Protein AF-0000000077103706 (afdb_homodimer)

InterPro domains:
  IPR006379 HAD-superfamily hydrolase, subfamily IIB [TIGR01484] (5-212)
  IPR023214 HAD superfamily [G3DSA:3.40.50.1000] (4-245)
  IPR036412 HAD-like superfamily [SSF56784] (2-251)

Organism: NCBI:txid592028

pLDDT: mean 94.67, std 4.98, range [62.41, 98.88]

Solvent-accessible surface area (backbone atoms only — not comparable to full-atom values): 26059 Å² total; per-residue (Å²): 131,74,35,38,39,32,32,24,46,81,42,35,49,18,18,80,87,71,70,40,69,47,68,46,41,53,49,38,52,49,43,32,45,74,70,60,29,46,57,30,36,38,30,63,40,49,55,57,60,43,48,56,56,27,54,76,67,72,35,46,23,35,26,9,26,9,21,40,16,33,27,56,76,72,38,75,76,48,73,56,52,50,35,56,69,62,49,51,52,38,48,63,72,40,60,92,52,94,44,49,54,33,36,18,61,56,85,48,73,38,29,41,24,44,45,87,58,41,73,79,58,34,87,78,80,85,44,51,76,46,73,36,74,82,60,58,77,88,73,54,91,45,36,50,33,37,40,32,36,38,43,71,91,48,50,84,76,52,68,50,84,68,58,48,68,48,68,78,47,73,36,27,34,32,36,36,52,56,42,36,34,57,23,50,49,52,52,29,61,76,67,47,52,53,45,70,35,34,34,34,39,26,23,42,80,69,37,46,56,51,44,43,88,70,38,47,22,34,16,30,48,72,27,41,68,74,40,48,73,57,30,79,37,74,37,39,29,39,84,62,38,10,64,31,50,44,32,47,74,74,59,63,86,131,74,36,38,38,32,32,23,46,82,42,34,48,19,17,82,87,73,71,38,68,48,69,46,41,52,50,39,52,49,42,31,44,74,69,60,29,47,57,31,37,41,31,65,40,49,54,58,60,42,49,56,57,28,54,76,66,72,33,48,24,35,25,10,26,8,21,41,16,33,28,56,77,72,37,74,77,48,73,55,52,49,36,56,70,60,48,50,52,37,47,63,74,37,61,95,51,94,45,49,51,33,36,21,61,56,86,49,74,39,28,41,26,44,47,88,57,40,75,77,58,33,87,77,77,85,45,50,76,46,71,34,73,82,59,58,77,86,73,53,92,46,36,50,34,37,39,32,35,39,41,71,89,48,50,84,76,52,68,51,84,65,59,49,71,48,70,79,48,72,37,27,34,32,34,37,52,55,42,38,35,58,24,50,49,51,51,30,60,76,68,48,54,54,46,71,35,34,35,33,39,27,23,41,79,71,37,47,53,51,43,43,88,68,36,47,19,35,16,29,46,73,27,40,68,73,39,48,73,56,30,79,39,74,37,39,28,38,82,63,39,9,64,31,51,44,33,48,74,73,57,65,85

Foldseek 3Di:
DAFAEEEEQPQTQANPVPSDGDPLSLVLLVVLVVVPHQYEYQYLAQPLVRVVVCVVSVHQWYCYQQNQWTGDNVRTPGHAADDLVLVCVQCVLCPPHDKFKWFDQDSAQEIEGLDPCNCVLDPDPRGHYDHHVPDDSVPGPHTAKMKIQAAPVCVVVGCSPPFDWDDPDRGIIMGTHLQSVNNVVVVCVVVVHFQARYEYEDAEPSCQNVLDPSHQYEYEQNHDPVSVVSHPYYFYGSVVSGSSVVCVVVVSD/DAFAEEEEQPQTQANPVPSDGDPLSLVLLVVLVVVPYQYEYQYLAQPLVRVVVCVVSVHQWYCYQQNQWTGDNVRTPGHAADDLVLVCVQCVLCPPHDKFKWFDQDSAQEIEGLDPCNCVLDPDPRGHYDHHVPDDSVPGPGTAKMKIQAAPVCVVVGCSPPFDWDDPDRGIIMGTHQQSVNNVVVVCVVVVHFQARYEYEDAEPSCQNVLDPSHQYEYEQNHDPVSVVSHPYYFYGSVVSGSSVVCVVVVSD

Secondary structure (DSSP, 8-state):
---EEEE-IIIIIS-TTTSS--HHHHHHHHHHHHTT-EEEEE-SS-HHHHHHHHHHTT---EEEGGGTEEEETTEEEEE--S-HHHHHHHHHHHTTSSS-EEEE-SSSSEEEES-TTHHHH----SSEEEE-TT--GGG-S--SEEEEE--GGGGGGS--TT--EEEEETTEEEE----HHHHHHHHHHHHT--GGGEEEEE-SGGGGGG--TTSEEEE-TT--HHHHHH-SEE---GGGTHHHHHHHHHT--/---EEEE-IIIIIS-TTTSS--HHHHHHHHHHHHTT-EEEEE-SS-HHHHHHHHHHTT---EEEGGGTEEEETTEEEEE--S-HHHHHHHHHHHTTSSS-EEEE-SSSSEEEES-TTHHHH----SSEEEE-TT--GGG-S--SEEEEE--GGGGGGS--TT--EEEEETTEEEE----HHHHHHHHHHHHT--GGGEEEEE-SGGGGGG--TTSEEEE-TT--HHHHHH-SEE---GGGTHHHHHHHHHT--

Nearest PDB structures (foldseek):
  2pq0-assembly1_A  TM=8.443E-01  e=2.498E-24  Geobacillus kaustophilus HTA426
  3r4c-assembly1_A  TM=8.297E-01  e=2.328E-20  Bacteroides thetaiotaomicron
  3fzq-assembly2_B  TM=7.734E-01  e=5.929E-21  Clostridioides difficile 630
  2hf2-assembly2_B  TM=7.978E-01  e=3.374E-19  Escherichia coli K-12
  1kyt-assembly1_A  TM=7.842E-01  e=5.842E-14  Thermoplasma acidophilum

Sequence (506 aa):
MKRYFFFDIDGTLTTPLTADYPDSAREAVRRLQEKGNFVAIASGRLQADAVDVAEELGIDSVISDGGNGVTCRGKILYHEGLPLEACFRLLGEIDGKKHPWAVTTENKKRRKTKYDDYLERVTDRYYETVVDSRYDYRREEQIYKIFIACAKREVKEIPLHTLPHVWLTKGTMLVEPVHKERGIFEIMKRYNVSDDRIVVFGDGLNDCSMFRPEWMTVAMGNAKPVLKKKAKYITDDADDDGIYNACRHFGWIMKRYFFFDIDGTLTTPLTADYPDSAREAVRRLQEKGNFVAIASGRLQADAVDVAEELGIDSVISDGGNGVTCRGKILYHEGLPLEACFRLLGEIDGKKHPWAVTTENKKRRKTKYDDYLERVTDRYYETVVDSRYDYRREEQIYKIFIACAKREVKEIPLHTLPHVWLTKGTMLVEPVHKERGIFEIMKRYNVSDDRIVVFGDGLNDCSMFRPEWMTVAMGNAKPVLKKKAKYITDDADDDGIYNACRHFGWI

Radius of gyration: 24.42 Å; Cα contacts (8 Å, |Δi|>4): 1152; chains: 2; bounding box: 62×61×47 Å

Structure (mmCIF, N/CA/C/O backbone):
data_AF-0000000077103706-model_v1
#
loop_
_entity.id
_entity.type
_entity.pdbx_description
1 polymer 'HAD hydrolase, family IIB'
#
loop_
_atom_site.group_PDB
_atom_site.id
_atom_site.type_symbol
_atom_site.label_atom_id
_atom_site.label_alt_id
_atom_site.label_comp_id
_atom_site.label_asym_id
_atom_site.label_entity_id
_atom_site.label_seq_id
_atom_site.pdbx_PDB_ins_code
_atom_site.Cartn_x
_atom_site.Cartn_y
_atom_site.Cartn_z
_atom_site.occupancy
_atom_site.B_iso_or_equiv
_atom_site.auth_seq_id
_atom_site.auth_comp_id
_atom_site.auth_asym_id
_atom_site.auth_atom_id
_atom_site.pdbx_PDB_model_num
ATOM 1 N N . MET A 1 1 ? -24.5 -5.57 -2.365 1 77.81 1 MET A N 1
ATOM 2 C CA . MET A 1 1 ? -23.469 -4.566 -2.562 1 77.81 1 MET A CA 1
ATOM 3 C C . MET A 1 1 ? -22.25 -5.164 -3.264 1 77.81 1 MET A C 1
ATOM 5 O O . MET A 1 1 ? -21.844 -6.293 -2.963 1 77.81 1 MET A O 1
ATOM 9 N N . LYS A 1 2 ? -21.828 -4.43 -4.32 1 92.31 2 LYS A N 1
ATOM 10 C CA . LYS A 1 2 ? -20.688 -4.879 -5.109 1 92.31 2 LYS A CA 1
ATOM 11 C C . LYS A 1 2 ? -19.422 -4.98 -4.254 1 92.31 2 LYS A C 1
ATOM 13 O O . LYS A 1 2 ? -19.156 -4.102 -3.43 1 92.31 2 LYS A O 1
ATOM 18 N N . ARG A 1 3 ? -18.75 -6.129 -4.371 1 97 3 ARG A N 1
ATOM 19 C CA . ARG A 1 3 ? -17.484 -6.336 -3.664 1 97 3 ARG A CA 1
ATOM 20 C C . ARG A 1 3 ? -16.344 -6.609 -4.641 1 97 3 ARG A C 1
ATOM 22 O O . ARG A 1 3 ? -16.578 -6.793 -5.84 1 97 3 ARG A O 1
ATOM 29 N N . TYR A 1 4 ? -15.18 -6.551 -4.137 1 98.38 4 TYR A N 1
ATOM 30 C CA . TYR A 1 4 ? -13.953 -6.781 -4.898 1 98.38 4 TYR A CA 1
ATOM 31 C C . TYR A 1 4 ? -13.164 -7.957 -4.328 1 98.38 4 TYR A C 1
ATOM 33 O O . TYR A 1 4 ? -12.617 -7.867 -3.23 1 98.38 4 TYR A O 1
ATOM 41 N N . PHE A 1 5 ? -13.133 -9.031 -5.121 1 98.81 5 PHE A N 1
ATOM 42 C CA . PHE A 1 5 ? -12.516 -10.266 -4.668 1 98.81 5 PHE A CA 1
ATOM 43 C C . PHE A 1 5 ? -11.141 -10.453 -5.305 1 98.81 5 PHE A C 1
ATOM 45 O O . PHE A 1 5 ? -10.984 -10.258 -6.512 1 98.81 5 PHE A O 1
ATOM 52 N N . PHE A 1 6 ? -10.188 -10.82 -4.504 1 98.88 6 PHE A N 1
ATOM 53 C CA . PHE A 1 6 ? -8.844 -11.133 -4.965 1 98.88 6 PHE A CA 1
ATOM 54 C C . PHE A 1 6 ? -8.422 -12.523 -4.512 1 98.88 6 PHE A C 1
ATOM 56 O O . PHE A 1 6 ? -8.469 -12.836 -3.32 1 98.88 6 PHE A O 1
ATOM 63 N N . PHE A 1 7 ? -8 -13.344 -5.445 1 98.62 7 PHE A N 1
ATOM 64 C CA . PHE A 1 7 ? -7.652 -14.727 -5.152 1 98.62 7 PHE A CA 1
ATOM 65 C C . PHE A 1 7 ? -6.195 -15.008 -5.488 1 98.62 7 PHE A C 1
ATOM 67 O O . PHE A 1 7 ? -5.75 -14.742 -6.605 1 98.62 7 PHE A O 1
ATOM 74 N N . ASP A 1 8 ? -5.504 -15.531 -4.512 1 98.06 8 ASP A N 1
ATOM 75 C CA . ASP A 1 8 ? -4.238 -16.172 -4.863 1 98.06 8 ASP A CA 1
ATOM 76 C C . ASP A 1 8 ? -4.469 -17.391 -5.758 1 98.06 8 ASP A C 1
ATOM 78 O O . ASP A 1 8 ? -5.59 -17.891 -5.859 1 98.06 8 ASP A O 1
ATOM 82 N N . ILE A 1 9 ? -3.33 -17.844 -6.426 1 95.44 9 ILE A N 1
ATOM 83 C CA . ILE A 1 9 ? -3.477 -18.969 -7.348 1 95.44 9 ILE A CA 1
ATOM 84 C C . ILE A 1 9 ? -3.068 -20.266 -6.648 1 95.44 9 ILE A C 1
ATOM 86 O O . ILE A 1 9 ? -3.924 -21.062 -6.273 1 95.44 9 ILE A O 1
ATOM 90 N N . ASP A 1 10 ? -1.815 -20.375 -6.305 1 91.19 10 ASP A N 1
ATOM 91 C CA . ASP A 1 10 ? -1.238 -21.625 -5.836 1 91.19 10 ASP A CA 1
ATOM 92 C C . ASP A 1 10 ? -1.675 -21.938 -4.402 1 91.19 10 ASP A C 1
ATOM 94 O O . ASP A 1 10 ? -1.373 -21.172 -3.482 1 91.19 10 ASP A O 1
ATOM 98 N N . GLY A 1 11 ? -2.416 -23.031 -4.258 1 93.56 11 GLY A N 1
ATOM 99 C CA . GLY A 1 11 ? -2.898 -23.422 -2.945 1 93.56 11 GLY A CA 1
ATOM 100 C C . GLY A 1 11 ? -4.199 -22.75 -2.559 1 93.56 11 GLY A C 1
ATOM 101 O O . GLY A 1 11 ? -4.777 -23.062 -1.515 1 93.56 11 GLY A O 1
ATOM 102 N N . THR A 1 12 ? -4.641 -21.875 -3.422 1 96.69 12 THR A N 1
ATOM 103 C CA . THR A 1 12 ? -5.875 -21.141 -3.193 1 96.69 12 THR A CA 1
ATOM 104 C C . THR A 1 12 ? -6.898 -21.438 -4.285 1 96.69 12 THR A C 1
ATOM 106 O O . THR A 1 12 ? -7.773 -22.281 -4.105 1 96.69 12 THR A O 1
ATOM 109 N N . LEU A 1 13 ? -6.691 -20.938 -5.484 1 95.31 13 LEU A N 1
ATOM 110 C CA . LEU A 1 13 ? -7.559 -21.312 -6.602 1 95.31 13 LEU A CA 1
ATOM 111 C C . LEU A 1 13 ? -7.262 -22.734 -7.074 1 95.31 13 LEU A C 1
ATOM 113 O O . LEU A 1 13 ? -8.172 -23.438 -7.512 1 95.31 13 LEU A O 1
ATOM 117 N N . THR A 1 14 ? -5.949 -22.969 -6.965 1 89.88 14 THR A N 1
ATOM 118 C CA . THR A 1 14 ? -5.551 -24.328 -7.309 1 89.88 14 THR A CA 1
ATOM 119 C C . THR A 1 14 ? -5.34 -25.172 -6.051 1 89.88 14 THR A C 1
ATOM 121 O O . THR A 1 14 ? -5.043 -24.625 -4.984 1 89.88 14 THR A O 1
ATOM 124 N N . THR A 1 15 ? -5.473 -26.469 -6.25 1 85.38 15 THR A N 1
ATOM 125 C CA . THR A 1 15 ? -5.305 -27.375 -5.109 1 85.38 15 THR A CA 1
ATOM 126 C C . THR A 1 15 ? -3.869 -27.875 -5.031 1 85.38 15 THR A C 1
ATOM 128 O O . THR A 1 15 ? -3.236 -28.141 -6.059 1 85.38 15 THR A O 1
ATOM 131 N N . PRO A 1 16 ? -3.387 -27.984 -3.842 1 76.25 16 PRO A N 1
ATOM 132 C CA . PRO A 1 16 ? -2.041 -28.547 -3.703 1 76.25 16 PRO A CA 1
ATOM 133 C C . PRO A 1 16 ? -1.933 -29.969 -4.25 1 76.25 16 PRO A C 1
ATOM 135 O O . PRO A 1 16 ? -0.869 -30.359 -4.727 1 76.25 16 PRO A O 1
ATOM 138 N N . LEU A 1 17 ? -3.043 -30.641 -4.285 1 62.88 17 LEU A N 1
ATOM 139 C CA . LEU A 1 17 ? -3.027 -32.062 -4.652 1 62.88 17 LEU A CA 1
ATOM 140 C C . LEU A 1 17 ? -3.006 -32.219 -6.168 1 62.88 17 LEU A C 1
ATOM 142 O O . LEU A 1 17 ? -2.26 -33.062 -6.695 1 62.88 17 LEU A O 1
ATOM 146 N N . THR A 1 18 ? -3.762 -31.453 -6.887 1 67.5 18 THR A N 1
ATOM 147 C CA . THR A 1 18 ? -3.938 -31.688 -8.312 1 67.5 18 THR A CA 1
ATOM 148 C C . THR A 1 18 ? -3.283 -30.578 -9.125 1 67.5 18 THR A C 1
ATOM 150 O O . THR A 1 18 ? -3.1 -30.703 -10.336 1 67.5 18 THR A O 1
ATOM 153 N N . ALA A 1 19 ? -2.947 -29.531 -8.438 1 70.12 19 ALA A N 1
ATOM 154 C CA . ALA A 1 19 ? -2.43 -28.344 -9.102 1 70.12 19 ALA A CA 1
ATOM 155 C C . ALA A 1 19 ? -3.406 -27.844 -10.164 1 70.12 19 ALA A C 1
ATOM 157 O O . ALA A 1 19 ? -2.992 -27.297 -11.195 1 70.12 19 ALA A O 1
ATOM 158 N N . ASP A 1 20 ? -4.672 -28.266 -9.969 1 82.44 20 ASP A N 1
ATOM 159 C CA . ASP A 1 20 ? -5.742 -27.844 -10.867 1 82.44 20 ASP A CA 1
ATOM 160 C C . ASP A 1 20 ? -6.812 -27.047 -10.109 1 82.44 20 ASP A C 1
ATOM 162 O O . ASP A 1 20 ? -6.812 -27.016 -8.883 1 82.44 20 ASP A O 1
ATOM 166 N N . TYR A 1 21 ? -7.703 -26.453 -10.93 1 88.12 21 TYR A N 1
ATOM 167 C CA . TYR A 1 21 ? -8.812 -25.688 -10.375 1 88.12 21 TYR A CA 1
ATOM 168 C C . TYR A 1 21 ? -10.031 -26.578 -10.156 1 88.12 21 TYR A C 1
ATOM 170 O O . TYR A 1 21 ? -10.586 -27.125 -11.109 1 88.12 21 TYR A O 1
ATOM 178 N N . PRO A 1 22 ? -10.406 -26.734 -8.945 1 91.25 22 PRO A N 1
ATOM 179 C CA . PRO A 1 22 ? -11.625 -27.531 -8.742 1 91.25 22 PRO A CA 1
ATOM 180 C C . PRO A 1 22 ? -12.867 -26.875 -9.336 1 91.25 22 PRO A C 1
ATOM 182 O O . PRO A 1 22 ? -12.93 -25.641 -9.438 1 91.25 22 PRO A O 1
ATOM 185 N N . ASP A 1 23 ? -13.891 -27.688 -9.641 1 94.25 23 ASP A N 1
ATOM 186 C CA . ASP A 1 23 ? -15.141 -27.203 -10.211 1 94.25 23 ASP A CA 1
ATOM 187 C C . ASP A 1 23 ? -15.828 -26.219 -9.266 1 94.25 23 ASP A C 1
ATOM 189 O O . ASP A 1 23 ? -16.453 -25.25 -9.711 1 94.25 23 ASP A O 1
ATOM 193 N N . SER A 1 24 ? -15.672 -26.484 -8.055 1 96.12 24 SER A N 1
ATOM 194 C CA . SER A 1 24 ? -16.312 -25.641 -7.055 1 96.12 24 SER A CA 1
ATOM 195 C C . SER A 1 24 ? -15.742 -24.219 -7.086 1 96.12 24 SER A C 1
ATOM 197 O O . SER A 1 24 ? -16.484 -23.25 -6.93 1 96.12 24 SER A O 1
ATOM 199 N N . ALA A 1 25 ? -14.438 -24.141 -7.266 1 95.38 25 ALA A N 1
ATOM 200 C CA . ALA A 1 25 ? -13.805 -22.828 -7.355 1 95.38 25 ALA A CA 1
ATOM 201 C C . ALA A 1 25 ? -14.25 -22.078 -8.617 1 95.38 25 ALA A C 1
ATOM 203 O O . ALA A 1 25 ? -14.539 -20.891 -8.57 1 95.38 25 ALA A O 1
ATOM 204 N N . ARG A 1 26 ? -14.312 -22.781 -9.68 1 96.06 26 ARG A N 1
ATOM 205 C CA . ARG A 1 26 ? -14.789 -22.203 -10.93 1 96.06 26 ARG A CA 1
ATOM 206 C C . ARG A 1 26 ? -16.219 -21.688 -10.781 1 96.06 26 ARG A C 1
ATOM 208 O O . ARG A 1 26 ? -16.531 -20.594 -11.266 1 96.06 26 ARG A O 1
ATOM 215 N N . GLU A 1 27 ? -17 -22.484 -10.18 1 97.5 27 GLU A N 1
ATOM 216 C CA . GLU A 1 27 ? -18.391 -22.109 -9.953 1 97.5 27 GLU A CA 1
ATOM 217 C C . GLU A 1 27 ? -18.484 -20.859 -9.078 1 97.5 27 GLU A C 1
ATOM 219 O O . GLU A 1 27 ? -19.281 -19.953 -9.352 1 97.5 27 GLU A O 1
ATOM 224 N N . ALA A 1 28 ? -17.719 -20.828 -8.055 1 97.94 28 ALA A N 1
ATOM 225 C CA . ALA A 1 28 ? -17.719 -19.672 -7.16 1 97.94 28 ALA A CA 1
ATOM 226 C C . ALA A 1 28 ? -17.344 -18.406 -7.914 1 97.94 28 ALA A C 1
ATOM 228 O O . ALA A 1 28 ? -18.031 -17.375 -7.801 1 97.94 28 ALA A O 1
ATOM 229 N N . VAL A 1 29 ? -16.297 -18.484 -8.695 1 97.94 29 VAL A N 1
ATOM 230 C CA . VAL A 1 29 ? -15.836 -17.344 -9.469 1 97.94 29 VAL A CA 1
ATOM 231 C C . VAL A 1 29 ? -16.922 -16.875 -10.43 1 97.94 29 VAL A C 1
ATOM 233 O O . VAL A 1 29 ? -17.234 -15.68 -10.492 1 97.94 29 VAL A O 1
ATOM 236 N N . ARG A 1 30 ? -17.531 -17.797 -11.102 1 97.81 30 ARG A N 1
ATOM 237 C CA . ARG A 1 30 ? -18.609 -17.484 -12.039 1 97.81 30 ARG A CA 1
ATOM 238 C C . ARG A 1 30 ? -19.766 -16.781 -11.344 1 97.81 30 ARG A C 1
ATOM 240 O O . ARG A 1 30 ? -20.25 -15.75 -11.805 1 97.81 30 ARG A O 1
ATOM 247 N N . ARG A 1 31 ? -20.188 -17.312 -10.281 1 98.38 31 ARG A N 1
ATOM 248 C CA . ARG A 1 31 ? -21.328 -16.766 -9.562 1 98.38 31 ARG A CA 1
ATOM 249 C C . ARG A 1 31 ? -21.016 -15.391 -8.992 1 98.38 31 ARG A C 1
ATOM 251 O O . ARG A 1 31 ? -21.891 -14.516 -8.977 1 98.38 31 ARG A O 1
ATOM 258 N N . LEU A 1 32 ? -19.797 -15.258 -8.492 1 98.5 32 LEU A N 1
ATOM 259 C CA . LEU A 1 32 ? -19.391 -13.945 -8.008 1 98.5 32 LEU A CA 1
ATOM 260 C C . LEU A 1 32 ? -19.5 -12.898 -9.109 1 98.5 32 LEU A C 1
ATOM 262 O O . LEU A 1 32 ? -20 -11.797 -8.883 1 98.5 32 LEU A O 1
ATOM 266 N N . GLN A 1 33 ? -19.062 -13.258 -10.281 1 98.06 33 GLN A N 1
ATOM 267 C CA . GLN A 1 33 ? -19.109 -12.352 -11.422 1 98.06 33 GLN A CA 1
ATOM 268 C C . GLN A 1 33 ? -20.547 -12.086 -11.859 1 98.06 33 GLN A C 1
ATOM 270 O O . GLN A 1 33 ? -20.891 -10.953 -12.18 1 98.06 33 GLN A O 1
ATOM 275 N N . GLU A 1 34 ? -21.359 -13.07 -11.867 1 97.56 34 GLU A N 1
ATOM 276 C CA . GLU A 1 34 ? -22.766 -12.938 -12.266 1 97.56 34 GLU A CA 1
ATOM 277 C C . GLU A 1 34 ? -23.516 -11.977 -11.352 1 97.56 34 GLU A C 1
ATOM 279 O O . GLU A 1 34 ? -24.422 -11.281 -11.789 1 97.56 34 GLU A O 1
ATOM 284 N N . LYS A 1 35 ? -23.047 -11.906 -10.156 1 97.75 35 LYS A N 1
ATOM 285 C CA . LYS A 1 35 ? -23.703 -11.023 -9.188 1 97.75 35 LYS A CA 1
ATOM 286 C C . LYS A 1 35 ? -23.156 -9.602 -9.297 1 97.75 35 LYS A C 1
ATOM 288 O O . LYS A 1 35 ? -23.531 -8.727 -8.516 1 97.75 35 LYS A O 1
ATOM 293 N N . GLY A 1 36 ? -22.25 -9.438 -10.195 1 96.94 36 GLY A N 1
ATOM 294 C CA . GLY A 1 36 ? -21.766 -8.094 -10.477 1 96.94 36 GLY A CA 1
ATOM 295 C C . GLY A 1 36 ? -20.531 -7.715 -9.688 1 96.94 36 GLY A C 1
ATOM 296 O O . GLY A 1 36 ? -20.109 -6.559 -9.711 1 96.94 36 GLY A O 1
ATOM 297 N N . ASN A 1 37 ? -19.906 -8.648 -8.953 1 98.31 37 ASN A N 1
ATOM 298 C CA . ASN A 1 37 ? -18.703 -8.367 -8.18 1 98.31 37 ASN A CA 1
ATOM 299 C C . ASN A 1 37 ? -17.469 -8.258 -9.078 1 98.31 37 ASN A C 1
ATOM 301 O O . ASN A 1 37 ? -17.469 -8.766 -10.195 1 98.31 37 ASN A O 1
ATOM 305 N N . PHE A 1 38 ? -16.516 -7.457 -8.617 1 98.5 38 PHE A N 1
ATOM 306 C CA . PHE A 1 38 ? -15.195 -7.434 -9.234 1 98.5 38 PHE A CA 1
ATOM 307 C C . PHE A 1 38 ? -14.359 -8.625 -8.773 1 98.5 38 PHE A C 1
ATOM 309 O O . PHE A 1 38 ? -14.25 -8.875 -7.574 1 98.5 38 PHE A O 1
ATOM 316 N N . VAL A 1 39 ? -13.914 -9.383 -9.734 1 98.62 39 VAL A N 1
ATOM 317 C CA . VAL A 1 39 ? -13.109 -10.555 -9.406 1 98.62 39 VAL A CA 1
ATOM 318 C C . VAL A 1 39 ? -11.742 -10.445 -10.07 1 98.62 39 VAL A C 1
ATOM 320 O O . VAL A 1 39 ? -11.641 -10.164 -11.266 1 98.62 39 VAL A O 1
ATOM 323 N N . ALA A 1 40 ? -10.68 -10.641 -9.25 1 98.75 40 ALA A N 1
ATOM 324 C CA . ALA A 1 40 ? -9.312 -10.57 -9.75 1 98.75 40 ALA A CA 1
ATOM 325 C C . ALA A 1 40 ? -8.438 -11.648 -9.125 1 98.75 40 ALA A C 1
ATOM 327 O O . ALA A 1 40 ? -8.789 -12.219 -8.086 1 98.75 40 ALA A O 1
ATOM 328 N N . ILE A 1 41 ? -7.348 -11.891 -9.773 1 98.12 41 ILE A N 1
ATOM 329 C CA . ILE A 1 41 ? -6.285 -12.727 -9.234 1 98.12 41 ILE A CA 1
ATOM 330 C C . ILE A 1 41 ? -5.199 -11.844 -8.617 1 98.12 41 ILE A C 1
ATOM 332 O O . ILE A 1 41 ? -4.918 -10.758 -9.117 1 98.12 41 ILE A O 1
ATOM 336 N N . ALA A 1 42 ? -4.672 -12.266 -7.496 1 98.44 42 ALA A N 1
ATOM 337 C CA . ALA A 1 42 ? -3.482 -11.664 -6.902 1 98.44 42 ALA A CA 1
ATOM 338 C C . ALA A 1 42 ? -2.381 -12.703 -6.703 1 98.44 42 ALA A C 1
ATOM 340 O O . ALA A 1 42 ? -2.465 -13.547 -5.805 1 98.44 42 ALA A O 1
ATOM 341 N N . SER A 1 43 ? -1.313 -12.617 -7.512 1 96.88 43 SER A N 1
ATOM 342 C CA . SER A 1 43 ? -0.337 -13.703 -7.574 1 96.88 43 SER A CA 1
ATOM 343 C C . SER A 1 43 ? 1.087 -13.156 -7.645 1 96.88 43 SER A C 1
ATOM 345 O O . SER A 1 43 ? 1.304 -12.023 -8.062 1 96.88 43 SER A O 1
ATOM 347 N N . GLY A 1 44 ? 2.004 -13.969 -7.129 1 96 44 GLY A N 1
ATOM 348 C CA . GLY A 1 44 ? 3.414 -13.68 -7.332 1 96 44 GLY A CA 1
ATOM 349 C C . GLY A 1 44 ? 3.898 -14.008 -8.727 1 96 44 GLY A C 1
ATOM 350 O O . GLY A 1 44 ? 4.977 -13.578 -9.141 1 96 44 GLY A O 1
ATOM 351 N N . ARG A 1 45 ? 3.133 -14.641 -9.516 1 95.25 45 ARG A N 1
ATOM 352 C CA . ARG A 1 45 ? 3.506 -15.047 -10.867 1 95.25 45 ARG A CA 1
ATOM 353 C C . ARG A 1 45 ? 3.66 -13.844 -11.781 1 95.25 45 ARG A C 1
ATOM 355 O O . ARG A 1 45 ? 2.998 -12.82 -11.594 1 95.25 45 ARG A O 1
ATOM 362 N N . LEU A 1 46 ? 4.555 -14.031 -12.75 1 97.31 46 LEU A N 1
ATOM 363 C CA . LEU A 1 46 ? 4.715 -13.039 -13.805 1 97.31 46 LEU A CA 1
ATOM 364 C C . LEU A 1 46 ? 3.387 -12.781 -14.516 1 97.31 46 LEU A C 1
ATOM 366 O O . LEU A 1 46 ? 2.529 -13.664 -14.57 1 97.31 46 LEU A O 1
ATOM 370 N N . GLN A 1 47 ? 3.197 -11.539 -14.969 1 97.75 47 GLN A N 1
ATOM 371 C CA . GLN A 1 47 ? 1.957 -11.141 -15.625 1 97.75 47 GLN A CA 1
ATOM 372 C C . GLN A 1 47 ? 1.562 -12.141 -16.703 1 97.75 47 GLN A C 1
ATOM 374 O O . GLN A 1 47 ? 0.421 -12.609 -16.75 1 97.75 47 GLN A O 1
ATOM 379 N N . ALA A 1 48 ? 2.48 -12.539 -17.578 1 96.31 48 ALA A N 1
ATOM 380 C CA . ALA A 1 48 ? 2.205 -13.477 -18.656 1 96.31 48 ALA A CA 1
ATOM 381 C C . ALA A 1 48 ? 1.767 -14.836 -18.125 1 96.31 48 ALA A C 1
ATOM 383 O O . ALA A 1 48 ? 0.92 -15.5 -18.719 1 96.31 48 ALA A O 1
ATOM 384 N N . ASP A 1 49 ? 2.318 -15.172 -17.016 1 94.56 49 ASP A N 1
ATOM 385 C CA . ASP A 1 49 ? 1.994 -16.438 -16.375 1 94.56 49 ASP A CA 1
ATOM 386 C C . ASP A 1 49 ? 0.637 -16.359 -15.68 1 94.56 49 ASP A C 1
ATOM 388 O O . ASP A 1 49 ? -0.179 -17.281 -15.805 1 94.56 49 ASP A O 1
ATOM 392 N N . ALA A 1 50 ? 0.376 -15.336 -14.984 1 94.94 50 ALA A N 1
ATOM 393 C CA . ALA A 1 50 ? -0.841 -15.164 -14.195 1 94.94 50 ALA A CA 1
ATOM 394 C C . ALA A 1 50 ? -2.061 -14.992 -15.102 1 94.94 50 ALA A C 1
ATOM 396 O O . ALA A 1 50 ? -3.146 -15.484 -14.789 1 94.94 50 ALA A O 1
ATOM 397 N N . VAL A 1 51 ? -1.906 -14.312 -16.203 1 95 51 VAL A N 1
ATOM 398 C CA . VAL A 1 51 ? -3.033 -14.031 -17.094 1 95 51 VAL A CA 1
ATOM 399 C C . VAL A 1 51 ? -3.51 -15.32 -17.75 1 95 51 VAL A C 1
ATOM 401 O O . VAL A 1 51 ? -4.707 -15.492 -18 1 95 51 VAL A O 1
ATOM 404 N N . ASP A 1 52 ? -2.602 -16.219 -17.969 1 91.44 52 ASP A N 1
ATOM 405 C CA . ASP A 1 52 ? -2.992 -17.516 -18.516 1 91.44 52 ASP A CA 1
ATOM 406 C C . ASP A 1 52 ? -4.008 -18.203 -17.609 1 91.44 52 ASP A C 1
ATOM 408 O O . ASP A 1 52 ? -5.016 -18.734 -18.078 1 91.44 52 ASP A O 1
ATOM 412 N N . VAL A 1 53 ? -3.77 -18.125 -16.344 1 89.5 53 VAL A N 1
ATOM 413 C CA . VAL A 1 53 ? -4.656 -18.719 -15.352 1 89.5 53 VAL A CA 1
ATOM 414 C C . VAL A 1 53 ? -5.973 -17.953 -15.305 1 89.5 53 VAL A C 1
ATOM 416 O O . VAL A 1 53 ? -7.051 -18.547 -15.273 1 89.5 53 VAL A O 1
ATOM 419 N N . ALA A 1 54 ? -5.855 -16.688 -15.32 1 94.31 54 ALA A N 1
ATOM 420 C CA . ALA A 1 54 ? -7.031 -15.828 -15.25 1 94.31 54 ALA A CA 1
ATOM 421 C C . ALA A 1 54 ? -7.977 -16.094 -16.422 1 94.31 54 ALA A C 1
ATOM 423 O O . ALA A 1 54 ? -9.188 -16.203 -16.234 1 94.31 54 ALA A O 1
ATOM 424 N N . GLU A 1 55 ? -7.414 -16.234 -17.531 1 92.44 55 GLU A N 1
ATOM 425 C CA . GLU A 1 55 ? -8.211 -16.469 -18.734 1 92.44 55 GLU A CA 1
ATOM 426 C C . GLU A 1 55 ? -8.977 -17.781 -18.641 1 92.44 55 GLU A C 1
ATOM 428 O O . GLU A 1 55 ? -10.141 -17.859 -19.047 1 92.44 55 GLU A O 1
ATOM 433 N N . GLU A 1 56 ? -8.367 -18.734 -18.109 1 90.44 56 GLU A N 1
ATOM 434 C CA . GLU A 1 56 ? -9 -20.031 -17.938 1 90.44 56 GLU A CA 1
ATOM 435 C C . GLU A 1 56 ? -10.219 -19.938 -17.031 1 90.44 56 GLU A C 1
ATOM 437 O O . GLU A 1 56 ? -11.188 -20.688 -17.188 1 90.44 56 GLU A O 1
ATOM 442 N N . LEU A 1 57 ? -10.188 -18.969 -16.125 1 93.12 57 LEU A N 1
ATOM 443 C CA . LEU A 1 57 ? -11.25 -18.828 -15.133 1 93.12 57 LEU A CA 1
ATOM 444 C C . LEU A 1 57 ? -12.211 -17.703 -15.508 1 93.12 57 LEU A C 1
ATOM 446 O O . LEU A 1 57 ? -13.125 -17.375 -14.742 1 93.12 57 LEU A O 1
ATOM 450 N N . GLY A 1 58 ? -11.969 -17.125 -16.625 1 95.19 58 GLY A N 1
ATOM 451 C CA . GLY A 1 58 ? -12.812 -16.031 -17.062 1 95.19 58 GLY A CA 1
ATOM 452 C C . GLY A 1 58 ? -12.594 -14.758 -16.266 1 95.19 58 GLY A C 1
ATOM 453 O O . GLY A 1 58 ? -13.516 -13.953 -16.109 1 95.19 58 GLY A O 1
ATOM 454 N N . ILE A 1 59 ? -11.438 -14.633 -15.727 1 97.31 59 ILE A N 1
ATOM 455 C CA . ILE A 1 59 ? -11.086 -13.445 -14.953 1 97.31 59 ILE A CA 1
ATOM 456 C C . ILE A 1 59 ? -10.25 -12.5 -15.812 1 97.31 59 ILE A C 1
ATOM 458 O O . ILE A 1 59 ? -9.289 -12.922 -16.469 1 97.31 59 ILE A O 1
ATOM 462 N N . ASP A 1 60 ? -10.594 -11.227 -15.852 1 97.88 60 ASP A N 1
ATOM 463 C CA . ASP A 1 60 ? -9.93 -10.297 -16.766 1 97.88 60 ASP A CA 1
ATOM 464 C C . ASP A 1 60 ? -9.062 -9.305 -16 1 97.88 60 ASP A C 1
ATOM 466 O O . ASP A 1 60 ? -8.531 -8.359 -16.594 1 97.88 60 ASP A O 1
ATOM 470 N N . SER A 1 61 ? -8.945 -9.406 -14.719 1 98.56 61 SER A N 1
ATOM 471 C CA . SER A 1 61 ? -8.141 -8.531 -13.883 1 98.56 61 SER A CA 1
ATOM 472 C C . SER A 1 61 ? -7.16 -9.336 -13.031 1 98.56 61 SER A C 1
ATOM 474 O O . SER A 1 61 ? -7.531 -10.352 -12.445 1 98.56 61 SER A O 1
ATOM 476 N N . VAL A 1 62 ? -5.867 -8.836 -13.047 1 98.56 62 VAL A N 1
ATOM 477 C CA . VAL A 1 62 ? -4.812 -9.602 -12.391 1 98.56 62 VAL A CA 1
ATOM 478 C C . VAL A 1 62 ? -3.822 -8.648 -11.719 1 98.56 62 VAL A C 1
ATOM 480 O O . VAL A 1 62 ? -3.318 -7.723 -12.359 1 98.56 62 VAL A O 1
ATOM 483 N N . ILE A 1 63 ? -3.67 -8.867 -10.391 1 98.56 63 ILE A N 1
ATOM 484 C CA . ILE A 1 63 ? -2.453 -8.398 -9.742 1 98.56 63 ILE A CA 1
ATOM 485 C C . ILE A 1 63 ? -1.349 -9.438 -9.898 1 98.56 63 ILE A C 1
ATOM 487 O O . ILE A 1 63 ? -1.478 -10.562 -9.406 1 98.56 63 ILE A O 1
ATOM 491 N N . SER A 1 64 ? -0.315 -9.07 -10.602 1 98 64 SER A N 1
ATOM 492 C CA . SER A 1 64 ? 0.741 -10.023 -10.914 1 98 64 SER A CA 1
ATOM 493 C C . SER A 1 64 ? 2.082 -9.578 -10.344 1 98 64 SER A C 1
ATOM 495 O O . SER A 1 64 ? 2.193 -8.477 -9.805 1 98 64 SER A O 1
ATOM 497 N N . ASP A 1 65 ? 3.043 -10.492 -10.422 1 96.88 65 ASP A N 1
ATOM 498 C CA . ASP A 1 65 ? 4.414 -10.227 -9.992 1 96.88 65 ASP A CA 1
ATOM 499 C C . ASP A 1 65 ? 4.438 -9.602 -8.602 1 96.88 65 ASP A C 1
ATOM 501 O O . ASP A 1 65 ? 5.055 -8.547 -8.398 1 96.88 65 ASP A O 1
ATOM 505 N N . GLY A 1 66 ? 3.631 -10.148 -7.75 1 96.12 66 GLY A N 1
ATOM 506 C CA . GLY A 1 66 ? 3.615 -9.766 -6.348 1 96.12 66 GLY A CA 1
ATOM 507 C C . GLY A 1 66 ? 3.143 -8.336 -6.121 1 96.12 66 GLY A C 1
ATOM 508 O O . GLY A 1 66 ? 3.49 -7.715 -5.117 1 96.12 66 GLY A O 1
ATOM 509 N N . GLY A 1 67 ? 2.463 -7.809 -7.07 1 96.06 67 GLY A N 1
ATOM 510 C CA . GLY A 1 67 ? 1.956 -6.453 -6.918 1 96.06 67 GLY A CA 1
ATOM 511 C C . GLY A 1 67 ? 2.615 -5.461 -7.855 1 96.06 67 GLY A C 1
ATOM 512 O O . GLY A 1 67 ? 2.123 -4.344 -8.031 1 96.06 67 GLY A O 1
ATOM 513 N N . ASN A 1 68 ? 3.67 -5.852 -8.508 1 96.38 68 ASN A N 1
ATOM 514 C CA . ASN A 1 68 ? 4.387 -4.961 -9.414 1 96.38 68 ASN A CA 1
ATOM 515 C C . ASN A 1 68 ? 3.734 -4.918 -10.797 1 96.38 68 ASN A C 1
ATOM 517 O O . ASN A 1 68 ? 4.121 -4.117 -11.648 1 96.38 68 ASN A O 1
ATOM 521 N N . GLY A 1 69 ? 2.723 -5.691 -11 1 97.38 69 GLY A N 1
ATOM 522 C CA . GLY A 1 69 ? 1.919 -5.676 -12.211 1 97.38 69 GLY A CA 1
ATOM 523 C C . GLY A 1 69 ? 0.427 -5.648 -11.938 1 97.38 69 GLY A C 1
ATOM 524 O O . GLY A 1 69 ? -0.059 -6.352 -11.047 1 97.38 69 GLY A O 1
ATOM 525 N N . VAL A 1 70 ? -0.246 -4.762 -12.664 1 98.06 70 VAL A N 1
ATOM 526 C CA . VAL A 1 70 ? -1.699 -4.703 -12.547 1 98.06 70 VAL A CA 1
ATOM 527 C C . VAL A 1 70 ? -2.328 -4.703 -13.938 1 98.06 70 VAL A C 1
ATOM 529 O O . VAL A 1 70 ? -2.029 -3.832 -14.758 1 98.06 70 VAL A O 1
ATOM 532 N N . THR A 1 71 ? -3.045 -5.703 -14.211 1 98.44 71 THR A N 1
ATOM 533 C CA . THR A 1 71 ? -3.918 -5.785 -15.383 1 98.44 71 THR A CA 1
ATOM 534 C C . THR A 1 71 ? -5.379 -5.637 -14.969 1 98.44 71 THR A C 1
ATOM 536 O O . THR A 1 71 ? -5.875 -6.395 -14.133 1 98.44 71 THR A O 1
ATOM 539 N N . CYS A 1 72 ? -6.035 -4.645 -15.477 1 98 72 CYS A N 1
ATOM 540 C CA . CYS A 1 72 ? -7.43 -4.387 -15.133 1 98 72 CYS A CA 1
ATOM 541 C C . CYS A 1 72 ? -8.312 -4.449 -16.375 1 98 72 CYS A C 1
ATOM 543 O O . CYS A 1 72 ? -8.133 -3.67 -17.312 1 98 72 CYS A O 1
ATOM 545 N N . ARG A 1 73 ? -9.266 -5.402 -16.344 1 97.31 73 ARG A N 1
ATOM 546 C CA . ARG A 1 73 ? -10.203 -5.586 -17.453 1 97.31 73 ARG A CA 1
ATOM 547 C C . ARG A 1 73 ? -9.461 -5.754 -18.781 1 97.31 73 ARG A C 1
ATOM 549 O O . ARG A 1 73 ? -9.781 -5.086 -19.766 1 97.31 73 ARG A O 1
ATOM 556 N N . GLY A 1 74 ? -8.445 -6.551 -18.672 1 96.44 74 GLY A N 1
ATOM 557 C CA . GLY A 1 74 ? -7.723 -6.965 -19.875 1 96.44 74 GLY A CA 1
ATOM 558 C C . GLY A 1 74 ? -6.625 -5.992 -20.266 1 96.44 74 GLY A C 1
ATOM 559 O O . GLY A 1 74 ? -5.859 -6.254 -21.188 1 96.44 74 GLY A O 1
ATOM 560 N N . LYS A 1 75 ? -6.492 -4.883 -19.578 1 97.25 75 LYS A N 1
ATOM 561 C CA . LYS A 1 75 ? -5.492 -3.875 -19.906 1 97.25 75 LYS A CA 1
ATOM 562 C C . LYS A 1 75 ? -4.406 -3.801 -18.844 1 97.25 75 LYS A C 1
ATOM 564 O O . LYS A 1 75 ? -4.703 -3.693 -17.656 1 97.25 75 LYS A O 1
ATOM 569 N N . ILE A 1 76 ? -3.166 -3.875 -19.312 1 97.31 76 ILE A N 1
ATOM 570 C CA . ILE A 1 76 ? -2.047 -3.691 -18.406 1 97.31 76 ILE A CA 1
ATOM 571 C C . ILE A 1 76 ? -1.934 -2.219 -18.016 1 97.31 76 ILE A C 1
ATOM 573 O O . ILE A 1 76 ? -1.655 -1.367 -18.859 1 97.31 76 ILE A O 1
ATOM 577 N N . LEU A 1 77 ? -2.141 -1.934 -16.75 1 95.75 77 LEU A N 1
ATOM 578 C CA . LEU A 1 77 ? -1.98 -0.571 -16.25 1 95.75 77 LEU A CA 1
ATOM 579 C C . LEU A 1 77 ? -0.508 -0.246 -16.016 1 95.75 77 LEU A C 1
ATOM 581 O O . LEU A 1 77 ? -0.055 0.857 -16.344 1 95.75 77 LEU A O 1
ATOM 585 N N . TYR A 1 78 ? 0.197 -1.149 -15.438 1 93.75 78 TYR A N 1
ATOM 586 C CA . TYR A 1 78 ? 1.646 -1.08 -15.281 1 93.75 78 TYR A CA 1
ATOM 587 C C . TYR A 1 78 ? 2.232 -2.461 -15.016 1 93.75 78 TYR A C 1
ATOM 589 O O . TYR A 1 78 ? 1.51 -3.389 -14.641 1 93.75 78 TYR A O 1
ATOM 597 N N . HIS A 1 79 ? 3.379 -2.621 -15.281 1 96.25 79 HIS A N 1
ATOM 598 C CA . HIS A 1 79 ? 4.195 -3.789 -14.977 1 96.25 79 HIS A CA 1
ATOM 599 C C . HIS A 1 79 ? 5.664 -3.41 -14.82 1 96.25 79 HIS A C 1
ATOM 601 O O . HIS A 1 79 ? 6.395 -3.324 -15.812 1 96.25 79 HIS A O 1
ATOM 607 N N . GLU A 1 80 ? 6.094 -3.283 -13.555 1 93.94 80 GLU A N 1
ATOM 608 C CA . GLU A 1 80 ? 7.441 -2.82 -13.234 1 93.94 80 GLU A CA 1
ATOM 609 C C . GLU A 1 80 ? 8.289 -3.951 -12.664 1 93.94 80 GLU A C 1
ATOM 611 O O . GLU A 1 80 ? 7.766 -4.871 -12.031 1 93.94 80 GLU A O 1
ATOM 616 N N . GLY A 1 81 ? 9.516 -3.873 -12.953 1 94.75 81 GLY A N 1
ATOM 617 C CA . GLY A 1 81 ? 10.422 -4.867 -12.398 1 94.75 81 GLY A CA 1
ATOM 618 C C . GLY A 1 81 ? 10.922 -4.52 -11.008 1 94.75 81 GLY A C 1
ATOM 619 O O . GLY A 1 81 ? 10.398 -3.6 -10.375 1 94.75 81 GLY A O 1
ATOM 620 N N . LEU A 1 82 ? 11.812 -5.379 -10.539 1 95.56 82 LEU A N 1
ATOM 621 C CA . LEU A 1 82 ? 12.539 -5.125 -9.297 1 95.56 82 LEU A CA 1
ATOM 622 C C . LEU A 1 82 ? 13.391 -3.865 -9.422 1 95.56 82 LEU A C 1
ATOM 624 O O . LEU A 1 82 ? 13.703 -3.422 -10.531 1 95.56 82 LEU A O 1
ATOM 628 N N . PRO A 1 83 ? 13.711 -3.201 -8.25 1 91.44 83 PRO A N 1
ATOM 629 C CA . PRO A 1 83 ? 14.68 -2.109 -8.336 1 91.44 83 PRO A CA 1
ATOM 630 C C . PRO A 1 83 ? 16 -2.547 -8.961 1 91.44 83 PRO A C 1
ATOM 632 O O . PRO A 1 83 ? 16.75 -3.326 -8.352 1 91.44 83 PRO A O 1
ATOM 635 N N . LEU A 1 84 ? 16.281 -1.951 -10.055 1 92.25 84 LEU A N 1
ATOM 636 C CA . LEU A 1 84 ? 17.344 -2.453 -10.922 1 92.25 84 LEU A CA 1
ATOM 637 C C . LEU A 1 84 ? 18.703 -2.332 -10.242 1 92.25 84 LEU A C 1
ATOM 639 O O . LEU A 1 84 ? 19.5 -3.262 -10.289 1 92.25 84 LEU A O 1
ATOM 643 N N . GLU A 1 85 ? 18.969 -1.237 -9.555 1 89.5 85 GLU A N 1
ATOM 644 C CA . GLU A 1 85 ? 20.25 -1.037 -8.891 1 89.5 85 GLU A CA 1
ATOM 645 C C . GLU A 1 85 ? 20.484 -2.08 -7.801 1 89.5 85 GLU A C 1
ATOM 647 O O . GLU A 1 85 ? 21.594 -2.557 -7.613 1 89.5 85 GLU A O 1
ATOM 652 N N . ALA A 1 86 ? 19.422 -2.41 -7.113 1 91 86 ALA A N 1
ATOM 653 C CA . ALA A 1 86 ? 19.516 -3.436 -6.078 1 91 86 ALA A CA 1
ATOM 654 C C . ALA A 1 86 ? 19.797 -4.805 -6.688 1 91 86 ALA A C 1
ATOM 656 O O . ALA A 1 86 ? 20.578 -5.594 -6.129 1 91 86 ALA A O 1
ATOM 657 N N . CYS A 1 87 ? 19.219 -5.039 -7.824 1 95.94 87 CYS A N 1
ATOM 658 C CA . CYS A 1 87 ? 19.469 -6.293 -8.531 1 95.94 87 CYS A CA 1
ATOM 659 C C . CYS A 1 87 ? 20.922 -6.402 -8.961 1 95.94 87 CYS A C 1
ATOM 661 O O . CYS A 1 87 ? 21.562 -7.441 -8.766 1 95.94 87 CYS A O 1
ATOM 663 N N . PHE A 1 88 ? 21.406 -5.316 -9.5 1 95.88 88 PHE A N 1
ATOM 664 C CA . PHE A 1 88 ? 22.797 -5.312 -9.961 1 95.88 88 PHE A CA 1
ATOM 665 C C . PHE A 1 88 ? 23.75 -5.52 -8.797 1 95.88 88 PHE A C 1
ATOM 667 O O . PHE A 1 88 ? 24.734 -6.25 -8.93 1 95.88 88 PHE A O 1
ATOM 674 N N . ARG A 1 89 ? 23.422 -4.875 -7.73 1 93.56 89 ARG A N 1
ATOM 675 C CA . ARG A 1 89 ? 24.266 -5.027 -6.551 1 93.56 89 ARG A CA 1
ATOM 676 C C . ARG A 1 89 ? 24.281 -6.477 -6.078 1 93.56 89 ARG A C 1
ATOM 678 O O . ARG A 1 89 ? 25.359 -7.039 -5.824 1 93.56 89 ARG A O 1
ATOM 685 N N . LEU A 1 90 ? 23.172 -7.09 -5.969 1 96 90 LEU A N 1
ATOM 686 C CA . LEU A 1 90 ? 23.047 -8.477 -5.547 1 96 90 LEU A CA 1
ATOM 687 C C . LEU A 1 90 ? 23.812 -9.406 -6.496 1 96 90 LEU A C 1
ATOM 689 O O . LEU A 1 90 ? 24.656 -10.195 -6.062 1 96 90 LEU A O 1
ATOM 693 N N . LEU A 1 91 ? 23.516 -9.266 -7.777 1 97.69 91 LEU A N 1
ATOM 694 C CA . LEU A 1 91 ? 24.109 -10.148 -8.773 1 97.69 91 LEU A CA 1
ATOM 695 C C . LEU A 1 91 ? 25.625 -9.953 -8.828 1 97.69 91 LEU A C 1
ATOM 697 O O . LEU A 1 91 ? 26.375 -10.914 -8.992 1 97.69 91 LEU A O 1
ATOM 701 N N . GLY A 1 92 ? 26.031 -8.719 -8.664 1 97 92 GLY A N 1
ATOM 702 C CA . GLY A 1 92 ? 27.453 -8.438 -8.641 1 97 92 GLY A CA 1
ATOM 703 C C . GLY A 1 92 ? 28.188 -9.141 -7.512 1 97 92 GLY A C 1
ATOM 704 O O . GLY A 1 92 ? 29.328 -9.562 -7.672 1 97 92 GLY A O 1
ATOM 705 N N . GLU A 1 93 ? 27.5 -9.273 -6.477 1 96.31 93 GLU A N 1
ATOM 706 C CA . GLU A 1 93 ? 28.125 -9.828 -5.281 1 96.31 93 GLU A CA 1
ATOM 707 C C . GLU A 1 93 ? 28.156 -11.352 -5.328 1 96.31 93 GLU A C 1
ATOM 709 O O . GLU A 1 93 ? 28.969 -11.984 -4.664 1 96.31 93 GLU A O 1
ATOM 714 N N . ILE A 1 94 ? 27.281 -11.953 -6.133 1 96.25 94 ILE A N 1
ATOM 715 C CA . ILE A 1 94 ? 27.266 -13.406 -6.129 1 96.25 94 ILE A CA 1
ATOM 716 C C . ILE A 1 94 ? 27.734 -13.938 -7.484 1 96.25 94 ILE A C 1
ATOM 718 O O . ILE A 1 94 ? 27.953 -15.141 -7.648 1 96.25 94 ILE A O 1
ATOM 722 N N . ASP A 1 95 ? 27.969 -13.086 -8.406 1 94.44 95 ASP A N 1
ATOM 723 C CA . ASP A 1 95 ? 28.359 -13.461 -9.766 1 94.44 95 ASP A CA 1
ATOM 724 C C . ASP A 1 95 ? 29.688 -14.234 -9.758 1 94.44 95 ASP A C 1
ATOM 726 O O . ASP A 1 95 ? 30.672 -13.773 -9.188 1 94.44 95 ASP A O 1
ATOM 730 N N . GLY A 1 96 ? 29.641 -15.414 -10.391 1 89.12 96 GLY A N 1
ATOM 731 C CA . GLY A 1 96 ? 30.844 -16.234 -10.523 1 89.12 96 GLY A CA 1
ATOM 732 C C . GLY A 1 96 ? 31.219 -16.938 -9.242 1 89.12 96 GLY A C 1
ATOM 733 O O . GLY A 1 96 ? 32.344 -17.469 -9.125 1 89.12 96 GLY A O 1
ATOM 734 N N . LYS A 1 97 ? 30.359 -16.922 -8.359 1 90.25 97 LYS A N 1
ATOM 735 C CA . LYS A 1 97 ? 30.656 -17.578 -7.086 1 90.25 97 LYS A CA 1
ATOM 736 C C . LYS A 1 97 ? 29.891 -18.891 -6.945 1 90.25 97 LYS A C 1
ATOM 738 O O . LYS A 1 97 ? 29.641 -19.578 -7.938 1 90.25 97 LYS A O 1
ATOM 743 N N . LYS A 1 98 ? 29.609 -19.234 -5.797 1 92.25 98 LYS A N 1
ATOM 744 C CA . LYS A 1 98 ? 29.109 -20.547 -5.445 1 92.25 98 LYS A CA 1
ATOM 745 C C . LYS A 1 98 ? 27.703 -20.766 -5.984 1 92.25 98 LYS A C 1
ATOM 747 O O . LYS A 1 98 ? 27.312 -21.891 -6.309 1 92.25 98 LYS A O 1
ATOM 752 N N . HIS A 1 99 ? 26.922 -19.781 -6.164 1 96.56 99 HIS A N 1
ATOM 753 C CA . HIS A 1 99 ? 25.5 -19.906 -6.434 1 96.56 99 HIS A CA 1
ATOM 754 C C . HIS A 1 99 ? 25.141 -19.375 -7.82 1 96.56 99 HIS A C 1
ATOM 756 O O . HIS A 1 99 ? 25.016 -18.172 -8.008 1 96.56 99 HIS A O 1
ATOM 762 N N . PRO A 1 100 ? 24.969 -20.328 -8.789 1 97.31 100 PRO A N 1
ATOM 763 C CA . PRO A 1 100 ? 24.5 -19.875 -10.109 1 97.31 100 PRO A CA 1
ATOM 764 C C . PRO A 1 100 ? 23.141 -19.188 -10.047 1 97.31 100 PRO A C 1
ATOM 766 O O . PRO A 1 100 ? 22.328 -19.484 -9.164 1 97.31 100 PRO A O 1
ATOM 769 N N . TRP A 1 101 ? 22.906 -18.266 -10.961 1 98.25 101 TRP A N 1
ATOM 770 C CA . TRP A 1 101 ? 21.672 -17.5 -10.969 1 98.25 101 TRP A CA 1
ATOM 771 C C . TRP A 1 101 ? 21.156 -17.312 -12.391 1 98.25 101 TRP A C 1
ATOM 773 O O . TRP A 1 101 ? 21.891 -17.5 -13.352 1 98.25 101 TRP A O 1
ATOM 783 N N . ALA A 1 102 ? 19.891 -17.078 -12.57 1 98.38 102 ALA A N 1
ATOM 784 C CA . ALA A 1 102 ? 19.203 -16.719 -13.812 1 98.38 102 ALA A CA 1
ATOM 785 C C . ALA A 1 102 ? 18.25 -15.555 -13.594 1 98.38 102 ALA A C 1
ATOM 787 O O . ALA A 1 102 ? 17.812 -15.305 -12.461 1 98.38 102 ALA A O 1
ATOM 788 N N . VAL A 1 103 ? 17.953 -14.781 -14.672 1 98.5 103 VAL A N 1
ATOM 789 C CA . VAL A 1 103 ? 17.078 -13.625 -14.516 1 98.5 103 VAL A CA 1
ATOM 790 C C . VAL A 1 103 ? 15.984 -13.648 -15.586 1 98.5 103 VAL A C 1
ATOM 792 O O . VAL A 1 103 ? 16.203 -14.141 -16.688 1 98.5 103 VAL A O 1
ATOM 795 N N . THR A 1 104 ? 14.844 -13.227 -15.203 1 98.38 104 THR A N 1
ATOM 796 C CA . THR A 1 104 ? 13.75 -12.945 -16.141 1 98.38 104 THR A CA 1
ATOM 797 C C . THR A 1 104 ? 13.656 -11.453 -16.422 1 98.38 104 THR A C 1
ATOM 799 O O . THR A 1 104 ? 13.484 -10.648 -15.508 1 98.38 104 THR A O 1
ATOM 802 N N . THR A 1 105 ? 13.766 -11.094 -17.734 1 98 105 THR A N 1
ATOM 803 C CA . THR A 1 105 ? 13.859 -9.68 -18.078 1 98 105 THR A CA 1
ATOM 804 C C . THR A 1 105 ? 12.742 -9.281 -19.047 1 98 105 THR A C 1
ATOM 806 O O . THR A 1 105 ? 12.617 -8.109 -19.406 1 98 105 THR A O 1
ATOM 809 N N . GLU A 1 106 ? 11.961 -10.242 -19.453 1 97 106 GLU A N 1
ATOM 810 C CA . GLU A 1 106 ? 10.82 -10.031 -20.328 1 97 106 GLU A CA 1
ATOM 811 C C . GLU A 1 106 ? 9.547 -10.609 -19.734 1 97 106 GLU A C 1
ATOM 813 O O . GLU A 1 106 ? 9.602 -11.484 -18.859 1 97 106 GLU A O 1
ATOM 818 N N . ASN A 1 107 ? 8.445 -10.047 -20.141 1 97.44 107 ASN A N 1
ATOM 819 C CA . ASN A 1 107 ? 7.164 -10.586 -19.703 1 97.44 107 ASN A CA 1
ATOM 820 C C . ASN A 1 107 ? 6.816 -11.875 -20.453 1 97.44 107 ASN A C 1
ATOM 822 O O . ASN A 1 107 ? 5.777 -11.953 -21.109 1 97.44 107 ASN A O 1
ATOM 826 N N . LYS A 1 108 ? 7.711 -12.82 -20.281 1 96.31 108 LYS A N 1
ATOM 827 C CA . LYS A 1 108 ? 7.621 -14.172 -20.828 1 96.31 108 LYS A CA 1
ATOM 828 C C . LYS A 1 108 ? 8.18 -15.195 -19.844 1 96.31 108 LYS A C 1
ATOM 830 O O . LYS A 1 108 ? 9.062 -14.883 -19.047 1 96.31 108 LYS A O 1
ATOM 835 N N . LYS A 1 109 ? 7.641 -16.375 -19.953 1 95.62 109 LYS A N 1
ATOM 836 C CA . LYS A 1 109 ? 8.148 -17.453 -19.109 1 95.62 109 LYS A CA 1
ATOM 837 C C . LYS A 1 109 ? 9.531 -17.922 -19.578 1 95.62 109 LYS A C 1
ATOM 839 O O . LYS A 1 109 ? 9.688 -19.047 -20.047 1 95.62 109 LYS A O 1
ATOM 844 N N . ARG A 1 110 ? 10.438 -17.062 -19.391 1 97.12 110 ARG A N 1
ATOM 845 C CA . ARG A 1 110 ? 11.805 -17.297 -19.844 1 97.12 110 ARG A CA 1
ATOM 846 C C . ARG A 1 110 ? 12.812 -16.656 -18.906 1 97.12 110 ARG A C 1
ATOM 848 O O . ARG A 1 110 ? 12.57 -15.57 -18.359 1 97.12 110 ARG A O 1
ATOM 855 N N . ARG A 1 111 ? 13.898 -17.344 -18.703 1 97.94 111 ARG A N 1
ATOM 856 C CA . ARG A 1 111 ? 14.992 -16.797 -17.906 1 97.94 111 ARG A CA 1
ATOM 857 C C . ARG A 1 111 ? 16.328 -16.984 -18.609 1 97.94 111 ARG A C 1
ATOM 859 O O . ARG A 1 111 ? 16.484 -17.891 -19.438 1 97.94 111 ARG A O 1
ATOM 866 N N . LYS A 1 112 ? 17.266 -16.078 -18.328 1 98.19 112 LYS A N 1
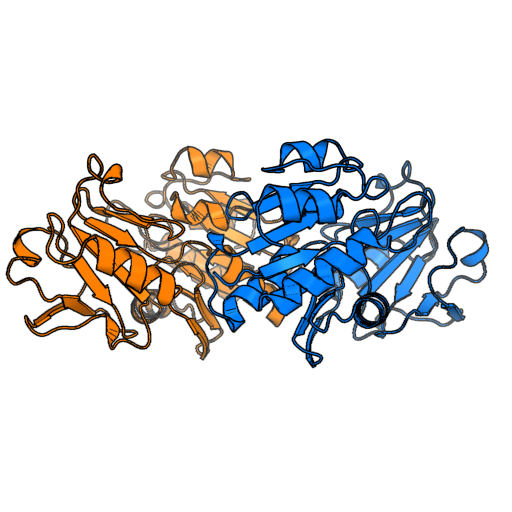ATOM 867 C CA . LYS A 1 112 ? 18.609 -16.078 -18.906 1 98.19 112 LYS A CA 1
ATOM 868 C C . LYS A 1 112 ? 19.672 -16.328 -17.844 1 98.19 112 LYS A C 1
ATOM 870 O O . LYS A 1 112 ? 19.562 -15.812 -16.719 1 98.19 112 LYS A O 1
ATOM 875 N N . THR A 1 113 ? 20.625 -17.078 -18.203 1 98.25 113 THR A N 1
ATOM 876 C CA . THR A 1 113 ? 21.75 -17.328 -17.312 1 98.25 113 THR A CA 1
ATOM 877 C C . THR A 1 113 ? 23.047 -17.438 -18.109 1 98.25 113 THR A C 1
ATOM 879 O O . THR A 1 113 ? 23.031 -17.703 -19.312 1 98.25 113 THR A O 1
ATOM 882 N N . LYS A 1 114 ? 24.156 -17.172 -17.453 1 97.94 114 LYS A N 1
ATOM 883 C CA . LYS A 1 114 ? 25.469 -17.328 -18.078 1 97.94 114 LYS A CA 1
ATOM 884 C C . LYS A 1 114 ? 26.109 -18.656 -17.688 1 97.94 114 LYS A C 1
ATOM 886 O O . LYS A 1 114 ? 27.188 -19 -18.188 1 97.94 114 LYS A O 1
ATOM 891 N N . TYR A 1 115 ? 25.453 -19.359 -16.812 1 97.56 115 TYR A N 1
ATOM 892 C CA . TYR A 1 115 ? 26.031 -20.562 -16.25 1 97.56 115 TYR A CA 1
ATOM 893 C C . TYR A 1 115 ? 25.609 -21.797 -17.047 1 97.56 115 TYR A C 1
ATOM 895 O O . TYR A 1 115 ? 24.422 -22.156 -17.047 1 97.56 115 TYR A O 1
ATOM 903 N N . ASP A 1 116 ? 26.547 -22.531 -17.531 1 94.69 116 ASP A N 1
ATOM 904 C CA . ASP A 1 116 ? 26.281 -23.719 -18.344 1 94.69 116 ASP A CA 1
ATOM 905 C C . ASP A 1 116 ? 25.703 -24.844 -17.484 1 94.69 116 ASP A C 1
ATOM 907 O O . ASP A 1 116 ? 24.969 -25.703 -17.984 1 94.69 116 ASP A O 1
ATOM 911 N N . ASP A 1 117 ? 26.016 -24.797 -16.266 1 93.88 117 ASP A N 1
ATOM 912 C CA . ASP A 1 117 ? 25.578 -25.891 -15.398 1 93.88 117 ASP A CA 1
ATOM 913 C C . ASP A 1 117 ? 24.359 -25.484 -14.578 1 93.88 117 ASP A C 1
ATOM 915 O O . ASP A 1 117 ? 24.016 -26.141 -13.594 1 93.88 117 ASP A O 1
ATOM 919 N N . TYR A 1 118 ? 23.781 -24.359 -14.914 1 95.88 118 TYR A N 1
ATOM 920 C CA . TYR A 1 118 ? 22.656 -23.859 -14.133 1 95.88 118 TYR A CA 1
ATOM 921 C C . TYR A 1 118 ? 21.562 -24.906 -13.992 1 95.88 118 TYR A C 1
ATOM 923 O O . TYR A 1 118 ? 21.047 -25.141 -12.891 1 95.88 118 TYR A O 1
ATOM 931 N N . LEU A 1 119 ? 21.203 -25.578 -15.031 1 93.94 119 LEU A N 1
ATOM 932 C CA . LEU A 1 119 ? 20.094 -26.516 -15.047 1 93.94 119 LEU A CA 1
ATOM 933 C C . LEU A 1 119 ? 20.453 -27.781 -14.266 1 93.94 119 LEU A C 1
ATOM 935 O O . LEU A 1 119 ? 19.562 -28.562 -13.898 1 93.94 119 LEU A O 1
ATOM 939 N N . GLU A 1 120 ? 21.703 -28.031 -14.016 1 93.88 120 GLU A N 1
ATOM 940 C CA . GLU A 1 120 ? 22.125 -29.141 -13.156 1 93.88 120 GLU A CA 1
ATOM 941 C C . GLU A 1 120 ? 22 -28.766 -11.68 1 93.88 120 GLU A C 1
ATOM 943 O O . GLU A 1 120 ? 21.938 -29.641 -10.82 1 93.88 120 GLU A O 1
ATOM 948 N N . ARG A 1 121 ? 21.984 -27.484 -11.469 1 93.25 121 ARG A N 1
ATOM 949 C CA . ARG A 1 121 ? 22.016 -26.984 -10.102 1 93.25 121 ARG A CA 1
ATOM 950 C C . ARG A 1 121 ? 20.609 -26.781 -9.57 1 93.25 121 ARG A C 1
ATOM 952 O O . ARG A 1 121 ? 20.406 -26.703 -8.352 1 93.25 121 ARG A O 1
ATOM 959 N N . VAL A 1 122 ? 19.719 -26.594 -10.469 1 92.31 122 VAL A N 1
ATOM 960 C CA . VAL A 1 122 ? 18.344 -26.391 -10.031 1 92.31 122 VAL A CA 1
ATOM 961 C C . VAL A 1 122 ? 17.469 -27.547 -10.523 1 92.31 122 VAL A C 1
ATOM 963 O O . VAL A 1 122 ? 17.797 -28.203 -11.516 1 92.31 122 VAL A O 1
ATOM 966 N N . THR A 1 123 ? 16.297 -27.719 -9.797 1 86.12 123 THR A N 1
ATOM 967 C CA . THR A 1 123 ? 15.398 -28.812 -10.172 1 86.12 123 THR A CA 1
ATOM 968 C C . THR A 1 123 ? 14.172 -28.281 -10.898 1 86.12 123 THR A C 1
ATOM 970 O O . THR A 1 123 ? 13.453 -29.047 -11.555 1 86.12 123 THR A O 1
ATOM 973 N N . ASP A 1 124 ? 14.016 -27.047 -10.812 1 85.12 124 ASP A N 1
ATOM 974 C CA . ASP A 1 124 ? 12.789 -26.5 -11.398 1 85.12 124 ASP A CA 1
ATOM 975 C C . ASP A 1 124 ? 12.922 -26.375 -12.914 1 85.12 124 ASP A C 1
ATOM 977 O O . ASP A 1 124 ? 14.016 -26.172 -13.438 1 85.12 124 ASP A O 1
ATOM 981 N N . ARG A 1 125 ? 11.758 -26.594 -13.555 1 82.12 125 ARG A N 1
ATOM 982 C CA . ARG A 1 125 ? 11.641 -26.344 -14.984 1 82.12 125 ARG A CA 1
ATOM 983 C C . ARG A 1 125 ? 10.469 -25.422 -15.289 1 82.12 125 ARG A C 1
ATOM 985 O O . ARG A 1 125 ? 9.719 -25.641 -16.234 1 82.12 125 ARG A O 1
ATOM 992 N N . TYR A 1 126 ? 10.391 -24.422 -14.5 1 83 126 TYR A N 1
ATOM 993 C CA . TYR A 1 126 ? 9.273 -23.484 -14.5 1 83 126 TYR A CA 1
ATOM 994 C C . TYR A 1 126 ? 9.32 -22.578 -15.711 1 83 126 TYR A C 1
ATOM 996 O O . TYR A 1 126 ? 8.297 -22.328 -16.359 1 83 126 TYR A O 1
ATOM 1004 N N . TYR A 1 127 ? 10.539 -22.047 -16.016 1 92.25 127 TYR A N 1
ATOM 1005 C CA . TYR A 1 127 ? 10.742 -21.156 -17.141 1 92.25 127 TYR A CA 1
ATOM 1006 C C . TYR A 1 127 ? 11.727 -21.766 -18.141 1 92.25 127 TYR A C 1
ATOM 1008 O O . TYR A 1 127 ? 12.625 -22.516 -17.766 1 92.25 127 TYR A O 1
ATOM 1016 N N . GLU A 1 128 ? 11.453 -21.484 -19.422 1 96 128 GLU A N 1
ATOM 1017 C CA . GLU A 1 128 ? 12.484 -21.75 -20.422 1 96 128 GLU A CA 1
ATOM 1018 C C . GLU A 1 128 ? 13.789 -21.047 -20.062 1 96 128 GLU A C 1
ATOM 1020 O O . GLU A 1 128 ? 13.797 -19.859 -19.734 1 96 128 GLU A O 1
ATOM 1025 N N . THR A 1 129 ? 14.898 -21.859 -20.156 1 97.62 129 THR A N 1
ATOM 1026 C CA . THR A 1 129 ? 16.188 -21.312 -19.75 1 97.62 129 THR A CA 1
ATOM 1027 C C . THR A 1 129 ? 17.094 -21.125 -20.953 1 97.62 129 THR A C 1
ATOM 1029 O O . THR A 1 129 ? 17.391 -22.078 -21.688 1 97.62 129 THR A O 1
ATOM 1032 N N . VAL A 1 130 ? 17.5 -19.922 -21.156 1 97.69 130 VAL A N 1
ATOM 1033 C CA . VAL A 1 130 ? 18.484 -19.594 -22.188 1 97.69 130 VAL A CA 1
ATOM 1034 C C . VAL A 1 130 ? 19.859 -19.438 -21.562 1 97.69 130 VAL A C 1
ATOM 1036 O O . VAL A 1 130 ? 20.078 -18.562 -20.703 1 97.69 130 VAL A O 1
ATOM 1039 N N . VAL A 1 131 ? 20.719 -20.25 -22.031 1 97.5 131 VAL A N 1
ATOM 1040 C CA . VAL A 1 131 ? 22.094 -20.203 -21.516 1 97.5 131 VAL A CA 1
ATOM 1041 C C . VAL A 1 131 ? 23 -19.484 -22.516 1 97.5 131 VAL A C 1
ATOM 1043 O O . VAL A 1 131 ? 23.062 -19.859 -23.688 1 97.5 131 VAL A O 1
ATOM 1046 N N . ASP A 1 132 ? 23.594 -18.406 -22.047 1 97.44 132 ASP A N 1
ATOM 1047 C CA . ASP A 1 132 ? 24.562 -17.625 -22.812 1 97.44 132 ASP A CA 1
ATOM 1048 C C . ASP A 1 132 ? 25.75 -17.219 -21.938 1 97.44 132 ASP A C 1
ATOM 1050 O O . ASP A 1 132 ? 25.641 -16.297 -21.125 1 97.44 132 ASP A O 1
ATOM 1054 N N . SER A 1 133 ? 26.891 -17.812 -22.234 1 95 133 SER A N 1
ATOM 1055 C CA . SER A 1 133 ? 28.062 -17.578 -21.406 1 95 133 SER A CA 1
ATOM 1056 C C . SER A 1 133 ? 28.516 -16.125 -21.469 1 95 133 SER A C 1
ATOM 1058 O O . SER A 1 133 ? 29.25 -15.648 -20.609 1 95 133 SER A O 1
ATOM 1060 N N . ARG A 1 134 ? 28.156 -15.398 -22.438 1 96.19 134 ARG A N 1
ATOM 1061 C CA . ARG A 1 134 ? 28.531 -14 -22.609 1 96.19 134 ARG A CA 1
ATOM 1062 C C . ARG A 1 134 ? 27.469 -13.078 -22.031 1 96.19 134 ARG A C 1
ATOM 1064 O O . ARG A 1 134 ? 27.578 -11.852 -22.125 1 96.19 134 ARG A O 1
ATOM 1071 N N . TYR A 1 135 ? 26.406 -13.695 -21.375 1 97.56 135 TYR A N 1
ATOM 1072 C CA . TYR A 1 135 ? 25.297 -12.906 -20.828 1 97.56 135 TYR A CA 1
ATOM 1073 C C . TYR A 1 135 ? 25.797 -11.93 -19.766 1 97.56 135 TYR A C 1
ATOM 1075 O O . TYR A 1 135 ? 26.547 -12.32 -18.859 1 97.56 135 TYR A O 1
ATOM 1083 N N . ASP A 1 136 ? 25.391 -10.609 -19.938 1 97.69 136 ASP A N 1
ATOM 1084 C CA . ASP A 1 136 ? 25.734 -9.555 -18.984 1 97.69 136 ASP A CA 1
ATOM 1085 C C . ASP A 1 136 ? 24.469 -8.883 -18.438 1 97.69 136 ASP A C 1
ATOM 1087 O O . ASP A 1 136 ? 23.844 -8.086 -19.125 1 97.69 136 ASP A O 1
ATOM 1091 N N . TYR A 1 137 ? 24.188 -9.227 -17.188 1 97.25 137 TYR A N 1
ATOM 1092 C CA . TYR A 1 137 ? 22.984 -8.711 -16.547 1 97.25 137 TYR A CA 1
ATOM 1093 C C . TYR A 1 137 ? 23.016 -7.191 -16.469 1 97.25 137 TYR A C 1
ATOM 1095 O O . TYR A 1 137 ? 21.969 -6.551 -16.344 1 97.25 137 TYR A O 1
ATOM 1103 N N . ARG A 1 138 ? 24.172 -6.512 -16.531 1 96.38 138 ARG A N 1
ATOM 1104 C CA . ARG A 1 138 ? 24.328 -5.07 -16.391 1 96.38 138 ARG A CA 1
ATOM 1105 C C . ARG A 1 138 ? 23.719 -4.336 -17.578 1 96.38 138 ARG A C 1
ATOM 1107 O O . ARG A 1 138 ? 23.516 -3.123 -17.531 1 96.38 138 ARG A O 1
ATOM 1114 N N . ARG A 1 139 ? 23.438 -5.082 -18.625 1 97.12 139 ARG A N 1
ATOM 1115 C CA . ARG A 1 139 ? 22.891 -4.48 -19.828 1 97.12 139 ARG A CA 1
ATOM 1116 C C . ARG A 1 139 ? 21.359 -4.445 -19.781 1 97.12 139 ARG A C 1
ATOM 1118 O O . ARG A 1 139 ? 20.734 -3.816 -20.641 1 97.12 139 ARG A O 1
ATOM 1125 N N . GLU A 1 140 ? 20.844 -5.094 -18.859 1 96.69 140 GLU A N 1
ATOM 1126 C CA . GLU A 1 140 ? 19.375 -5.168 -18.766 1 96.69 140 GLU A CA 1
ATOM 1127 C C . GLU A 1 140 ? 18.797 -3.846 -18.297 1 96.69 140 GLU A C 1
ATOM 1129 O O . GLU A 1 140 ? 19.344 -3.189 -17.406 1 96.69 140 GLU A O 1
ATOM 1134 N N . GLU A 1 141 ? 17.688 -3.498 -18.891 1 95.19 141 GLU A N 1
ATOM 1135 C CA . GLU A 1 141 ? 16.969 -2.299 -18.469 1 95.19 141 GLU A CA 1
ATOM 1136 C C . GLU A 1 141 ? 15.875 -2.635 -17.469 1 95.19 141 GLU A C 1
ATOM 1138 O O . GLU A 1 141 ? 15.305 -1.74 -16.844 1 95.19 141 GLU A O 1
ATOM 1143 N N . GLN A 1 142 ? 15.641 -3.945 -17.375 1 95.75 142 GLN A N 1
ATOM 1144 C CA . GLN A 1 142 ? 14.586 -4.422 -16.484 1 95.75 142 GLN A CA 1
ATOM 1145 C C . GLN A 1 142 ? 14.852 -5.855 -16.031 1 95.75 142 GLN A C 1
ATOM 1147 O O . GLN A 1 142 ? 15.344 -6.676 -16.812 1 95.75 142 GLN A O 1
ATOM 1152 N N . ILE A 1 143 ? 14.602 -6.094 -14.773 1 97.56 143 ILE A N 1
ATOM 1153 C CA . ILE A 1 143 ? 14.633 -7.441 -14.219 1 97.56 143 ILE A CA 1
ATOM 1154 C C . ILE A 1 143 ? 13.367 -7.688 -13.398 1 97.56 143 ILE A C 1
ATOM 1156 O O . ILE A 1 143 ? 13.078 -6.949 -12.453 1 97.56 143 ILE A O 1
ATOM 1160 N N . TYR A 1 144 ? 12.625 -8.703 -13.75 1 97.88 144 TYR A N 1
ATOM 1161 C CA . TYR A 1 144 ? 11.398 -9.023 -13.023 1 97.88 144 TYR A CA 1
ATOM 1162 C C . TYR A 1 144 ? 11.688 -10 -11.883 1 97.88 144 TYR A C 1
ATOM 1164 O O . TYR A 1 144 ? 11.133 -9.859 -10.789 1 97.88 144 TYR A O 1
ATOM 1172 N N . LYS A 1 145 ? 12.531 -10.969 -12.18 1 97.88 145 LYS A N 1
ATOM 1173 C CA . LYS A 1 145 ? 12.812 -12.031 -11.227 1 97.88 145 LYS A CA 1
ATOM 1174 C C . LYS A 1 145 ? 14.273 -12.484 -11.32 1 97.88 145 LYS A C 1
ATOM 1176 O O . LYS A 1 145 ? 14.867 -12.438 -12.398 1 97.88 145 LYS A O 1
ATOM 1181 N N . ILE A 1 146 ? 14.805 -12.875 -10.188 1 98.19 146 ILE A N 1
ATOM 1182 C CA . ILE A 1 146 ? 16.109 -13.531 -10.125 1 98.19 146 ILE A CA 1
ATOM 1183 C C . ILE A 1 146 ? 15.953 -14.914 -9.5 1 98.19 146 ILE A C 1
ATOM 1185 O O . ILE A 1 146 ? 15.398 -15.055 -8.406 1 98.19 146 ILE A O 1
ATOM 1189 N N . PHE A 1 147 ? 16.391 -15.867 -10.227 1 98 147 PHE A N 1
ATOM 1190 C CA . PHE A 1 147 ? 16.469 -17.234 -9.734 1 98 147 PHE A CA 1
ATOM 1191 C C . PHE A 1 147 ? 17.875 -17.578 -9.258 1 98 147 PHE A C 1
ATOM 1193 O O . PHE A 1 147 ? 18.844 -17.422 -10.008 1 98 147 PHE A O 1
ATOM 1200 N N . ILE A 1 148 ? 17.969 -18.031 -8.031 1 97.75 148 ILE A N 1
ATOM 1201 C CA . ILE A 1 148 ? 19.281 -18.359 -7.492 1 97.75 148 ILE A CA 1
ATOM 1202 C C . ILE A 1 148 ? 19.312 -19.812 -7.031 1 97.75 148 ILE A C 1
ATOM 1204 O O . ILE A 1 148 ? 18.484 -20.234 -6.215 1 97.75 148 ILE A O 1
ATOM 1208 N N . ALA A 1 149 ? 20.219 -20.562 -7.551 1 97 149 ALA A N 1
ATOM 1209 C CA . ALA A 1 149 ? 20.438 -21.922 -7.055 1 97 149 ALA A CA 1
ATOM 1210 C C . ALA A 1 149 ? 21.078 -21.906 -5.676 1 97 149 ALA A C 1
ATOM 1212 O O . ALA A 1 149 ? 22.297 -21.719 -5.555 1 97 149 ALA A O 1
ATOM 1213 N N . CYS A 1 150 ? 20.297 -22.031 -4.77 1 95.06 150 CYS A N 1
ATOM 1214 C CA . CYS A 1 150 ? 20.734 -21.938 -3.383 1 95.06 150 CYS A CA 1
ATOM 1215 C C . CYS A 1 150 ? 19.828 -22.719 -2.461 1 95.06 150 CYS A C 1
ATOM 1217 O O . CYS A 1 150 ? 18.594 -22.656 -2.582 1 95.06 150 CYS A O 1
ATOM 1219 N N . ALA A 1 151 ? 20.422 -23.547 -1.526 1 92.69 151 ALA A N 1
ATOM 1220 C CA . ALA A 1 151 ? 19.625 -24.25 -0.518 1 92.69 151 ALA A CA 1
ATOM 1221 C C . ALA A 1 151 ? 19.203 -23.297 0.601 1 92.69 151 ALA A C 1
ATOM 1223 O O . ALA A 1 151 ? 19.875 -22.281 0.852 1 92.69 151 ALA A O 1
ATOM 1224 N N . LYS A 1 152 ? 18.141 -23.609 1.268 1 91.62 152 LYS A N 1
ATOM 1225 C CA . LYS A 1 152 ? 17.609 -22.766 2.338 1 91.62 152 LYS A CA 1
ATOM 1226 C C . LYS A 1 152 ? 18.656 -22.5 3.412 1 91.62 152 LYS A C 1
ATOM 1228 O O . LYS A 1 152 ? 18.734 -21.406 3.951 1 91.62 152 LYS A O 1
ATOM 1233 N N . ARG A 1 153 ? 19.453 -23.453 3.701 1 92.19 153 ARG A N 1
ATOM 1234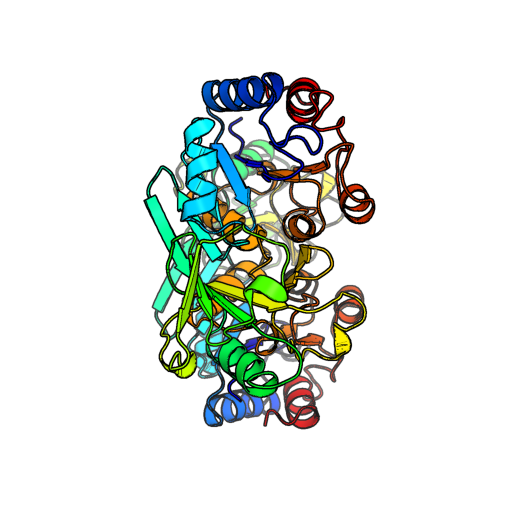 C CA . ARG A 1 153 ? 20.469 -23.344 4.738 1 92.19 153 ARG A CA 1
ATOM 1235 C C . ARG A 1 153 ? 21.562 -22.359 4.328 1 92.19 153 ARG A C 1
ATOM 1237 O O . ARG A 1 153 ? 22.312 -21.859 5.172 1 92.19 153 ARG A O 1
ATOM 1244 N N . GLU A 1 154 ? 21.609 -22.062 3.029 1 93.06 154 GLU A N 1
ATOM 1245 C CA . GLU A 1 154 ? 22.688 -21.203 2.514 1 93.06 154 GLU A CA 1
ATOM 1246 C C . GLU A 1 154 ? 22.188 -19.781 2.291 1 93.06 154 GLU A C 1
ATOM 1248 O O . GLU A 1 154 ? 22.906 -18.953 1.747 1 93.06 154 GLU A O 1
ATOM 1253 N N . VAL A 1 155 ? 21 -19.5 2.713 1 91.88 155 VAL A N 1
ATOM 1254 C CA . VAL A 1 155 ? 20.375 -18.219 2.402 1 91.88 155 VAL A CA 1
ATOM 1255 C C . VAL A 1 155 ? 21.234 -17.078 2.938 1 91.88 155 VAL A C 1
ATOM 1257 O O . VAL A 1 155 ? 21.297 -16 2.332 1 91.88 155 VAL A O 1
ATOM 1260 N N . LYS A 1 156 ? 21.969 -17.281 4.016 1 91.25 156 LYS A N 1
ATOM 1261 C CA . LYS A 1 156 ? 22.797 -16.25 4.645 1 91.25 156 LYS A CA 1
ATOM 1262 C C . LYS A 1 156 ? 23.953 -15.852 3.74 1 91.25 156 LYS A C 1
ATOM 1264 O O . LYS A 1 156 ? 24.547 -14.789 3.924 1 91.25 156 LYS A O 1
ATOM 1269 N N . GLU A 1 157 ? 24.234 -16.719 2.811 1 93.44 157 GLU A N 1
ATOM 1270 C CA . GLU A 1 157 ? 25.344 -16.438 1.897 1 93.44 157 GLU A CA 1
ATOM 1271 C C . GLU A 1 157 ? 24.922 -15.484 0.785 1 93.44 157 GLU A C 1
ATOM 1273 O O . GLU A 1 157 ? 25.766 -14.961 0.057 1 93.44 157 GLU A O 1
ATOM 1278 N N . ILE A 1 158 ? 23.672 -15.305 0.618 1 95.5 158 ILE A N 1
ATOM 1279 C CA . ILE A 1 158 ? 23.156 -14.453 -0.444 1 95.5 158 ILE A CA 1
ATOM 1280 C C . ILE A 1 158 ? 22.859 -13.055 0.109 1 95.5 158 ILE A C 1
ATOM 1282 O O . ILE A 1 158 ? 21.969 -12.891 0.944 1 95.5 158 ILE A O 1
ATOM 1286 N N . PRO A 1 159 ? 23.562 -12.047 -0.32 1 93.38 159 PRO A N 1
ATOM 1287 C CA . PRO A 1 159 ? 23.344 -10.68 0.156 1 93.38 159 PRO A CA 1
ATOM 1288 C C . PRO A 1 159 ? 22.109 -10.031 -0.47 1 93.38 159 PRO A C 1
ATOM 1290 O O . PRO A 1 159 ? 22.234 -9.188 -1.359 1 93.38 159 PRO A O 1
ATOM 1293 N N . LEU A 1 160 ? 20.984 -10.383 0.067 1 91.38 160 LEU A N 1
ATOM 1294 C CA . LEU A 1 160 ? 19.719 -9.945 -0.506 1 91.38 160 LEU A CA 1
ATOM 1295 C C . LEU A 1 160 ? 19.516 -8.453 -0.271 1 91.38 160 LEU A C 1
ATOM 1297 O O . LEU A 1 160 ? 18.703 -7.824 -0.954 1 91.38 160 LEU A O 1
ATOM 1301 N N . HIS A 1 161 ? 20.25 -7.977 0.729 1 81.12 161 HIS A N 1
ATOM 1302 C CA . HIS A 1 161 ? 20.047 -6.586 1.123 1 81.12 161 HIS A CA 1
ATOM 1303 C C . HIS A 1 161 ? 18.578 -6.312 1.437 1 81.12 161 HIS A C 1
ATOM 1305 O O . HIS A 1 161 ? 18.047 -6.848 2.404 1 81.12 161 HIS A O 1
ATOM 1311 N N . THR A 1 162 ? 17.844 -5.613 0.48 1 78.75 162 THR A N 1
ATOM 1312 C CA . THR A 1 162 ? 16.453 -5.258 0.748 1 78.75 162 THR A CA 1
ATOM 1313 C C . THR A 1 162 ? 15.523 -5.953 -0.235 1 78.75 162 THR A C 1
ATOM 1315 O O . THR A 1 162 ? 14.32 -5.703 -0.237 1 78.75 162 THR A O 1
ATOM 1318 N N . LEU A 1 163 ? 16.094 -6.75 -1.028 1 90.62 163 LEU A N 1
ATOM 1319 C CA . LEU A 1 163 ? 15.258 -7.441 -2.006 1 90.62 163 LEU A CA 1
ATOM 1320 C C . LEU A 1 163 ? 14.484 -8.586 -1.352 1 90.62 163 LEU A C 1
ATOM 1322 O O . LEU A 1 163 ? 15.055 -9.352 -0.573 1 90.62 163 LEU A O 1
ATOM 1326 N N . PRO A 1 164 ? 13.203 -8.617 -1.647 1 90.62 164 PRO A N 1
ATOM 1327 C CA . PRO A 1 164 ? 12.406 -9.727 -1.104 1 90.62 164 PRO A CA 1
ATOM 1328 C C . PRO A 1 164 ? 12.664 -11.047 -1.828 1 90.62 164 PRO A C 1
ATOM 1330 O O . PRO A 1 164 ? 13.125 -11.047 -2.971 1 90.62 164 PRO A O 1
ATOM 1333 N N . HIS A 1 165 ? 12.383 -12.125 -1.102 1 92.06 165 HIS A N 1
ATOM 1334 C CA . HIS A 1 165 ? 12.578 -13.43 -1.73 1 92.06 165 HIS A CA 1
ATOM 1335 C C . HIS A 1 165 ? 11.531 -14.438 -1.254 1 92.06 165 HIS A C 1
ATOM 1337 O O . HIS A 1 165 ? 10.898 -14.234 -0.214 1 92.06 165 HIS A O 1
ATOM 1343 N N . VAL A 1 166 ? 11.297 -15.422 -2.111 1 91.12 166 VAL A N 1
ATOM 1344 C CA . VAL A 1 166 ? 10.492 -16.594 -1.795 1 91.12 166 VAL A CA 1
ATOM 1345 C C . VAL A 1 166 ? 11.203 -17.859 -2.268 1 91.12 166 VAL A C 1
ATOM 1347 O O . VAL A 1 166 ? 12.195 -17.781 -3 1 91.12 166 VAL A O 1
ATOM 1350 N N . TRP A 1 167 ? 10.75 -18.953 -1.784 1 90.81 167 TRP A N 1
ATOM 1351 C CA . TRP A 1 167 ? 11.375 -20.203 -2.203 1 90.81 167 TRP A CA 1
ATOM 1352 C C . TRP A 1 167 ? 10.508 -20.922 -3.238 1 90.81 167 TRP A C 1
ATOM 1354 O O . TRP A 1 167 ? 9.359 -21.281 -2.963 1 90.81 167 TRP A O 1
ATOM 1364 N N . LEU A 1 168 ? 11.055 -21.109 -4.359 1 91 168 LEU A N 1
ATOM 1365 C CA . LEU A 1 168 ? 10.375 -21.859 -5.414 1 91 168 LEU A CA 1
ATOM 1366 C C . LEU A 1 168 ? 10.453 -23.359 -5.148 1 91 168 LEU A C 1
ATOM 1368 O O . LEU A 1 168 ? 9.461 -24.078 -5.297 1 91 168 LEU A O 1
ATOM 1372 N N . THR A 1 169 ? 11.648 -23.797 -4.844 1 91.5 169 THR A N 1
ATOM 1373 C CA . THR A 1 169 ? 11.938 -25.156 -4.406 1 91.5 169 THR A CA 1
ATOM 1374 C C . THR A 1 169 ? 12.914 -25.156 -3.232 1 91.5 169 THR A C 1
ATOM 1376 O O . THR A 1 169 ? 13.352 -24.094 -2.789 1 91.5 169 THR A O 1
ATOM 1379 N N . LYS A 1 170 ? 13.25 -26.312 -2.799 1 90.25 170 LYS A N 1
ATOM 1380 C CA . LYS A 1 170 ? 14.219 -26.406 -1.714 1 90.25 170 LYS A CA 1
ATOM 1381 C C . LYS A 1 170 ? 15.594 -25.922 -2.156 1 90.25 170 LYS A C 1
ATOM 1383 O O . LYS A 1 170 ? 16.406 -25.484 -1.329 1 90.25 170 LYS A O 1
ATOM 1388 N N . GLY A 1 171 ? 15.852 -25.938 -3.387 1 93.12 171 GLY A N 1
ATOM 1389 C CA . GLY A 1 171 ? 17.172 -25.578 -3.881 1 93.12 171 GLY A CA 1
ATOM 1390 C C . GLY A 1 171 ? 17.172 -24.344 -4.758 1 93.12 171 GLY A C 1
ATOM 1391 O O . GLY A 1 171 ? 18.203 -24 -5.344 1 93.12 171 GLY A O 1
ATOM 1392 N N . THR A 1 172 ? 16.031 -23.672 -4.867 1 95.44 172 THR A N 1
ATOM 1393 C CA . THR A 1 172 ? 15.938 -22.5 -5.727 1 95.44 172 THR A CA 1
ATOM 1394 C C . THR A 1 172 ? 15.242 -21.344 -5 1 95.44 172 THR A C 1
ATOM 1396 O O . THR A 1 172 ? 14.062 -21.453 -4.656 1 95.44 172 THR A O 1
ATOM 1399 N N . MET A 1 173 ? 15.984 -20.297 -4.789 1 95.69 173 MET A N 1
ATOM 1400 C CA . MET A 1 173 ? 15.438 -19.062 -4.23 1 95.69 173 MET A CA 1
ATOM 1401 C C . MET A 1 173 ? 15 -18.109 -5.336 1 95.69 173 MET A C 1
ATOM 1403 O O . MET A 1 173 ? 15.703 -17.953 -6.34 1 95.69 173 MET A O 1
ATOM 1407 N N . LEU A 1 174 ? 13.883 -17.594 -5.152 1 96.12 174 LEU A N 1
ATOM 1408 C CA . LEU A 1 174 ? 13.328 -16.641 -6.105 1 96.12 174 LEU A CA 1
ATOM 1409 C C . LEU A 1 174 ? 13.273 -15.234 -5.5 1 96.12 174 LEU A C 1
ATOM 1411 O O . LEU A 1 174 ? 12.648 -15.039 -4.453 1 96.12 174 LEU A O 1
ATOM 1415 N N . VAL A 1 175 ? 14.031 -14.32 -6.109 1 96.44 175 VAL A N 1
ATOM 1416 C CA . VAL A 1 175 ? 13.914 -12.906 -5.766 1 96.44 175 VAL A CA 1
ATOM 1417 C C . VAL A 1 175 ? 12.828 -12.258 -6.625 1 96.44 175 VAL A C 1
ATOM 1419 O O . VAL A 1 175 ? 12.953 -12.188 -7.848 1 96.44 175 VAL A O 1
ATOM 1422 N N . GLU A 1 176 ? 11.734 -11.797 -5.969 1 96.06 176 GLU A N 1
ATOM 1423 C CA . GLU A 1 176 ? 10.57 -11.258 -6.664 1 96.06 176 GLU A CA 1
ATOM 1424 C C . GLU A 1 176 ? 9.797 -10.289 -5.777 1 96.06 176 GLU A C 1
ATOM 1426 O O . GLU A 1 176 ? 9.969 -10.281 -4.555 1 96.06 176 GLU A O 1
ATOM 1431 N N . PRO A 1 177 ? 9.008 -9.414 -6.43 1 94.19 177 PRO A N 1
ATOM 1432 C CA . PRO A 1 177 ? 8.148 -8.562 -5.602 1 94.19 177 PRO A CA 1
ATOM 1433 C C . PRO A 1 177 ? 7.164 -9.375 -4.75 1 94.19 177 PRO A C 1
ATOM 1435 O O . PRO A 1 177 ? 6.684 -10.422 -5.188 1 94.19 177 PRO A O 1
ATOM 1438 N N . VAL A 1 178 ? 6.805 -8.797 -3.525 1 92.31 178 VAL A N 1
ATOM 1439 C CA . VAL A 1 178 ? 6.004 -9.609 -2.611 1 92.31 178 VAL A CA 1
ATOM 1440 C C . VAL A 1 178 ? 4.887 -8.758 -2.01 1 92.31 178 VAL A C 1
ATOM 1442 O O . VAL A 1 178 ? 4.32 -9.109 -0.973 1 92.31 178 VAL A O 1
ATOM 1445 N N . HIS A 1 179 ? 4.574 -7.637 -2.59 1 93.06 179 HIS A N 1
ATOM 1446 C CA . HIS A 1 179 ? 3.605 -6.719 -1.999 1 93.06 179 HIS A CA 1
ATOM 1447 C C . HIS A 1 179 ? 2.311 -6.695 -2.803 1 93.06 179 HIS A C 1
ATOM 1449 O O . HIS A 1 179 ? 1.951 -5.664 -3.377 1 93.06 179 HIS A O 1
ATOM 1455 N N . LYS A 1 180 ? 1.548 -7.766 -2.689 1 96.75 180 LYS A N 1
ATOM 1456 C CA . LYS A 1 180 ? 0.305 -7.906 -3.441 1 96.75 180 LYS A CA 1
ATOM 1457 C C . LYS A 1 180 ? -0.674 -6.785 -3.1 1 96.75 180 LYS A C 1
ATOM 1459 O O . LYS A 1 180 ? -1.444 -6.344 -3.957 1 96.75 180 LYS A O 1
ATOM 1464 N N . GLU A 1 181 ? -0.558 -6.273 -1.887 1 95.38 181 GLU A N 1
ATOM 1465 C CA . GLU A 1 181 ? -1.466 -5.223 -1.438 1 95.38 181 GLU A CA 1
ATOM 1466 C C . GLU A 1 181 ? -1.307 -3.957 -2.279 1 95.38 181 GLU A C 1
ATOM 1468 O O . GLU A 1 181 ? -2.268 -3.209 -2.471 1 95.38 181 GLU A O 1
ATOM 1473 N N . ARG A 1 182 ? -0.11 -3.721 -2.799 1 93.69 182 ARG A N 1
ATOM 1474 C CA . ARG A 1 182 ? 0.122 -2.527 -3.604 1 93.69 182 ARG A CA 1
ATOM 1475 C C . ARG A 1 182 ? -0.728 -2.545 -4.871 1 93.69 182 ARG A C 1
ATOM 1477 O O . ARG A 1 182 ? -1.271 -1.516 -5.273 1 93.69 182 ARG A O 1
ATOM 1484 N N . GLY A 1 183 ? -0.798 -3.705 -5.492 1 96.25 183 GLY A N 1
ATOM 1485 C CA . GLY A 1 183 ? -1.675 -3.834 -6.645 1 96.25 183 GLY A CA 1
ATOM 1486 C C . GLY A 1 183 ? -3.141 -3.656 -6.301 1 96.25 183 GLY A C 1
ATOM 1487 O O . GLY A 1 183 ? -3.895 -3.049 -7.066 1 96.25 183 GLY A O 1
ATOM 1488 N N . ILE A 1 184 ? -3.562 -4.125 -5.145 1 97.12 184 ILE A N 1
ATOM 1489 C CA . ILE A 1 184 ? -4.949 -4 -4.703 1 97.12 184 ILE A CA 1
ATOM 1490 C C . ILE A 1 184 ? -5.277 -2.535 -4.438 1 97.12 184 ILE A C 1
ATOM 1492 O O . ILE A 1 184 ? -6.363 -2.062 -4.785 1 97.12 184 ILE A O 1
ATOM 1496 N N . PHE A 1 185 ? -4.293 -1.829 -3.902 1 93 185 PHE A N 1
ATOM 1497 C CA . PHE A 1 185 ? -4.484 -0.402 -3.676 1 93 185 PHE A CA 1
ATOM 1498 C C . PHE A 1 185 ? -4.73 0.329 -4.988 1 93 185 PHE A C 1
ATOM 1500 O O . PHE A 1 185 ? -5.535 1.258 -5.047 1 93 185 PHE A O 1
ATOM 1507 N N . GLU A 1 186 ? -4.043 -0.08 -6.016 1 93.94 186 GLU A N 1
ATOM 1508 C CA . GLU A 1 186 ? -4.254 0.526 -7.328 1 93.94 186 GLU A CA 1
ATOM 1509 C C . GLU A 1 186 ? -5.684 0.306 -7.816 1 93.94 186 GLU A C 1
ATOM 1511 O O . GLU A 1 186 ? -6.301 1.216 -8.375 1 93.94 186 GLU A O 1
ATOM 1516 N N . ILE A 1 187 ? -6.18 -0.853 -7.594 1 96.06 187 ILE A N 1
ATOM 1517 C CA . ILE A 1 187 ? -7.551 -1.162 -7.98 1 96.06 187 ILE A CA 1
ATOM 1518 C C . ILE A 1 187 ? -8.523 -0.333 -7.145 1 96.06 187 ILE A C 1
ATOM 1520 O O . ILE A 1 187 ? -9.492 0.223 -7.672 1 96.06 187 ILE A O 1
ATOM 1524 N N . MET A 1 188 ? -8.289 -0.247 -5.867 1 92.62 188 MET A N 1
ATOM 1525 C CA . MET A 1 188 ? -9.141 0.541 -4.98 1 92.62 188 MET A CA 1
ATOM 1526 C C . MET A 1 188 ? -9.195 1.997 -5.43 1 92.62 188 MET A C 1
ATOM 1528 O O . MET A 1 188 ? -10.266 2.605 -5.453 1 92.62 188 MET A O 1
ATOM 1532 N N . LYS A 1 189 ? -8.031 2.496 -5.789 1 88.12 189 LYS A N 1
ATOM 1533 C CA . LYS A 1 189 ? -7.934 3.873 -6.266 1 88.12 189 LYS A CA 1
ATOM 1534 C C . LYS A 1 189 ? -8.734 4.066 -7.555 1 88.12 189 LYS A C 1
ATOM 1536 O O . LYS A 1 189 ? -9.492 5.027 -7.676 1 88.12 189 LYS A O 1
ATOM 1541 N N . ARG A 1 190 ? -8.594 3.189 -8.438 1 90.88 190 ARG A N 1
ATOM 1542 C CA . ARG A 1 190 ? -9.211 3.293 -9.758 1 90.88 190 ARG A CA 1
ATOM 1543 C C . ARG A 1 190 ? -10.734 3.268 -9.648 1 90.88 190 ARG A C 1
ATOM 1545 O O . ARG A 1 190 ? -11.43 3.98 -10.375 1 90.88 190 ARG A O 1
ATOM 1552 N N . TYR A 1 191 ? -11.234 2.453 -8.703 1 92.56 191 TYR A N 1
ATOM 1553 C CA . TYR A 1 191 ? -12.68 2.281 -8.609 1 92.56 191 TYR A CA 1
ATOM 1554 C C . TYR A 1 191 ? -13.242 3.057 -7.422 1 92.56 191 TYR A C 1
ATOM 1556 O O . TYR A 1 191 ? -14.445 3.027 -7.164 1 92.56 191 TYR A O 1
ATOM 1564 N N . ASN A 1 192 ? -12.359 3.729 -6.711 1 88.38 192 ASN A N 1
ATOM 1565 C CA . ASN A 1 192 ? -12.742 4.496 -5.531 1 88.38 192 ASN A CA 1
ATOM 1566 C C . ASN A 1 192 ? -13.547 3.646 -4.547 1 88.38 192 ASN A C 1
ATOM 1568 O O . ASN A 1 192 ? -14.641 4.031 -4.141 1 88.38 192 ASN A O 1
ATOM 1572 N N . VAL A 1 193 ? -12.961 2.525 -4.145 1 89.56 193 VAL A N 1
ATOM 1573 C CA . VAL A 1 193 ? -13.648 1.536 -3.324 1 89.56 193 VAL A CA 1
ATOM 1574 C C . VAL A 1 193 ? -13.109 1.582 -1.896 1 89.56 193 VAL A C 1
ATOM 1576 O O . VAL A 1 193 ? -11.906 1.759 -1.686 1 89.56 193 VAL A O 1
ATOM 1579 N N . SER A 1 194 ? -14.039 1.416 -0.961 1 87.5 194 SER A N 1
ATOM 1580 C CA . SER A 1 194 ? -13.672 1.42 0.451 1 87.5 194 SER A CA 1
ATOM 1581 C C . SER A 1 194 ? -13.164 0.051 0.894 1 87.5 194 SER A C 1
ATOM 1583 O O . SER A 1 194 ? -13.414 -0.955 0.227 1 87.5 194 SER A O 1
ATOM 1585 N N . ASP A 1 195 ? -12.484 0.053 2.051 1 89.5 195 ASP A N 1
ATOM 1586 C CA . ASP A 1 195 ? -11.836 -1.145 2.576 1 89.5 195 ASP A CA 1
ATOM 1587 C C . ASP A 1 195 ? -12.852 -2.254 2.83 1 89.5 195 ASP A C 1
ATOM 1589 O O . ASP A 1 195 ? -12.555 -3.436 2.652 1 89.5 195 ASP A O 1
ATOM 1593 N N . ASP A 1 196 ? -14.039 -1.898 3.184 1 90 196 ASP A N 1
ATOM 1594 C CA . ASP A 1 196 ? -15.031 -2.881 3.605 1 90 196 ASP A CA 1
ATOM 1595 C C . ASP A 1 196 ? -15.539 -3.693 2.418 1 90 196 ASP A C 1
ATOM 1597 O O . ASP A 1 196 ? -16.219 -4.711 2.596 1 90 196 ASP A O 1
ATOM 1601 N N . ARG A 1 197 ? -15.148 -3.258 1.263 1 94.81 197 ARG A N 1
ATOM 1602 C CA . ARG A 1 197 ? -15.625 -3.936 0.058 1 94.81 197 ARG A CA 1
ATOM 1603 C C . ARG A 1 197 ? -14.578 -4.914 -0.464 1 94.81 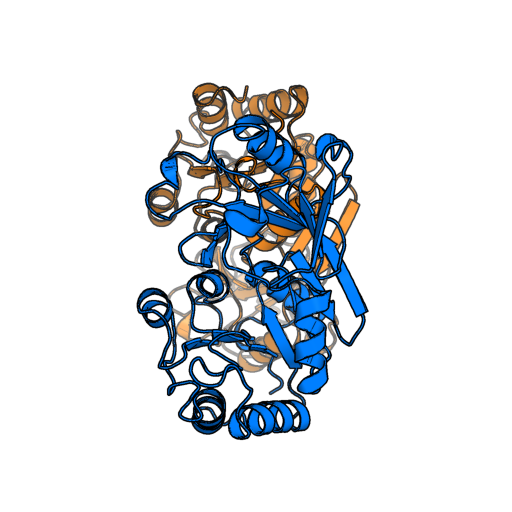197 ARG A C 1
ATOM 1605 O O . ARG A 1 197 ? -14.82 -5.641 -1.427 1 94.81 197 ARG A O 1
ATOM 1612 N N . ILE A 1 198 ? -13.43 -4.992 0.183 1 96.81 198 ILE A N 1
ATOM 1613 C CA . ILE A 1 198 ? -12.32 -5.805 -0.303 1 96.81 198 ILE A CA 1
ATOM 1614 C C . ILE A 1 198 ? -12.344 -7.172 0.375 1 96.81 198 ILE A C 1
ATOM 1616 O O . ILE A 1 198 ? -12.461 -7.262 1.6 1 96.81 198 ILE A O 1
ATOM 1620 N N . VAL A 1 199 ? -12.242 -8.25 -0.42 1 98.69 199 VAL A N 1
ATOM 1621 C CA . VAL A 1 199 ? -12.133 -9.625 0.068 1 98.69 199 VAL A CA 1
ATOM 1622 C C . VAL A 1 199 ? -10.922 -10.305 -0.563 1 98.69 199 VAL A C 1
ATOM 1624 O O . VAL A 1 199 ? -10.773 -10.312 -1.787 1 98.69 199 VAL A O 1
ATOM 1627 N N . VAL A 1 200 ? -10.07 -10.875 0.261 1 98.81 200 VAL A N 1
ATOM 1628 C CA . VAL A 1 200 ? -8.891 -11.539 -0.286 1 98.81 200 VAL A CA 1
ATOM 1629 C C . VAL A 1 200 ? -8.844 -12.992 0.203 1 98.81 200 VAL A C 1
ATOM 1631 O O . VAL A 1 200 ? -9.203 -13.273 1.347 1 98.81 200 VAL A O 1
ATOM 1634 N N . PHE A 1 201 ? -8.438 -13.914 -0.671 1 98.81 201 PHE A N 1
ATOM 1635 C CA . PHE A 1 201 ? -8.219 -15.32 -0.374 1 98.81 201 PHE A CA 1
ATOM 1636 C C . PHE A 1 201 ? -6.754 -15.695 -0.556 1 98.81 201 PHE A C 1
ATOM 1638 O O . PHE A 1 201 ? -6.133 -15.328 -1.558 1 98.81 201 PHE A O 1
ATOM 1645 N N . GLY A 1 202 ? -6.203 -16.391 0.396 1 98.25 202 GLY A N 1
ATOM 1646 C CA . GLY A 1 202 ? -4.812 -16.797 0.288 1 98.25 202 GLY A CA 1
ATOM 1647 C C . GLY A 1 202 ? -4.473 -18 1.149 1 98.25 202 GLY A C 1
ATOM 1648 O O . GLY A 1 202 ? -5.293 -18.438 1.953 1 98.25 202 GLY A O 1
ATOM 1649 N N . ASP A 1 203 ? -3.201 -18.531 0.954 1 97.19 203 ASP A N 1
ATOM 1650 C CA . ASP A 1 203 ? -2.805 -19.719 1.718 1 97.19 203 ASP A CA 1
ATOM 1651 C C . ASP A 1 203 ? -1.347 -19.625 2.158 1 97.19 203 ASP A C 1
ATOM 1653 O O . ASP A 1 203 ? -0.903 -20.375 3.023 1 97.19 203 ASP A O 1
ATOM 1657 N N . GLY A 1 204 ? -0.664 -18.75 1.587 1 93.06 204 GLY A N 1
ATOM 1658 C CA . GLY A 1 204 ? 0.775 -18.812 1.788 1 93.06 204 GLY A CA 1
ATOM 1659 C C . GLY A 1 204 ? 1.351 -17.547 2.398 1 93.06 204 GLY A C 1
ATOM 1660 O O . GLY A 1 204 ? 0.624 -16.578 2.637 1 93.06 204 GLY A O 1
ATOM 1661 N N . LEU A 1 205 ? 2.725 -17.656 2.607 1 90.56 205 LEU A N 1
ATOM 1662 C CA . LEU A 1 205 ? 3.453 -16.547 3.213 1 90.56 205 LEU A CA 1
ATOM 1663 C C . LEU A 1 205 ? 3.404 -15.305 2.322 1 90.56 205 LEU A C 1
ATOM 1665 O O . LEU A 1 205 ? 3.346 -14.18 2.818 1 90.56 205 LEU A O 1
ATOM 1669 N N . ASN A 1 206 ? 3.404 -15.547 1.058 1 91.06 206 ASN A N 1
ATOM 1670 C CA . ASN A 1 206 ? 3.42 -14.43 0.117 1 91.06 206 ASN A CA 1
ATOM 1671 C C . ASN A 1 206 ? 2.074 -13.711 0.076 1 91.06 206 ASN A C 1
ATOM 1673 O O . ASN A 1 206 ? 1.938 -12.68 -0.577 1 91.06 206 ASN A O 1
ATOM 1677 N N . ASP A 1 207 ? 1.118 -14.219 0.796 1 95.94 207 ASP A N 1
ATOM 1678 C CA . ASP A 1 207 ? -0.196 -13.586 0.861 1 95.94 207 ASP A CA 1
ATOM 1679 C C . ASP A 1 207 ? -0.307 -12.672 2.08 1 95.94 207 ASP A C 1
ATOM 1681 O O . ASP A 1 207 ? -1.242 -11.875 2.184 1 95.94 207 ASP A O 1
ATOM 1685 N N . CYS A 1 208 ? 0.638 -12.758 2.934 1 94.38 208 CYS A N 1
ATOM 1686 C CA . CYS A 1 208 ? 0.563 -12 4.176 1 94.38 208 CYS A CA 1
ATOM 1687 C C . CYS A 1 208 ? 0.418 -10.508 3.896 1 94.38 208 CYS A C 1
ATOM 1689 O O . CYS A 1 208 ? -0.267 -9.797 4.633 1 94.38 208 CYS A O 1
ATOM 1691 N N . SER A 1 209 ? 1.001 -10.055 2.855 1 93.12 209 SER A N 1
ATOM 1692 C CA . SER A 1 209 ? 0.986 -8.633 2.547 1 93.12 209 SER A CA 1
ATOM 1693 C C . SER A 1 209 ? -0.426 -8.148 2.236 1 93.12 209 SER A C 1
ATOM 1695 O O . SER A 1 209 ? -0.747 -6.977 2.445 1 93.12 209 SER A O 1
ATOM 1697 N N . MET A 1 210 ? -1.269 -9.016 1.771 1 96.38 210 MET A N 1
ATOM 1698 C CA . MET A 1 210 ? -2.615 -8.578 1.42 1 96.38 210 MET A CA 1
ATOM 1699 C C . MET A 1 210 ? -3.619 -8.992 2.49 1 96.38 210 MET A C 1
ATOM 1701 O O . MET A 1 210 ? -4.824 -8.797 2.328 1 96.38 210 MET A O 1
ATOM 1705 N N . PHE A 1 211 ? -3.15 -9.578 3.531 1 97.25 211 PHE A N 1
ATOM 1706 C CA . PHE A 1 211 ? -4.027 -9.859 4.664 1 97.25 211 PHE A CA 1
ATOM 1707 C C . PHE A 1 211 ? -4.02 -8.711 5.656 1 97.25 211 PHE A C 1
ATOM 1709 O O . PHE A 1 211 ? -3.506 -8.844 6.77 1 97.25 211 PHE A O 1
ATOM 1716 N N . ARG A 1 212 ? -4.637 -7.727 5.242 1 93 212 ARG A N 1
ATOM 1717 C CA . ARG A 1 212 ? -4.715 -6.5 6.031 1 93 212 ARG A CA 1
ATOM 1718 C C . ARG A 1 212 ? -5.941 -6.512 6.941 1 93 212 ARG A C 1
ATOM 1720 O O . ARG A 1 212 ? -7.004 -7.008 6.551 1 93 212 ARG A O 1
ATOM 1727 N N . PRO A 1 213 ? -5.832 -5.848 8.102 1 88.44 213 PRO A N 1
ATOM 1728 C CA . PRO A 1 213 ? -6.945 -5.863 9.055 1 88.44 213 PRO A CA 1
ATOM 1729 C C . PRO A 1 213 ? -8.164 -5.094 8.547 1 88.44 213 PRO A C 1
ATOM 1731 O O . PRO A 1 213 ? -9.289 -5.348 8.992 1 88.44 213 PRO A O 1
ATOM 1734 N N . GLU A 1 214 ? -7.98 -4.148 7.641 1 88.12 214 GLU A N 1
ATOM 1735 C CA . GLU A 1 214 ? -9.078 -3.334 7.133 1 88.12 214 GLU A CA 1
ATOM 1736 C C . GLU A 1 214 ? -9.938 -4.117 6.141 1 88.12 214 GLU A C 1
ATOM 1738 O O . GLU A 1 214 ? -11.047 -3.705 5.812 1 88.12 214 GLU A O 1
ATOM 1743 N N . TRP A 1 215 ? -9.438 -5.277 5.637 1 95.19 215 TRP A N 1
ATOM 1744 C CA . TRP A 1 215 ? -10.117 -6.023 4.586 1 95.19 215 TRP A CA 1
ATOM 1745 C C . TRP A 1 215 ? -10.703 -7.32 5.133 1 95.19 215 TRP A C 1
ATOM 1747 O O . TRP A 1 215 ? -10.438 -7.695 6.277 1 95.19 215 TRP A O 1
ATOM 1757 N N . MET A 1 216 ? -11.695 -7.895 4.383 1 97.75 216 MET A N 1
ATOM 1758 C CA . MET A 1 216 ? -12.109 -9.266 4.672 1 97.75 216 MET A CA 1
ATOM 1759 C C . MET A 1 216 ? -11.086 -10.266 4.152 1 97.75 216 MET A C 1
ATOM 1761 O O . MET A 1 216 ? -10.875 -10.375 2.943 1 97.75 216 MET A O 1
ATOM 1765 N N . THR A 1 217 ? -10.422 -10.953 5.148 1 98.62 217 THR A N 1
ATOM 1766 C CA . THR A 1 217 ? -9.352 -11.883 4.805 1 98.62 217 THR A CA 1
ATOM 1767 C C . THR A 1 217 ? -9.766 -13.32 5.066 1 98.62 217 THR A C 1
ATOM 1769 O O . THR A 1 217 ? -10.164 -13.664 6.184 1 98.62 217 THR A O 1
ATOM 1772 N N . VAL A 1 218 ? -9.68 -14.141 3.994 1 98.88 218 VAL A N 1
ATOM 1773 C CA . VAL A 1 218 ? -10.078 -15.547 4.094 1 98.88 218 VAL A CA 1
ATOM 1774 C C . VAL A 1 218 ? -8.859 -16.438 3.854 1 98.88 218 VAL A C 1
ATOM 1776 O O . VAL A 1 218 ? -8.367 -16.531 2.729 1 98.88 218 VAL A O 1
ATOM 1779 N N . ALA A 1 219 ? -8.422 -17.109 4.855 1 98.81 219 ALA A N 1
ATOM 1780 C CA . ALA A 1 219 ? -7.355 -18.094 4.715 1 98.81 219 ALA A CA 1
ATOM 1781 C C . ALA A 1 219 ? -7.926 -19.453 4.344 1 98.81 219 ALA A C 1
ATOM 1783 O O . ALA A 1 219 ? -8.922 -19.906 4.918 1 98.81 219 ALA A O 1
ATOM 1784 N N . MET A 1 220 ? -7.273 -20.047 3.408 1 98.44 220 MET A N 1
ATOM 1785 C CA . MET A 1 220 ? -7.641 -21.422 3.07 1 98.44 220 MET A CA 1
ATOM 1786 C C . MET A 1 220 ? -7.359 -22.359 4.238 1 98.44 220 MET A C 1
ATOM 1788 O O . MET A 1 220 ? -6.496 -22.094 5.07 1 98.44 220 MET A O 1
ATOM 1792 N N . GLY A 1 221 ? -8.102 -23.5 4.258 1 98.12 221 GLY A N 1
ATOM 1793 C CA . GLY A 1 221 ? -7.859 -24.5 5.285 1 98.12 221 GLY A CA 1
ATOM 1794 C C . GLY A 1 221 ? -6.438 -25.031 5.273 1 98.12 221 GLY A C 1
ATOM 1795 O O . GLY A 1 221 ? -5.879 -25.328 6.328 1 98.12 221 GLY A O 1
ATOM 1796 N N . ASN A 1 222 ? -5.898 -25.078 4.137 1 97.19 222 ASN A N 1
ATOM 1797 C CA . ASN A 1 222 ? -4.539 -25.578 3.969 1 97.19 222 ASN A CA 1
ATOM 1798 C C . ASN A 1 222 ? -3.51 -24.453 4.102 1 97.19 222 ASN A C 1
ATOM 1800 O O . ASN A 1 222 ? -2.332 -24.656 3.801 1 97.19 222 ASN A O 1
ATOM 1804 N N . ALA A 1 223 ? -3.906 -23.281 4.551 1 97.44 223 ALA A N 1
ATOM 1805 C CA . ALA A 1 223 ? -3.006 -22.141 4.637 1 97.44 223 ALA A CA 1
ATOM 1806 C C . ALA A 1 223 ? -1.962 -22.344 5.73 1 97.44 223 ALA A C 1
ATOM 1808 O O . ALA A 1 223 ? -2.172 -23.125 6.66 1 97.44 223 ALA A O 1
ATOM 1809 N N . LYS A 1 224 ? -0.854 -21.719 5.613 1 96.06 224 LYS A N 1
ATOM 1810 C CA . LYS A 1 224 ? 0.167 -21.703 6.656 1 96.06 224 LYS A CA 1
ATOM 1811 C C . LYS A 1 224 ? -0.37 -21.062 7.934 1 96.06 224 LYS A C 1
ATOM 1813 O O . LYS A 1 224 ? -1.184 -20.141 7.883 1 96.06 224 LYS A O 1
ATOM 1818 N N . PRO A 1 225 ? 0.159 -21.484 9.062 1 97.19 225 PRO A N 1
ATOM 1819 C CA . PRO A 1 225 ? -0.314 -20.969 10.352 1 97.19 225 PRO A CA 1
ATOM 1820 C C . PRO A 1 225 ? -0.183 -19.453 10.461 1 97.19 225 PRO A C 1
ATOM 1822 O O . PRO A 1 225 ? -1.083 -18.797 10.984 1 97.19 225 PRO A O 1
ATOM 1825 N N . VAL A 1 226 ? 0.849 -18.984 9.945 1 95.94 226 VAL A N 1
ATOM 1826 C CA . VAL A 1 226 ? 1.1 -17.547 10.062 1 95.94 226 VAL A CA 1
ATOM 1827 C C . VAL A 1 226 ? -0.001 -16.766 9.344 1 95.94 226 VAL A C 1
ATOM 1829 O O . VAL A 1 226 ? -0.426 -15.711 9.805 1 95.94 226 VAL A O 1
ATOM 1832 N N . LEU A 1 227 ? -0.427 -17.203 8.25 1 97.19 227 LEU A N 1
ATOM 1833 C CA . LEU A 1 227 ? -1.49 -16.531 7.516 1 97.19 227 LEU A CA 1
ATOM 1834 C C . LEU A 1 227 ? -2.828 -16.688 8.234 1 97.19 227 LEU A C 1
ATOM 1836 O O . LEU A 1 227 ? -3.609 -15.734 8.305 1 97.19 227 LEU A O 1
ATOM 1840 N N . LYS A 1 228 ? -3.078 -17.875 8.766 1 98 228 LYS A N 1
ATOM 1841 C CA . LYS A 1 228 ? -4.316 -18.125 9.492 1 98 228 LYS A CA 1
ATOM 1842 C C . LYS A 1 228 ? -4.457 -17.172 10.68 1 98 228 LYS A C 1
ATOM 1844 O O . LYS A 1 228 ? -5.559 -16.719 10.984 1 98 228 LYS A O 1
ATOM 1849 N N . LYS A 1 229 ? -3.385 -16.891 11.281 1 96.81 229 LYS A N 1
ATOM 1850 C CA . LYS A 1 229 ? -3.395 -15.977 12.422 1 96.81 229 LYS A CA 1
ATOM 1851 C C . LYS A 1 229 ? -3.824 -14.578 12 1 96.81 229 LYS A C 1
ATOM 1853 O O . LYS A 1 229 ? -4.387 -13.828 12.805 1 96.81 229 LYS A O 1
ATOM 1858 N N . LYS A 1 230 ? -3.609 -14.258 10.812 1 95.88 230 LYS A N 1
ATOM 1859 C CA . LYS A 1 230 ? -3.934 -12.93 10.297 1 95.88 230 LYS A CA 1
ATOM 1860 C C . LYS A 1 230 ? -5.344 -12.891 9.719 1 95.88 230 LYS A C 1
ATOM 1862 O O . LYS A 1 230 ? -5.887 -11.82 9.453 1 95.88 230 LYS A O 1
ATOM 1867 N N . ALA A 1 231 ? -5.961 -13.992 9.555 1 98.31 231 ALA A N 1
ATOM 1868 C CA . ALA A 1 231 ? -7.203 -14.102 8.797 1 98.31 231 ALA A CA 1
ATOM 1869 C C . ALA A 1 231 ? -8.414 -13.805 9.68 1 98.31 231 ALA A C 1
ATOM 1871 O O . ALA A 1 231 ? -8.453 -14.203 10.844 1 98.31 231 ALA A O 1
ATOM 1872 N N . LYS A 1 232 ? -9.367 -13.125 9.117 1 98.06 232 LYS A N 1
ATOM 1873 C CA . LYS A 1 232 ? -10.648 -12.922 9.797 1 98.06 232 LYS A CA 1
ATOM 1874 C C . LYS A 1 232 ? -11.508 -14.18 9.734 1 98.06 232 LYS A C 1
ATOM 1876 O O . LYS A 1 232 ? -12.398 -14.367 10.562 1 98.06 232 LYS A O 1
ATOM 1881 N N . TYR A 1 233 ? -11.305 -15 8.703 1 98.69 233 TYR A N 1
ATOM 1882 C CA . TYR A 1 233 ? -12.031 -16.25 8.531 1 98.69 233 TYR A CA 1
ATOM 1883 C C . TYR A 1 233 ? -11.133 -17.328 7.93 1 98.69 233 TYR A C 1
ATOM 1885 O O . TYR A 1 233 ? -10.328 -17.047 7.047 1 98.69 233 TYR A O 1
ATOM 1893 N N . ILE A 1 234 ? -11.25 -18.5 8.453 1 98.81 234 ILE A N 1
ATOM 1894 C CA . ILE A 1 234 ? -10.562 -19.656 7.895 1 98.81 234 ILE A CA 1
ATOM 1895 C C . ILE A 1 234 ? -11.578 -20.609 7.262 1 98.81 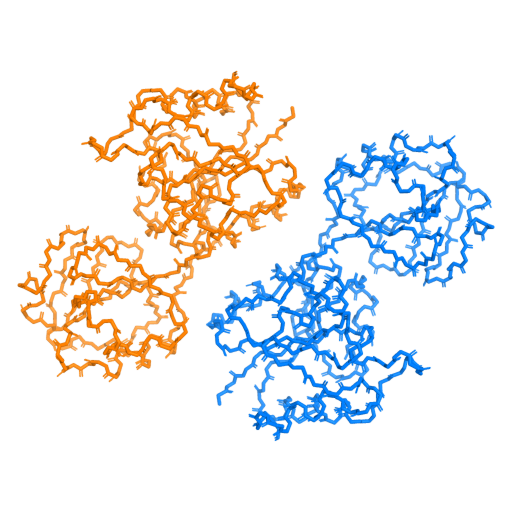234 ILE A C 1
ATOM 1897 O O . ILE A 1 234 ? -12.469 -21.109 7.945 1 98.81 234 ILE A O 1
ATOM 1901 N N . THR A 1 235 ? -11.445 -20.781 6.008 1 98.69 235 THR A N 1
ATOM 1902 C CA . THR A 1 235 ? -12.352 -21.688 5.305 1 98.69 235 THR A CA 1
ATOM 1903 C C . THR A 1 235 ? -11.766 -23.094 5.223 1 98.69 235 THR A C 1
ATOM 1905 O O . THR A 1 235 ? -10.82 -23.422 5.938 1 98.69 235 THR A O 1
ATOM 1908 N N . ASP A 1 236 ? -12.445 -23.969 4.406 1 98.19 236 ASP A N 1
ATOM 1909 C CA . ASP A 1 236 ? -11.969 -25.344 4.203 1 98.19 236 ASP A CA 1
ATOM 1910 C C . ASP A 1 236 ? -10.766 -25.359 3.264 1 98.19 236 ASP A C 1
ATOM 1912 O O . ASP A 1 236 ? -10.398 -24.344 2.686 1 98.19 236 ASP A O 1
ATOM 1916 N N . ASP A 1 237 ? -10.195 -26.562 3.145 1 97.06 237 ASP A N 1
ATOM 1917 C CA . ASP A 1 237 ? -9.07 -26.75 2.229 1 97.06 237 ASP A CA 1
ATOM 1918 C C . ASP A 1 237 ? -9.492 -26.484 0.785 1 97.06 237 ASP A C 1
ATOM 1920 O O . ASP A 1 237 ? -10.664 -26.625 0.441 1 97.06 237 ASP A O 1
ATOM 1924 N N . ALA A 1 238 ? -8.5 -26.062 -0.017 1 95.88 238 ALA A N 1
ATOM 1925 C CA . ALA A 1 238 ? -8.781 -25.906 -1.442 1 95.88 238 ALA A CA 1
ATOM 1926 C C . ALA A 1 238 ? -9.328 -27.188 -2.049 1 95.88 238 ALA A C 1
ATOM 1928 O O . ALA A 1 238 ? -10.188 -27.156 -2.932 1 95.88 238 ALA A O 1
ATOM 1929 N N . ASP A 1 239 ? -8.898 -28.297 -1.521 1 94.06 239 ASP A N 1
ATOM 1930 C CA . ASP A 1 239 ? -9.328 -29.609 -1.993 1 94.06 239 ASP A CA 1
ATOM 1931 C C . ASP A 1 239 ? -10.742 -29.922 -1.508 1 94.06 239 ASP A C 1
ATOM 1933 O O . ASP A 1 239 ? -11.391 -30.844 -2.02 1 94.06 239 ASP A O 1
ATOM 1937 N N . ASP A 1 240 ? -11.203 -29.25 -0.547 1 96.38 240 ASP A N 1
ATOM 1938 C CA . ASP A 1 240 ? -12.508 -29.484 0.051 1 96.38 240 ASP A CA 1
ATOM 1939 C C . ASP A 1 240 ? -13.453 -28.312 -0.199 1 96.38 240 ASP A C 1
ATOM 1941 O O . ASP A 1 240 ? -14.195 -27.906 0.697 1 96.38 240 ASP A O 1
ATOM 1945 N N . ASP A 1 241 ? -13.305 -27.672 -1.347 1 96.81 241 ASP A N 1
ATOM 1946 C CA . ASP A 1 241 ? -14.211 -26.641 -1.851 1 96.81 241 ASP A CA 1
ATOM 1947 C C . ASP A 1 241 ? -14.148 -25.375 -0.988 1 96.81 241 ASP A C 1
ATOM 1949 O O . ASP A 1 241 ? -15.172 -24.734 -0.741 1 96.81 241 ASP A O 1
ATOM 1953 N N . GLY A 1 242 ? -13.023 -25.031 -0.503 1 97.94 242 GLY A N 1
ATOM 1954 C CA . GLY A 1 242 ? -12.852 -23.969 0.459 1 97.94 242 GLY A CA 1
ATOM 1955 C C . GLY A 1 242 ? -13.398 -22.625 -0.026 1 97.94 242 GLY A C 1
ATOM 1956 O O . GLY A 1 242 ? -14.094 -21.938 0.714 1 97.94 242 GLY A O 1
ATOM 1957 N N . ILE A 1 243 ? -13.109 -22.203 -1.235 1 98.38 243 ILE A N 1
ATOM 1958 C CA . ILE A 1 243 ? -13.562 -20.922 -1.767 1 98.38 243 ILE A CA 1
ATOM 1959 C C . ILE A 1 243 ? -15.086 -20.922 -1.866 1 98.38 243 ILE A C 1
ATOM 1961 O O . ILE A 1 243 ? -15.742 -19.984 -1.409 1 98.38 243 ILE A O 1
ATOM 1965 N N . TYR A 1 244 ? -15.633 -21.938 -2.459 1 98.44 244 TYR A N 1
ATOM 1966 C CA . TYR A 1 244 ? -17.078 -22.062 -2.615 1 98.44 244 TYR A CA 1
ATOM 1967 C C . TYR A 1 244 ? -17.781 -22 -1.264 1 98.44 244 TYR A C 1
ATOM 1969 O O . TYR A 1 244 ? -18.75 -21.266 -1.099 1 98.44 244 TYR A O 1
ATOM 1977 N N . ASN A 1 245 ? -17.266 -22.734 -0.333 1 98.69 245 ASN A N 1
ATOM 1978 C CA . ASN A 1 245 ? -17.875 -22.797 0.995 1 98.69 245 ASN A CA 1
ATOM 1979 C C . ASN A 1 245 ? -17.844 -21.438 1.686 1 98.69 245 ASN A C 1
ATOM 1981 O O . ASN A 1 245 ? -18.828 -21.031 2.324 1 98.69 245 ASN A O 1
ATOM 1985 N N . ALA A 1 246 ? -16.719 -20.781 1.574 1 98.75 246 ALA A N 1
ATOM 1986 C CA . ALA A 1 246 ? -16.625 -19.453 2.168 1 98.75 246 ALA A CA 1
ATOM 1987 C C . ALA A 1 246 ? -17.625 -18.5 1.522 1 98.75 246 ALA A C 1
ATOM 1989 O O . ALA A 1 246 ? -18.312 -17.734 2.217 1 98.75 246 ALA A O 1
ATOM 1990 N N . CYS A 1 247 ? -17.719 -18.516 0.227 1 98.62 247 CYS A N 1
ATOM 1991 C CA . CYS A 1 247 ? -18.656 -17.641 -0.485 1 98.62 247 CYS A CA 1
ATOM 1992 C C . CYS A 1 247 ? -20.094 -17.906 -0.072 1 98.62 247 CYS A C 1
ATOM 1994 O O . CYS A 1 247 ? -20.875 -16.984 0.107 1 98.62 247 CYS A O 1
ATOM 1996 N N . ARG A 1 248 ? -20.438 -19.141 0.1 1 98.38 248 ARG A N 1
ATOM 1997 C CA . ARG A 1 248 ? -21.766 -19.5 0.572 1 98.38 248 ARG A CA 1
ATOM 1998 C C . ARG A 1 248 ? -21.984 -19.031 2.006 1 98.38 248 ARG A C 1
ATOM 2000 O O . ARG A 1 248 ? -23.047 -18.5 2.334 1 98.38 248 ARG A O 1
ATOM 2007 N N . HIS A 1 249 ? -21.031 -19.281 2.795 1 98.38 249 HIS A N 1
ATOM 2008 C CA . HIS A 1 249 ? -21.109 -18.938 4.207 1 98.38 249 HIS A CA 1
ATOM 2009 C C . HIS A 1 249 ? -21.438 -17.453 4.391 1 98.38 249 HIS A C 1
ATOM 2011 O O . HIS A 1 249 ? -22.281 -17.094 5.219 1 98.38 249 HIS A O 1
ATOM 2017 N N . PHE A 1 250 ? -20.828 -16.625 3.576 1 98.12 250 PHE A N 1
ATOM 2018 C CA . PHE A 1 250 ? -20.984 -15.188 3.756 1 98.12 250 PHE A CA 1
ATOM 2019 C C . PHE A 1 250 ? -22.094 -14.648 2.854 1 98.12 250 PHE A C 1
ATOM 2021 O O . PHE A 1 250 ? -22.375 -13.445 2.857 1 98.12 250 PHE A O 1
ATOM 2028 N N . GLY A 1 251 ? -22.656 -15.453 2.072 1 97.75 251 GLY A N 1
ATOM 2029 C CA . GLY A 1 251 ? -23.75 -15.055 1.201 1 97.75 251 GLY A CA 1
ATOM 2030 C C . GLY A 1 251 ? -23.281 -14.281 -0.021 1 97.75 251 GLY A C 1
ATOM 2031 O O . GLY A 1 251 ? -24.031 -13.469 -0.565 1 97.75 251 GLY A O 1
ATOM 2032 N N . TRP A 1 252 ? -22.062 -14.484 -0.407 1 97.94 252 TRP A N 1
ATOM 2033 C CA . TRP A 1 252 ? -21.547 -13.773 -1.573 1 97.94 252 TRP A CA 1
ATOM 2034 C C . TRP A 1 252 ? -22.031 -14.414 -2.865 1 97.94 252 TRP A C 1
ATOM 2036 O O . TRP A 1 252 ? -22 -13.789 -3.928 1 97.94 252 TRP A O 1
ATOM 2046 N N . ILE A 1 253 ? -22.375 -15.648 -2.723 1 97.31 253 ILE A N 1
ATOM 2047 C CA . ILE A 1 253 ? -22.984 -16.375 -3.832 1 97.31 253 ILE A CA 1
ATOM 2048 C C . ILE A 1 253 ? -24.234 -17.109 -3.344 1 97.31 253 ILE A C 1
ATOM 2050 O O . ILE A 1 253 ? -24.406 -17.297 -2.139 1 97.31 253 ILE A O 1
ATOM 2054 N N . MET B 1 1 ? 24.297 7.082 -1.044 1 77.31 1 MET B N 1
ATOM 2055 C CA . MET B 1 1 ? 23.172 6.516 -1.783 1 77.31 1 MET B CA 1
ATOM 2056 C C . MET B 1 1 ? 21.906 7.344 -1.566 1 77.31 1 MET B C 1
ATOM 2058 O O . MET B 1 1 ? 21.641 7.793 -0.452 1 77.31 1 MET B O 1
ATOM 2062 N N . LYS B 1 2 ? 21.266 7.648 -2.715 1 92.19 2 LYS B N 1
ATOM 2063 C CA . LYS B 1 2 ? 20.047 8.453 -2.686 1 92.19 2 LYS B CA 1
ATOM 2064 C C . LYS B 1 2 ? 18.953 7.766 -1.882 1 92.19 2 LYS B C 1
ATOM 2066 O O . LYS B 1 2 ? 18.75 6.559 -2.006 1 92.19 2 LYS B O 1
ATOM 2071 N N . ARG B 1 3 ? 18.344 8.539 -0.959 1 97 3 ARG B N 1
ATOM 2072 C CA . ARG B 1 3 ? 17.219 8.031 -0.169 1 97 3 ARG B CA 1
ATOM 2073 C C . ARG B 1 3 ? 15.969 8.875 -0.389 1 97 3 ARG B C 1
ATOM 2075 O O . ARG B 1 3 ? 16.031 9.93 -1.024 1 97 3 ARG B O 1
ATOM 2082 N N . TYR B 1 4 ? 14.891 8.359 0.062 1 98.38 4 TYR B N 1
ATOM 2083 C CA . TYR B 1 4 ? 13.578 8.992 -0.045 1 98.38 4 TYR B CA 1
ATOM 2084 C C . TYR B 1 4 ? 12.984 9.25 1.333 1 98.38 4 TYR B C 1
ATOM 2086 O O . TYR B 1 4 ? 12.602 8.305 2.035 1 98.38 4 TYR B O 1
ATOM 2094 N N . PHE B 1 5 ? 12.906 10.547 1.662 1 98.81 5 PHE B N 1
ATOM 2095 C CA . PHE B 1 5 ? 12.453 10.938 2.994 1 98.81 5 PHE B CA 1
ATOM 2096 C C . PHE B 1 5 ? 11.016 11.445 2.951 1 98.81 5 PHE B C 1
ATOM 2098 O O . PHE B 1 5 ? 10.656 12.234 2.07 1 98.81 5 PHE B O 1
ATOM 2105 N N . PHE B 1 6 ? 10.234 10.984 3.879 1 98.88 6 PHE B N 1
ATOM 2106 C CA . PHE B 1 6 ? 8.859 11.438 4.039 1 98.88 6 PHE B CA 1
ATOM 2107 C C . PHE B 1 6 ? 8.617 11.945 5.457 1 98.88 6 PHE B C 1
ATOM 2109 O O . PHE B 1 6 ? 8.867 11.227 6.43 1 98.88 6 PHE B O 1
ATOM 2116 N N . PHE B 1 7 ? 8.117 13.164 5.566 1 98.56 7 PHE B N 1
ATOM 2117 C CA . PHE B 1 7 ? 7.918 13.789 6.867 1 98.56 7 PHE B CA 1
ATOM 2118 C C . PHE B 1 7 ? 6.445 14.117 7.09 1 98.56 7 PHE B C 1
ATOM 2120 O O . PHE B 1 7 ? 5.816 14.773 6.258 1 98.56 7 PHE B O 1
ATOM 2127 N N . ASP B 1 8 ? 5.949 13.648 8.211 1 98 8 ASP B N 1
ATOM 2128 C CA . ASP B 1 8 ? 4.699 14.234 8.68 1 98 8 ASP B CA 1
ATOM 2129 C C . ASP B 1 8 ? 4.875 15.711 9.023 1 98 8 ASP B C 1
ATOM 2131 O O . ASP B 1 8 ? 6.004 16.188 9.164 1 98 8 ASP B O 1
ATOM 2135 N N . ILE B 1 9 ? 3.689 16.438 9.141 1 95.38 9 ILE B N 1
ATOM 2136 C CA . ILE B 1 9 ? 3.775 17.859 9.406 1 95.38 9 ILE B CA 1
ATOM 2137 C C . ILE B 1 9 ? 3.578 18.125 10.898 1 95.38 9 ILE B C 1
ATOM 2139 O O . ILE B 1 9 ? 4.539 18.406 11.617 1 95.38 9 ILE B O 1
ATOM 2143 N N . ASP B 1 10 ? 2.4 17.828 11.391 1 90.94 10 ASP B N 1
ATOM 2144 C CA . ASP B 1 10 ? 1.999 18.234 12.734 1 90.94 10 ASP B CA 1
ATOM 2145 C C . ASP B 1 10 ? 2.672 17.359 13.789 1 90.94 10 ASP B C 1
ATOM 2147 O O . ASP B 1 10 ? 2.457 16.141 13.828 1 90.94 10 ASP B O 1
ATOM 2151 N N . GLY B 1 11 ? 3.504 18 14.617 1 93.44 11 GLY B N 1
ATOM 2152 C CA . GLY B 1 11 ? 4.211 17.281 15.656 1 93.44 11 GLY B CA 1
ATOM 2153 C C . GLY B 1 11 ? 5.5 16.641 15.18 1 93.44 11 GLY B C 1
ATOM 2154 O O . GLY B 1 11 ? 6.258 16.078 15.977 1 93.44 11 GLY B O 1
ATOM 2155 N N . THR B 1 12 ? 5.738 16.781 13.906 1 96.62 12 THR B N 1
ATOM 2156 C CA . THR B 1 12 ? 6.934 16.219 13.289 1 96.62 12 THR B CA 1
ATOM 2157 C C . THR B 1 12 ? 7.801 17.312 12.688 1 96.62 12 THR B C 1
ATOM 2159 O O . THR B 1 12 ? 8.758 17.766 13.312 1 96.62 12 THR B O 1
ATOM 2162 N N . LEU B 1 13 ? 7.375 17.922 11.594 1 95.25 13 LEU B N 1
ATOM 2163 C CA . LEU B 1 13 ? 8.086 19.062 11.055 1 95.25 13 LEU B CA 1
ATOM 2164 C C . LEU B 1 13 ? 7.832 20.312 11.891 1 95.25 13 LEU B C 1
ATOM 2166 O O . LEU B 1 13 ? 8.711 21.172 12.031 1 95.25 13 LEU B O 1
ATOM 2170 N N . THR B 1 14 ? 6.57 20.297 12.359 1 89.88 14 THR B N 1
ATOM 2171 C CA . THR B 1 14 ? 6.227 21.391 13.25 1 89.88 14 THR B CA 1
ATOM 2172 C C . THR B 1 14 ? 6.277 20.953 14.703 1 89.88 14 THR B C 1
ATOM 2174 O O . THR B 1 14 ? 6.113 19.766 15.008 1 89.88 14 THR B O 1
ATOM 2177 N N . THR B 1 15 ? 6.473 21.953 15.555 1 85.31 15 THR B N 1
ATOM 2178 C CA . THR B 1 15 ? 6.547 21.641 16.969 1 85.31 15 THR B CA 1
ATOM 2179 C C . THR B 1 15 ? 5.18 21.797 17.641 1 85.31 15 THR B C 1
ATOM 2181 O O . THR B 1 15 ? 4.414 22.703 17.281 1 85.31 15 THR B O 1
ATOM 2184 N N . PRO B 1 16 ? 4.895 20.922 18.531 1 76.12 16 PRO B N 1
ATOM 2185 C CA . PRO B 1 16 ? 3.629 21.062 19.25 1 76.12 16 PRO B CA 1
ATOM 2186 C C . PRO B 1 16 ? 3.547 22.391 20.016 1 76.12 16 PRO B C 1
ATOM 2188 O O . PRO B 1 16 ? 2.457 22.938 20.188 1 76.12 16 PRO B O 1
ATOM 2191 N N . LEU B 1 17 ? 4.68 22.922 20.359 1 62.41 17 LEU B N 1
ATOM 2192 C CA . LEU B 1 17 ? 4.715 24.109 21.219 1 62.41 17 LEU B CA 1
ATOM 2193 C C . LEU B 1 17 ? 4.469 25.375 20.406 1 62.41 17 LEU B C 1
ATOM 2195 O O . LEU B 1 17 ? 3.719 26.25 20.828 1 62.41 17 LEU B O 1
ATOM 2199 N N . THR B 1 18 ? 5.055 25.484 19.25 1 67.12 18 THR B N 1
ATOM 2200 C CA . THR B 1 18 ? 5.023 26.734 18.516 1 67.12 18 THR B CA 1
ATOM 2201 C C . THR B 1 18 ? 4.168 26.609 17.25 1 67.12 18 THR B C 1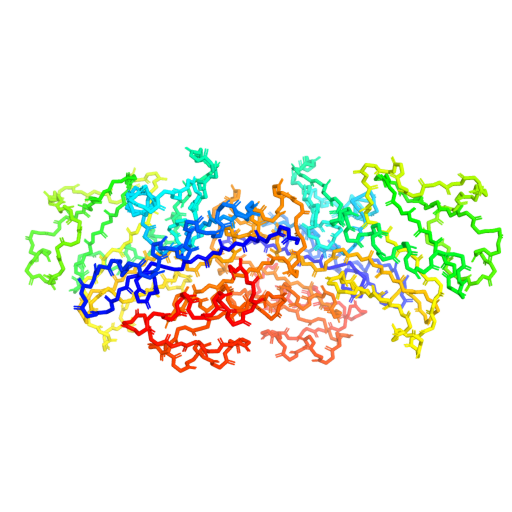
ATOM 2203 O O . THR B 1 18 ? 3.809 27.609 16.625 1 67.12 18 THR B O 1
ATOM 2206 N N . ALA B 1 19 ? 3.869 25.391 16.922 1 70.06 19 ALA B N 1
ATOM 2207 C CA . ALA B 1 19 ? 3.168 25.109 15.68 1 70.06 19 ALA B CA 1
ATOM 2208 C C . ALA B 1 19 ? 3.928 25.672 14.484 1 70.06 19 ALA B C 1
ATOM 2210 O O . ALA B 1 19 ? 3.32 26.094 13.5 1 70.06 19 ALA B O 1
ATOM 2211 N N . ASP B 1 20 ? 5.234 25.891 14.742 1 82.38 20 ASP B N 1
ATOM 2212 C CA . ASP B 1 20 ? 6.117 26.391 13.688 1 82.38 20 ASP B CA 1
ATOM 2213 C C . ASP B 1 20 ? 7.227 25.375 13.383 1 82.38 20 ASP B C 1
ATOM 2215 O O . ASP B 1 20 ? 7.414 24.406 14.125 1 82.38 20 ASP B O 1
ATOM 2219 N N . TYR B 1 21 ? 7.938 25.703 12.273 1 88.12 21 TYR B N 1
ATOM 2220 C CA . TYR B 1 21 ? 9.062 24.859 11.859 1 88.12 21 TYR B CA 1
ATOM 2221 C C . TYR B 1 21 ? 10.359 25.344 12.492 1 88.12 21 TYR B C 1
ATOM 2223 O O . TYR B 1 21 ? 10.805 26.469 12.25 1 88.12 21 TYR B O 1
ATOM 2231 N N . PRO B 1 22 ? 10.938 24.547 13.312 1 91.31 22 PRO B N 1
ATOM 2232 C CA . PRO B 1 22 ? 12.227 24.984 13.867 1 91.31 22 PRO B CA 1
ATOM 2233 C C . PRO B 1 22 ? 13.312 25.109 12.797 1 91.31 22 PRO B C 1
ATOM 2235 O O . PRO B 1 22 ? 13.273 24.406 11.781 1 91.31 22 PRO B O 1
ATOM 2238 N N . ASP B 1 23 ? 14.32 25.938 13.078 1 94.25 23 ASP B N 1
ATOM 2239 C CA . ASP B 1 23 ? 15.422 26.156 12.156 1 94.25 23 ASP B CA 1
ATOM 2240 C C . ASP B 1 23 ? 16.188 24.859 11.883 1 94.25 23 ASP B C 1
ATOM 2242 O O . ASP B 1 23 ? 16.656 24.625 10.766 1 94.25 23 ASP B O 1
ATOM 2246 N N . SER B 1 24 ? 16.234 24.078 12.867 1 96.06 24 SER B N 1
ATOM 2247 C CA . SER B 1 24 ? 16.953 22.812 12.734 1 96.06 24 SER B CA 1
ATOM 2248 C C . SER B 1 24 ? 16.281 21.906 11.719 1 96.06 24 SER B C 1
ATOM 2250 O O . SER B 1 24 ? 16.969 21.219 10.953 1 96.06 24 SER B O 1
ATOM 2252 N N . ALA B 1 25 ? 14.969 21.891 11.734 1 95.31 25 ALA B N 1
ATOM 2253 C CA . ALA B 1 25 ? 14.234 21.078 10.766 1 95.31 25 ALA B CA 1
ATOM 2254 C C . ALA B 1 25 ? 14.422 21.609 9.352 1 95.31 25 ALA B C 1
ATOM 2256 O O . ALA B 1 25 ? 14.625 20.844 8.414 1 95.31 25 ALA B O 1
ATOM 2257 N N . ARG B 1 26 ? 14.375 22.891 9.227 1 96.06 26 ARG B N 1
ATOM 2258 C CA . ARG B 1 26 ? 14.609 23.516 7.934 1 96.06 26 ARG B CA 1
ATOM 2259 C C . ARG B 1 26 ? 16 23.172 7.398 1 96.06 26 ARG B C 1
ATOM 2261 O O . ARG B 1 26 ? 16.156 22.875 6.215 1 96.06 26 ARG B O 1
ATOM 2268 N N . GLU B 1 27 ? 16.922 23.281 8.273 1 97.44 27 GLU B N 1
ATOM 2269 C CA . GLU B 1 27 ? 18.297 22.969 7.898 1 97.44 27 GLU B CA 1
ATOM 2270 C C . GLU B 1 27 ? 18.438 21.5 7.473 1 97.44 27 GLU B C 1
ATOM 2272 O O . GLU B 1 27 ? 19.109 21.203 6.488 1 97.44 27 GLU B O 1
ATOM 2277 N N . ALA B 1 28 ? 17.844 20.641 8.203 1 97.94 28 ALA B N 1
ATOM 2278 C CA . ALA B 1 28 ? 17.891 19.219 7.871 1 97.94 28 ALA B CA 1
ATOM 2279 C C . ALA B 1 28 ? 17.312 18.953 6.48 1 97.94 28 ALA B C 1
ATOM 2281 O O . ALA B 1 28 ? 17.922 18.266 5.664 1 97.94 28 ALA B O 1
ATOM 2282 N N . VAL B 1 29 ? 16.172 19.531 6.219 1 97.94 29 VAL B N 1
ATOM 2283 C CA . VAL B 1 29 ? 15.5 19.359 4.934 1 97.94 29 VAL B CA 1
ATOM 2284 C C . VAL B 1 29 ? 16.391 19.875 3.811 1 97.94 29 VAL B C 1
ATOM 2286 O O . VAL B 1 29 ? 16.609 19.203 2.805 1 97.94 29 VAL B O 1
ATOM 2289 N N . ARG B 1 30 ? 16.953 21.031 4.008 1 97.81 30 ARG B N 1
ATOM 2290 C CA . ARG B 1 30 ? 17.844 21.641 3.012 1 97.81 30 ARG B CA 1
ATOM 2291 C C . ARG B 1 30 ? 19.047 20.75 2.734 1 97.81 30 ARG B C 1
ATOM 2293 O O . ARG B 1 30 ? 19.375 20.469 1.577 1 97.81 30 ARG B O 1
ATOM 2300 N N . ARG B 1 31 ? 19.656 20.297 3.736 1 98.38 31 ARG B N 1
ATOM 2301 C CA . ARG B 1 31 ? 20.859 19.484 3.592 1 98.38 31 ARG B CA 1
ATOM 2302 C C . ARG B 1 31 ? 20.531 18.141 2.936 1 98.38 31 ARG B C 1
ATOM 2304 O O . ARG B 1 31 ? 21.328 17.641 2.139 1 98.38 31 ARG B O 1
ATOM 2311 N N . LEU B 1 32 ? 19.406 17.578 3.338 1 98.5 32 LEU B N 1
ATOM 2312 C CA . LEU B 1 32 ? 18.984 16.344 2.689 1 98.5 32 LEU B CA 1
ATOM 2313 C C . LEU B 1 32 ? 18.844 16.531 1.185 1 98.5 32 LEU B C 1
ATOM 2315 O O . LEU B 1 32 ? 19.297 15.695 0.4 1 98.5 32 LEU B O 1
ATOM 2319 N N . GLN B 1 33 ? 18.266 17.641 0.806 1 98 33 GLN B N 1
ATOM 2320 C CA . GLN B 1 33 ? 18.062 17.938 -0.607 1 98 33 GLN B CA 1
ATOM 2321 C C . GLN B 1 33 ? 19.391 18.219 -1.307 1 98 33 GLN B C 1
ATOM 2323 O O . GLN B 1 33 ? 19.609 17.766 -2.432 1 98 33 GLN B O 1
ATOM 2328 N N . GLU B 1 34 ? 20.281 18.906 -0.684 1 97.56 34 GLU B N 1
ATOM 2329 C CA . GLU B 1 34 ? 21.578 19.234 -1.246 1 97.56 34 GLU B CA 1
ATOM 2330 C C . GLU B 1 34 ? 22.391 17.969 -1.536 1 97.56 34 GLU B C 1
ATOM 2332 O O . GLU B 1 34 ? 23.172 17.922 -2.484 1 97.56 34 GLU B O 1
ATOM 2337 N N . LYS B 1 35 ? 22.109 16.969 -0.777 1 97.69 35 LYS B N 1
ATOM 2338 C CA . LYS B 1 35 ? 22.828 15.711 -0.95 1 97.69 35 LYS B CA 1
ATOM 2339 C C . LYS B 1 35 ? 22.188 14.852 -2.033 1 97.69 35 LYS B C 1
ATOM 2341 O O . LYS B 1 35 ? 22.609 13.727 -2.281 1 97.69 35 LYS B O 1
ATOM 2346 N N . GLY B 1 36 ? 21.141 15.367 -2.561 1 96.88 36 GLY B N 1
ATOM 2347 C CA . GLY B 1 36 ? 20.531 14.695 -3.701 1 96.88 36 GLY B CA 1
ATOM 2348 C C . GLY B 1 36 ? 19.406 13.758 -3.312 1 96.88 36 GLY B C 1
ATOM 2349 O O . GLY B 1 36 ? 18.906 13 -4.148 1 96.88 36 GLY B O 1
ATOM 2350 N N . ASN B 1 37 ? 18.953 13.727 -2.051 1 98.31 37 ASN B N 1
ATOM 2351 C CA . ASN B 1 37 ? 17.859 12.867 -1.6 1 98.31 37 ASN B CA 1
ATOM 2352 C C . ASN B 1 37 ? 16.5 13.398 -2.055 1 98.31 37 ASN B C 1
ATOM 2354 O O . ASN B 1 37 ? 16.359 14.586 -2.361 1 98.31 37 ASN B O 1
ATOM 2358 N N . PHE B 1 38 ? 15.578 12.469 -2.238 1 98.44 38 PHE B N 1
ATOM 2359 C CA . PHE B 1 38 ? 14.188 12.836 -2.438 1 98.44 38 PHE B CA 1
ATOM 2360 C C . PHE B 1 38 ? 13.516 13.172 -1.109 1 98.44 38 PHE B C 1
ATOM 2362 O O . PHE B 1 38 ? 13.609 12.406 -0.151 1 98.44 38 PHE B O 1
ATOM 2369 N N . VAL B 1 39 ? 12.984 14.375 -1.054 1 98.56 39 VAL B N 1
ATOM 2370 C CA . VAL B 1 39 ? 12.336 14.805 0.178 1 98.56 39 VAL B CA 1
ATOM 2371 C C . VAL B 1 39 ? 10.875 15.141 -0.103 1 98.56 39 VAL B C 1
ATOM 2373 O O . VAL B 1 39 ? 10.57 15.883 -1.046 1 98.56 39 VAL B O 1
ATOM 2376 N N . ALA B 1 40 ? 9.969 14.562 0.721 1 98.69 40 ALA B N 1
ATOM 2377 C CA . ALA B 1 40 ? 8.539 14.797 0.557 1 98.69 40 ALA B CA 1
ATOM 2378 C C . ALA B 1 40 ? 7.848 14.93 1.911 1 98.69 40 ALA B C 1
ATOM 2380 O O . ALA B 1 40 ? 8.391 14.523 2.938 1 98.69 40 ALA B O 1
ATOM 2381 N N . ILE B 1 41 ? 6.703 15.508 1.859 1 98.12 41 ILE B N 1
ATOM 2382 C CA . ILE B 1 41 ? 5.801 15.547 3.004 1 98.12 41 ILE B CA 1
ATOM 2383 C C . ILE B 1 41 ? 4.762 14.43 2.879 1 98.12 41 ILE B C 1
ATOM 2385 O O . ILE B 1 41 ? 4.328 14.102 1.772 1 98.12 41 ILE B O 1
ATOM 2389 N N . ALA B 1 42 ? 4.445 13.797 3.979 1 98.38 42 ALA B N 1
ATOM 2390 C CA . ALA B 1 42 ? 3.32 12.875 4.07 1 98.38 42 ALA B CA 1
ATOM 2391 C C . ALA B 1 42 ? 2.342 13.297 5.16 1 98.38 42 ALA B C 1
ATOM 2393 O O . ALA B 1 42 ? 2.623 13.141 6.352 1 98.38 42 ALA B O 1
ATOM 2394 N N . SER B 1 43 ? 1.161 13.789 4.754 1 96.81 43 SER B N 1
ATOM 2395 C CA . SER B 1 43 ? 0.27 14.461 5.699 1 96.81 43 SER B CA 1
ATOM 2396 C C . SER B 1 43 ? -1.183 14.062 5.461 1 96.81 43 SER B C 1
ATOM 2398 O O . SER B 1 43 ? -1.546 13.648 4.359 1 96.81 43 SER B O 1
ATOM 2400 N N . GLY B 1 44 ? -1.952 14.125 6.543 1 95.94 44 GLY B N 1
ATOM 2401 C CA . GLY B 1 44 ? -3.395 13.992 6.414 1 95.94 44 GLY B CA 1
ATOM 2402 C C . GLY B 1 44 ? -4.062 15.242 5.875 1 95.94 44 GLY B C 1
ATOM 2403 O O . GLY B 1 44 ? -5.223 15.195 5.453 1 95.94 44 GLY B O 1
ATOM 2404 N N . ARG B 1 45 ? -3.389 16.297 5.75 1 95.12 45 ARG B N 1
ATOM 2405 C CA . ARG B 1 45 ? -3.934 17.578 5.289 1 95.12 45 ARG B CA 1
ATOM 2406 C C . ARG B 1 45 ? -4.32 17.5 3.816 1 95.12 45 ARG B C 1
ATOM 2408 O O . ARG B 1 45 ? -3.719 16.75 3.049 1 95.12 45 ARG B O 1
ATOM 2415 N N . LEU B 1 46 ? -5.332 18.297 3.504 1 97.19 46 LEU B N 1
ATOM 2416 C CA . LEU B 1 46 ? -5.727 18.453 2.109 1 97.19 46 LEU B CA 1
ATOM 2417 C C . LEU B 1 46 ? -4.551 18.938 1.265 1 97.19 46 LEU B C 1
ATOM 2419 O O . LEU B 1 46 ? -3.65 19.609 1.771 1 97.19 46 LEU B O 1
ATOM 2423 N N . GLN B 1 47 ? -4.531 18.516 0.007 1 97.69 47 GLN B N 1
ATOM 2424 C CA . GLN B 1 47 ? -3.438 18.844 -0.9 1 97.69 47 GLN B CA 1
ATOM 2425 C C . GLN B 1 47 ? -3.141 20.344 -0.87 1 97.69 47 GLN B C 1
ATOM 2427 O O . GLN B 1 47 ? -1.987 20.75 -0.71 1 97.69 47 GLN B O 1
ATOM 2432 N N . ALA B 1 48 ? -4.141 21.188 -0.961 1 96.19 48 ALA B N 1
ATOM 2433 C CA . ALA B 1 48 ? -3.965 22.641 -0.963 1 96.19 48 ALA B CA 1
ATOM 2434 C C . ALA B 1 48 ? -3.348 23.125 0.348 1 96.19 48 ALA B C 1
ATOM 2436 O O . ALA B 1 48 ? -2.555 24.062 0.358 1 96.19 48 ALA B O 1
ATOM 2437 N N . ASP B 1 49 ? -3.701 22.469 1.369 1 94.44 49 ASP B N 1
ATOM 2438 C CA . ASP B 1 49 ? -3.186 22.797 2.691 1 94.44 49 ASP B CA 1
ATOM 2439 C C . ASP B 1 49 ? -1.746 22.312 2.859 1 94.44 49 ASP B C 1
ATOM 2441 O O . ASP B 1 49 ? -0.892 23.047 3.357 1 94.44 49 ASP B O 1
ATOM 2445 N N . ALA B 1 50 ? -1.462 21.141 2.461 1 94.88 50 ALA B N 1
ATOM 2446 C CA . ALA B 1 50 ? -0.155 20.516 2.631 1 94.88 50 ALA B CA 1
ATOM 2447 C C . ALA B 1 50 ? 0.895 21.172 1.749 1 94.88 50 ALA B C 1
ATOM 2449 O O . ALA B 1 50 ? 2.051 21.328 2.152 1 94.88 50 ALA B O 1
ATOM 2450 N N . VAL B 1 51 ? 0.524 21.594 0.57 1 94.94 51 VAL B N 1
ATOM 2451 C CA . VAL B 1 51 ? 1.479 22.172 -0.37 1 94.94 51 VAL B CA 1
ATOM 2452 C C . VAL B 1 51 ? 1.942 23.531 0.136 1 94.94 51 VAL B C 1
ATOM 2454 O O . VAL B 1 51 ? 3.096 23.906 -0.067 1 94.94 51 VAL B O 1
ATOM 2457 N N . ASP B 1 52 ? 1.08 24.219 0.832 1 91.31 52 ASP B N 1
ATOM 2458 C CA . ASP B 1 52 ? 1.479 25.484 1.436 1 91.31 52 ASP B CA 1
ATOM 2459 C C . ASP B 1 52 ? 2.67 25.297 2.373 1 91.31 52 ASP B C 1
ATOM 2461 O O . ASP B 1 52 ? 3.629 26.062 2.33 1 91.31 52 ASP B O 1
ATOM 2465 N N . VAL B 1 53 ? 2.617 24.266 3.125 1 89.38 53 VAL B N 1
ATOM 2466 C CA . VAL B 1 53 ? 3.686 23.938 4.062 1 89.38 53 VAL B CA 1
ATOM 2467 C C . VAL B 1 53 ? 4.934 23.5 3.295 1 89.38 53 VAL B C 1
ATOM 2469 O O . VAL B 1 53 ? 6.043 23.938 3.609 1 89.38 53 VAL B O 1
ATOM 2472 N N . ALA B 1 54 ? 4.727 22.703 2.346 1 94.25 54 ALA B N 1
ATOM 2473 C CA . ALA B 1 54 ? 5.832 22.188 1.543 1 94.25 54 ALA B CA 1
ATOM 2474 C C . ALA B 1 54 ? 6.605 23.328 0.879 1 94.25 54 ALA B C 1
ATOM 2476 O O . ALA B 1 54 ? 7.836 23.344 0.897 1 94.25 54 ALA B O 1
ATOM 2477 N N . GLU B 1 55 ? 5.891 24.234 0.362 1 92.31 55 GLU B N 1
ATOM 2478 C CA . GLU B 1 55 ? 6.512 25.359 -0.324 1 92.31 55 GLU B CA 1
ATOM 2479 C C . GLU B 1 55 ? 7.375 26.172 0.63 1 92.31 55 GLU B C 1
ATOM 2481 O O . GLU B 1 55 ? 8.461 26.625 0.264 1 92.31 55 GLU B O 1
ATOM 2486 N N . GLU B 1 56 ? 6.91 26.344 1.785 1 90.38 56 GLU B N 1
ATOM 2487 C CA . GLU B 1 56 ? 7.656 27.078 2.793 1 90.38 56 GLU B CA 1
ATOM 2488 C C . GLU B 1 56 ? 8.992 26.406 3.102 1 90.38 56 GLU B C 1
ATOM 2490 O O . GLU B 1 56 ? 9.969 27.078 3.426 1 90.38 56 GLU B O 1
ATOM 2495 N N . LEU B 1 57 ? 9.039 25.094 2.912 1 93.12 57 LEU B N 1
ATOM 2496 C CA . LEU B 1 57 ? 10.227 24.328 3.27 1 93.12 57 LEU B CA 1
ATOM 2497 C C . LEU B 1 57 ? 11.039 23.969 2.025 1 93.12 57 LEU B C 1
ATOM 2499 O O . LEU B 1 57 ? 12.031 23.25 2.113 1 93.12 57 LEU B O 1
ATOM 2503 N N . GLY B 1 58 ? 10.586 24.453 0.917 1 95.12 58 GLY B N 1
ATOM 2504 C CA . GLY B 1 58 ? 11.266 24.156 -0.329 1 95.12 58 GLY B CA 1
ATOM 2505 C C . GLY B 1 58 ? 11.078 22.719 -0.779 1 95.12 58 GLY B C 1
ATOM 2506 O O . GLY B 1 58 ? 11.953 22.141 -1.436 1 95.12 58 GLY B O 1
ATOM 2507 N N . ILE B 1 59 ? 10.023 22.125 -0.353 1 97.25 59 ILE B N 1
ATOM 2508 C CA . ILE B 1 59 ? 9.703 20.75 -0.73 1 97.25 59 ILE B CA 1
ATOM 2509 C C . ILE B 1 59 ? 8.68 20.75 -1.861 1 97.25 59 ILE B C 1
ATOM 2511 O O . ILE B 1 59 ? 7.672 21.469 -1.795 1 97.25 59 ILE B O 1
ATOM 2515 N N . ASP B 1 60 ? 8.914 20 -2.916 1 97.88 60 ASP B N 1
ATOM 2516 C CA . ASP B 1 60 ? 8.047 20.062 -4.09 1 97.88 60 ASP B CA 1
ATOM 2517 C C . ASP B 1 60 ? 7.234 18.781 -4.25 1 97.88 60 ASP B C 1
ATOM 2519 O O . ASP B 1 60 ? 6.555 18.594 -5.258 1 97.88 60 ASP B O 1
ATOM 2523 N N . SER B 1 61 ? 7.316 17.844 -3.357 1 98.56 61 SER B N 1
ATOM 2524 C CA . SER B 1 61 ? 6.582 16.594 -3.385 1 98.56 61 SER B CA 1
ATOM 2525 C C . SER B 1 61 ? 5.812 16.375 -2.086 1 98.56 61 SER B C 1
ATOM 2527 O O . SER B 1 61 ? 6.344 16.594 -0.997 1 98.56 61 SER B O 1
ATOM 2529 N N . VAL B 1 62 ? 4.512 15.969 -2.285 1 98.5 62 VAL B N 1
ATOM 2530 C CA . VAL B 1 62 ? 3.633 15.875 -1.125 1 98.5 62 VAL B CA 1
ATOM 2531 C C . VAL B 1 62 ? 2.689 14.688 -1.286 1 98.5 62 VAL B C 1
ATOM 2533 O O . VAL B 1 62 ? 2.029 14.547 -2.318 1 98.5 62 VAL B O 1
ATOM 2536 N N . ILE B 1 63 ? 2.756 13.797 -0.273 1 98.56 63 ILE B N 1
ATOM 2537 C CA . ILE B 1 63 ? 1.622 12.906 -0.042 1 98.56 63 ILE B CA 1
ATOM 2538 C C . ILE B 1 63 ? 0.586 13.602 0.834 1 98.56 63 ILE B C 1
ATOM 2540 O O . ILE B 1 63 ? 0.868 13.953 1.983 1 98.56 63 ILE B O 1
ATOM 2544 N N . SER B 1 64 ? -0.561 13.844 0.263 1 98 64 SER B N 1
ATOM 2545 C CA . SER B 1 64 ? -1.58 14.617 0.967 1 98 64 SER B CA 1
ATOM 2546 C C . SER B 1 64 ? -2.844 13.789 1.187 1 98 64 SER B C 1
ATOM 2548 O O . SER B 1 64 ? -2.957 12.672 0.684 1 98 64 SER B O 1
ATOM 2550 N N . ASP B 1 65 ? -3.736 14.359 2 1 96.88 65 ASP B N 1
ATOM 2551 C CA . ASP B 1 65 ? -5.039 13.758 2.273 1 96.88 65 ASP B CA 1
ATOM 2552 C C . ASP B 1 65 ? -4.898 12.289 2.65 1 96.88 65 ASP B C 1
ATOM 2554 O O . ASP B 1 65 ? -5.559 11.422 2.064 1 96.88 65 ASP B O 1
ATOM 2558 N N . GLY B 1 66 ? -3.932 12.039 3.473 1 96.06 66 GLY B N 1
ATOM 2559 C CA . GLY B 1 66 ? -3.73 10.711 4.039 1 96.06 66 GLY B CA 1
ATOM 2560 C C . GLY B 1 66 ? -3.338 9.672 3.006 1 96.06 66 GLY B C 1
ATOM 2561 O O . GLY B 1 66 ? -3.58 8.477 3.197 1 96.06 66 GLY B O 1
ATOM 2562 N N . GLY B 1 67 ? -2.838 10.117 1.913 1 96 67 GLY B N 1
ATOM 2563 C CA . GLY B 1 67 ? -2.414 9.18 0.885 1 96 67 GLY B CA 1
ATOM 2564 C C . GLY B 1 67 ? -3.283 9.227 -0.358 1 96 67 GLY B C 1
ATOM 2565 O O . GLY B 1 67 ? -2.906 8.695 -1.404 1 96 67 GLY B O 1
ATOM 2566 N N . ASN B 1 68 ? -4.398 9.891 -0.295 1 96.38 68 ASN B N 1
ATOM 2567 C CA . ASN B 1 68 ? -5.309 9.969 -1.432 1 96.38 68 ASN B CA 1
ATOM 2568 C C . ASN B 1 68 ? -4.883 11.055 -2.418 1 96.38 68 ASN B C 1
ATOM 2570 O O . ASN B 1 68 ? -5.449 11.164 -3.508 1 96.38 68 ASN B O 1
ATOM 2574 N N . GLY B 1 69 ? -3.869 11.773 -2.104 1 97.38 69 GLY B N 1
ATOM 2575 C CA . GLY B 1 69 ? -3.268 12.758 -2.992 1 97.38 69 GLY B CA 1
ATOM 2576 C C . GLY B 1 69 ? -1.758 12.641 -3.074 1 97.38 69 GLY B C 1
ATOM 2577 O O . GLY B 1 69 ? -1.088 12.445 -2.059 1 97.38 69 GLY B O 1
ATOM 2578 N N . VAL B 1 70 ? -1.266 12.68 -4.309 1 98.06 70 VAL B N 1
ATOM 2579 C CA . VAL B 1 70 ? 0.179 12.656 -4.512 1 98.06 70 VAL B CA 1
ATOM 2580 C C . VAL B 1 70 ? 0.584 13.773 -5.473 1 98.06 70 VAL B C 1
ATOM 2582 O O . VAL B 1 70 ? 0.1 13.828 -6.605 1 98.06 70 VAL B O 1
ATOM 2585 N N . THR B 1 71 ? 1.315 14.68 -4.984 1 98.38 71 THR B N 1
ATOM 2586 C CA . THR B 1 71 ? 2.002 15.695 -5.777 1 98.38 71 THR B CA 1
ATOM 2587 C C . THR B 1 71 ? 3.496 15.398 -5.859 1 98.38 71 THR B C 1
ATOM 2589 O O . THR B 1 71 ? 4.168 15.266 -4.836 1 98.38 71 THR B O 1
ATOM 2592 N N . CYS B 1 72 ? 4 15.188 -7.035 1 97.94 72 CYS B N 1
ATOM 2593 C CA . CYS B 1 72 ? 5.406 14.867 -7.242 1 97.94 72 CYS B CA 1
ATOM 2594 C C . CYS B 1 72 ? 6.09 15.922 -8.102 1 97.94 72 CYS B C 1
ATOM 2596 O O . CYS B 1 72 ? 5.707 16.125 -9.258 1 97.94 72 CYS B O 1
ATOM 2598 N N . ARG B 1 73 ? 7.094 16.594 -7.5 1 97.31 73 ARG B N 1
ATOM 2599 C CA . ARG B 1 73 ? 7.855 17.625 -8.188 1 97.31 73 ARG B CA 1
ATOM 2600 C C . ARG B 1 73 ? 6.934 18.688 -8.766 1 97.31 73 ARG B C 1
ATOM 2602 O O . ARG B 1 73 ? 7.043 19.047 -9.945 1 97.31 73 ARG B O 1
ATOM 2609 N N . GLY B 1 74 ? 6.012 19.047 -7.945 1 96.31 74 GLY B N 1
ATOM 2610 C CA . GLY B 1 74 ? 5.141 20.172 -8.258 1 96.31 74 GLY B CA 1
ATOM 2611 C C . GLY B 1 74 ? 3.93 19.781 -9.078 1 96.31 74 GLY B C 1
ATOM 2612 O O . GLY B 1 74 ? 3.045 20.594 -9.328 1 96.31 74 GLY B O 1
ATOM 2613 N N . LYS B 1 75 ? 3.826 18.531 -9.484 1 97.25 75 LYS B N 1
ATOM 2614 C CA . LYS B 1 75 ? 2.713 18.078 -10.312 1 97.25 75 LYS B CA 1
ATOM 2615 C C . LYS B 1 75 ? 1.801 17.125 -9.531 1 97.25 75 LYS B C 1
ATOM 2617 O O . LYS B 1 75 ? 2.271 16.172 -8.922 1 97.25 75 LYS B O 1
ATOM 2622 N N . ILE B 1 76 ? 0.511 17.453 -9.578 1 97.31 76 ILE B N 1
ATOM 2623 C CA . ILE B 1 76 ? -0.46 16.547 -8.969 1 97.31 76 ILE B CA 1
ATOM 2624 C C . ILE B 1 76 ? -0.622 15.305 -9.844 1 97.31 76 ILE B C 1
ATOM 2626 O O . ILE B 1 76 ? -1.093 15.398 -10.977 1 97.31 76 ILE B O 1
ATOM 2630 N N . LEU B 1 77 ? -0.241 14.164 -9.312 1 95.75 77 LEU B N 1
ATOM 2631 C CA . LEU B 1 77 ? -0.42 12.898 -10.023 1 95.75 77 LEU B CA 1
ATOM 2632 C C . LEU B 1 77 ? -1.859 12.414 -9.914 1 95.75 77 LEU B C 1
ATOM 2634 O O . LEU B 1 77 ? -2.434 11.922 -10.883 1 95.75 77 LEU B O 1
ATOM 2638 N N . TYR B 1 78 ? -2.4 12.492 -8.75 1 93.69 78 TYR B N 1
ATOM 2639 C CA . TYR B 1 78 ? -3.809 12.219 -8.477 1 93.69 78 TYR B CA 1
ATOM 2640 C C . TYR B 1 78 ? -4.242 12.852 -7.16 1 93.69 78 TYR B C 1
ATOM 2642 O O . TYR B 1 78 ? -3.406 13.203 -6.328 1 93.69 78 TYR B O 1
ATOM 2650 N N . HIS B 1 79 ? -5.41 13.055 -7.027 1 96.25 79 HIS B N 1
ATOM 2651 C CA . HIS B 1 79 ? -6.078 13.5 -5.812 1 96.25 79 HIS B CA 1
ATOM 2652 C C . HIS B 1 79 ? -7.531 13.031 -5.777 1 96.25 79 HIS B C 1
ATOM 2654 O O . HIS B 1 79 ? -8.414 13.688 -6.332 1 96.25 79 HIS B O 1
ATOM 2660 N N . GLU B 1 80 ? -7.762 11.953 -5.027 1 94 80 GLU B N 1
ATOM 2661 C CA . GLU B 1 80 ? -9.078 11.312 -4.977 1 94 80 GLU B CA 1
ATOM 2662 C C . GLU B 1 80 ? -9.734 11.523 -3.619 1 94 80 GLU B C 1
ATOM 2664 O O . GLU B 1 80 ? -9.055 11.656 -2.602 1 94 80 GLU B O 1
ATOM 2669 N N . GLY B 1 81 ? -11 11.602 -3.672 1 94.75 81 GLY B N 1
ATOM 2670 C CA . GLY B 1 81 ? -11.727 11.742 -2.422 1 94.75 81 GLY B CA 1
ATOM 2671 C C . GLY B 1 81 ? -12.023 10.414 -1.751 1 94.75 81 GLY B C 1
ATOM 2672 O O . GLY B 1 81 ? -11.477 9.383 -2.139 1 94.75 81 GLY B O 1
ATOM 2673 N N . LEU B 1 82 ? -12.781 10.539 -0.667 1 95.56 82 LEU B N 1
ATOM 2674 C CA . LEU B 1 82 ? -13.312 9.367 0.02 1 95.56 82 LEU B CA 1
ATOM 2675 C C . LEU B 1 82 ? -14.266 8.594 -0.886 1 95.56 82 LEU B C 1
ATOM 2677 O O . LEU B 1 82 ? -14.781 9.141 -1.864 1 95.56 82 LEU B O 1
ATOM 2681 N N . PRO B 1 83 ? -14.445 7.254 -0.62 1 91.5 83 PRO B N 1
ATOM 2682 C CA . PRO B 1 83 ? -15.492 6.551 -1.362 1 91.5 83 PRO B CA 1
ATOM 2683 C C . PRO B 1 83 ? -16.859 7.207 -1.206 1 91.5 83 PRO B C 1
ATOM 2685 O O . PRO B 1 83 ? -17.453 7.18 -0.117 1 91.5 83 PRO B O 1
ATOM 2688 N N . LEU B 1 84 ? -17.344 7.652 -2.312 1 92.38 84 LEU B N 1
ATOM 2689 C CA . LEU B 1 84 ? -18.484 8.562 -2.301 1 92.38 84 LEU B CA 1
ATOM 2690 C C . LEU B 1 84 ? -19.734 7.859 -1.763 1 92.38 84 LEU B C 1
ATOM 2692 O O . LEU B 1 84 ? -20.469 8.43 -0.955 1 92.38 84 LEU B O 1
ATOM 2696 N N . GLU B 1 85 ? -19.969 6.609 -2.129 1 89.81 85 GLU B N 1
ATOM 2697 C CA . GLU B 1 85 ? -21.156 5.879 -1.673 1 89.81 85 GLU B CA 1
ATOM 2698 C C . GLU B 1 85 ? -21.125 5.688 -0.159 1 89.81 85 GLU B C 1
ATOM 2700 O O . GLU B 1 85 ? -22.172 5.762 0.497 1 89.81 85 GLU B O 1
ATOM 2705 N N . ALA B 1 86 ? -19.953 5.453 0.352 1 91.12 86 ALA B N 1
ATOM 2706 C CA . ALA B 1 86 ? -19.812 5.297 1.799 1 91.12 86 ALA B CA 1
ATOM 2707 C C . ALA B 1 86 ? -20.094 6.617 2.518 1 91.12 86 ALA B C 1
ATOM 2709 O O . ALA B 1 86 ? -20.703 6.629 3.588 1 91.12 86 ALA B O 1
ATOM 2710 N N . CYS B 1 87 ? -19.672 7.688 1.904 1 96 87 CYS B N 1
ATOM 2711 C CA . CYS B 1 87 ? -19.938 9.008 2.465 1 96 87 CYS B CA 1
ATOM 2712 C C . CYS B 1 87 ? -21.438 9.297 2.51 1 96 87 CYS B C 1
ATOM 2714 O O . CYS B 1 87 ? -21.953 9.758 3.529 1 96 87 CYS B O 1
ATOM 2716 N N . PHE B 1 88 ? -22.062 8.977 1.426 1 95.88 88 PHE B N 1
ATOM 2717 C CA . PHE B 1 88 ? -23.5 9.227 1.345 1 95.88 88 PHE B CA 1
ATOM 2718 C C . PHE B 1 88 ? -24.25 8.391 2.379 1 95.88 88 PHE B C 1
ATOM 2720 O O . PHE B 1 88 ? -25.188 8.883 3.014 1 95.88 88 PHE B O 1
ATOM 2727 N N . ARG B 1 89 ? -23.828 7.188 2.49 1 93.62 89 ARG B N 1
ATOM 2728 C CA . ARG B 1 89 ? -24.453 6.316 3.473 1 93.62 89 ARG B CA 1
ATOM 2729 C C . ARG B 1 89 ? -24.297 6.875 4.883 1 93.62 89 ARG B C 1
ATOM 2731 O O . ARG B 1 89 ? -25.266 6.953 5.637 1 93.62 89 ARG B O 1
ATOM 2738 N N . LEU B 1 90 ? -23.125 7.266 5.246 1 96.06 90 LEU B N 1
ATOM 2739 C CA . LEU B 1 90 ? -22.844 7.836 6.559 1 96.06 90 LEU B CA 1
ATOM 2740 C C . LEU B 1 90 ? -23.672 9.094 6.793 1 96.06 90 LEU B C 1
ATOM 2742 O O . LEU B 1 90 ? -24.375 9.203 7.801 1 96.06 90 LEU B O 1
ATOM 2746 N N . LEU B 1 91 ? -23.594 10.016 5.848 1 97.69 91 LEU B N 1
ATOM 2747 C CA . LEU B 1 91 ? -24.281 11.297 5.996 1 97.69 91 LEU B CA 1
ATOM 2748 C C . LEU B 1 91 ? -25.781 11.102 6.047 1 97.69 91 LEU B C 1
ATOM 2750 O O . LEU B 1 91 ? -26.484 11.789 6.797 1 97.69 91 LEU B O 1
ATOM 2754 N N . GLY B 1 92 ? -26.234 10.148 5.262 1 97.06 92 GLY B N 1
ATOM 2755 C CA . GLY B 1 92 ? -27.656 9.852 5.277 1 97.06 92 GLY B CA 1
ATOM 2756 C C . GLY B 1 92 ? -28.156 9.375 6.629 1 97.06 92 GLY B C 1
ATOM 2757 O O . GLY B 1 92 ? -29.281 9.688 7.031 1 97.06 92 GLY B O 1
ATOM 2758 N N . GLU B 1 93 ? -27.328 8.727 7.27 1 96.31 93 GLU B N 1
ATOM 2759 C CA . GLU B 1 93 ? -27.719 8.117 8.531 1 96.31 93 GLU B CA 1
ATOM 2760 C C . GLU B 1 93 ? -27.641 9.117 9.68 1 96.31 93 GLU B C 1
ATOM 2762 O O . GLU B 1 93 ? -28.312 8.953 10.703 1 96.31 93 GLU B O 1
ATOM 2767 N N . ILE B 1 94 ? -26.875 10.18 9.5 1 96.31 94 ILE B N 1
ATOM 2768 C CA . ILE B 1 94 ? -26.75 11.102 10.625 1 96.31 94 ILE B CA 1
ATOM 2769 C C . ILE B 1 94 ? -27.375 12.445 10.258 1 96.31 94 ILE B C 1
ATOM 2771 O O . ILE B 1 94 ? -27.531 13.32 11.117 1 96.31 94 ILE B O 1
ATOM 2775 N N . ASP B 1 95 ? -27.828 12.594 9.078 1 94.62 95 ASP B N 1
ATOM 2776 C CA . ASP B 1 95 ? -28.391 13.844 8.586 1 94.62 95 ASP B CA 1
ATOM 2777 C C . ASP B 1 95 ? -29.641 14.234 9.383 1 94.62 95 ASP B C 1
ATOM 2779 O O . ASP B 1 95 ? -30.562 13.43 9.531 1 94.62 95 ASP B O 1
ATOM 2783 N N . GLY B 1 96 ? -29.594 15.484 9.891 1 89.5 96 GLY B N 1
ATOM 2784 C CA . GLY B 1 96 ? -30.75 16.016 10.617 1 89.5 96 GLY B CA 1
ATOM 2785 C C . GLY B 1 96 ? -30.875 15.445 12.023 1 89.5 96 GLY B C 1
ATOM 2786 O O . GLY B 1 96 ? -31.906 15.602 12.664 1 89.5 96 GLY B O 1
ATOM 2787 N N . LYS B 1 97 ? -29.891 14.836 12.43 1 90.44 97 LYS B N 1
ATOM 2788 C CA . LYS B 1 97 ? -29.938 14.242 13.766 1 90.44 97 LYS B CA 1
ATOM 2789 C C . LYS B 1 97 ? -29.062 15.023 14.742 1 90.44 97 LYS B C 1
ATOM 2791 O O . LYS B 1 97 ? -28.938 16.25 14.633 1 90.44 97 LYS B O 1
ATOM 2796 N N . LYS B 1 98 ? -28.594 14.375 15.68 1 92.38 98 LYS B N 1
ATOM 2797 C CA . LYS B 1 98 ? -27.953 14.984 16.844 1 92.38 98 LYS B CA 1
ATOM 2798 C C . LYS B 1 98 ? -26.625 15.641 16.453 1 92.38 98 LYS B C 1
ATOM 2800 O O . LYS B 1 98 ? -26.219 16.625 17.047 1 92.38 98 LYS B O 1
ATOM 2805 N N . HIS B 1 99 ? -25.969 15.211 15.453 1 96.56 99 HIS B N 1
ATOM 2806 C CA . HIS B 1 99 ? -24.594 15.609 15.172 1 96.56 99 HIS B CA 1
ATOM 2807 C C . HIS B 1 99 ? -24.5 16.359 13.844 1 96.56 99 HIS B C 1
ATOM 2809 O O . HIS B 1 99 ? -24.484 15.742 12.773 1 96.56 99 HIS B O 1
ATOM 2815 N N . PRO B 1 100 ? -24.391 17.719 13.938 1 97.31 100 PRO B N 1
ATOM 2816 C CA . PRO B 1 100 ? -24.172 18.484 12.703 1 97.31 100 PRO B CA 1
ATOM 2817 C C . PRO B 1 100 ? -22.875 18.094 12 1 97.31 100 PRO B C 1
ATOM 2819 O O . PRO B 1 100 ? -21.906 17.672 12.656 1 97.31 100 PRO B O 1
ATOM 2822 N N . TRP B 1 101 ? -22.859 18.219 10.688 1 98.25 101 TRP B N 1
ATOM 2823 C CA . TRP B 1 101 ? -21.688 17.828 9.906 1 98.25 101 TRP B CA 1
ATOM 2824 C C . TRP B 1 101 ? -21.422 18.844 8.797 1 98.25 101 TRP B C 1
ATOM 282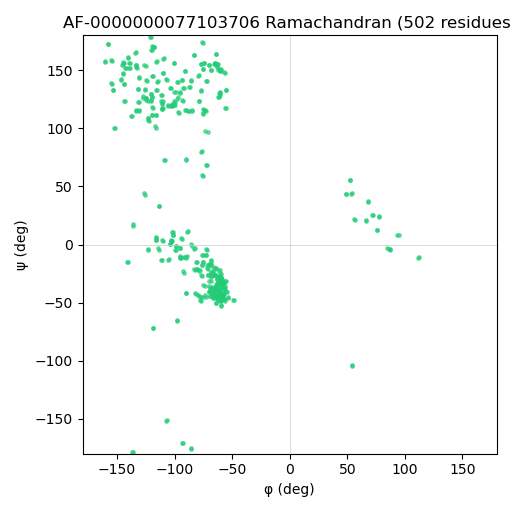6 O O . TRP B 1 101 ? -22.281 19.641 8.453 1 98.25 101 TRP B O 1
ATOM 2836 N N . ALA B 1 102 ? -20.219 18.938 8.312 1 98.38 102 ALA B N 1
ATOM 2837 C CA . ALA B 1 102 ? -19.766 19.719 7.164 1 98.38 102 ALA B CA 1
ATOM 2838 C C . ALA B 1 102 ? -18.859 18.875 6.258 1 98.38 102 ALA B C 1
ATOM 2840 O O . ALA B 1 102 ? -18.281 17.875 6.695 1 98.38 102 ALA B O 1
ATOM 2841 N N . VAL B 1 103 ? -18.797 19.234 4.953 1 98.5 103 VAL B N 1
ATOM 2842 C CA . VAL B 1 103 ? -17.984 18.438 4.023 1 98.5 103 VAL B CA 1
ATOM 2843 C C . VAL B 1 103 ? -17.078 19.359 3.213 1 98.5 103 VAL B C 1
ATOM 2845 O O . VAL B 1 103 ? -17.438 20.516 2.934 1 98.5 103 VAL B O 1
ATOM 2848 N N . THR B 1 104 ? -15.922 18.891 2.939 1 98.38 104 THR B N 1
ATOM 2849 C CA . THR B 1 104 ? -15.016 19.516 1.979 1 98.38 104 THR B CA 1
ATOM 2850 C C . THR B 1 104 ? -15.07 18.781 0.636 1 98.38 104 THR B C 1
ATOM 2852 O O . THR B 1 104 ? -14.82 17.578 0.562 1 98.38 104 THR B O 1
ATOM 2855 N N . THR B 1 105 ? -15.398 19.562 -0.434 1 98 105 THR B N 1
ATOM 2856 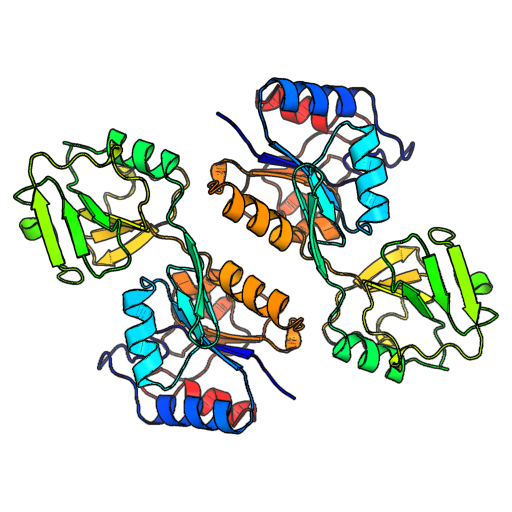C CA . THR B 1 105 ? -15.648 18.922 -1.722 1 98 105 THR B CA 1
ATOM 2857 C C . THR B 1 105 ? -14.719 19.484 -2.793 1 98 105 THR B C 1
ATOM 2859 O O . THR B 1 105 ? -14.734 19.031 -3.939 1 98 105 THR B O 1
ATOM 2862 N N . GLU B 1 106 ? -13.961 20.469 -2.432 1 97 106 GLU B N 1
ATOM 2863 C CA . GLU B 1 106 ? -12.984 21.109 -3.314 1 97 106 GLU B CA 1
ATOM 2864 C C . GLU B 1 106 ? -11.586 21.109 -2.689 1 97 106 GLU B C 1
ATOM 2866 O O . GLU B 1 106 ? -11.453 20.984 -1.47 1 97 106 GLU B O 1
ATOM 2871 N N . ASN B 1 107 ? -10.617 21.141 -3.547 1 97.44 107 ASN B N 1
ATOM 2872 C CA . ASN B 1 107 ? -9.242 21.25 -3.057 1 97.44 107 ASN B CA 1
ATOM 2873 C C . ASN B 1 107 ? -8.922 22.656 -2.586 1 97.44 107 ASN B C 1
ATOM 2875 O O . ASN B 1 107 ? -7.996 23.297 -3.092 1 97.44 107 ASN B O 1
ATOM 2879 N N . LYS B 1 108 ? -9.703 23.078 -1.618 1 96.25 108 LYS B N 1
ATOM 2880 C CA . LYS B 1 108 ? -9.602 24.359 -0.928 1 96.25 108 LYS B CA 1
ATOM 2881 C C . LYS B 1 108 ? -9.922 24.219 0.556 1 96.25 108 LYS B C 1
ATOM 2883 O O . LYS B 1 108 ? -10.688 23.328 0.944 1 96.25 108 LYS B O 1
ATOM 2888 N N . LYS B 1 109 ? -9.336 25.094 1.318 1 95.44 109 LYS B N 1
ATOM 2889 C CA . LYS B 1 109 ? -9.633 25.094 2.748 1 95.44 109 LYS B CA 1
ATOM 2890 C C . LYS B 1 109 ? -11.039 25.625 3.02 1 95.44 109 LYS B C 1
ATOM 2892 O O . LYS B 1 109 ? -11.188 26.688 3.623 1 95.44 109 LYS B O 1
ATOM 2897 N N . ARG B 1 110 ? -11.961 24.875 2.613 1 97.12 110 ARG B N 1
ATOM 2898 C CA . ARG B 1 110 ? -13.359 25.281 2.719 1 97.12 110 ARG B CA 1
ATOM 2899 C C . ARG B 1 110 ? -14.25 24.062 2.977 1 97.12 110 ARG B C 1
ATOM 2901 O O . ARG B 1 110 ? -14.008 22.984 2.438 1 97.12 110 ARG B O 1
ATOM 2908 N N . ARG B 1 111 ? -15.242 24.266 3.793 1 97.94 111 ARG B N 1
ATOM 2909 C CA . ARG B 1 111 ? -16.234 23.219 4.027 1 97.94 111 ARG B CA 1
ATOM 2910 C C . ARG B 1 111 ? -17.656 23.781 3.949 1 97.94 111 ARG B C 1
ATOM 2912 O O . ARG B 1 111 ? -17.859 24.969 4.148 1 97.94 111 ARG B O 1
ATOM 2919 N N . LYS B 1 112 ? -18.594 22.922 3.58 1 98.19 112 LYS B N 1
ATOM 2920 C CA . LYS B 1 112 ? -20 23.266 3.422 1 98.19 112 LYS B CA 1
ATOM 2921 C C . LYS B 1 112 ? -20.875 22.516 4.434 1 98.19 112 LYS B C 1
ATOM 2923 O O . LYS B 1 112 ? -20.625 21.344 4.719 1 98.19 112 LYS B O 1
ATOM 2928 N N . THR B 1 113 ? -21.812 23.203 4.93 1 98.25 113 THR B N 1
ATOM 2929 C CA . THR B 1 113 ? -22.766 22.594 5.844 1 98.25 113 THR B CA 1
ATOM 2930 C C . THR B 1 113 ? -24.156 23.188 5.641 1 98.25 113 THR B C 1
ATOM 2932 O O . THR B 1 113 ? -24.312 24.281 5.09 1 98.25 113 THR B O 1
ATOM 2935 N N . LYS B 1 114 ? -25.172 22.438 6.031 1 97.94 114 LYS B N 1
ATOM 2936 C CA . LYS B 1 114 ? -26.547 22.922 5.961 1 97.94 114 LYS B CA 1
ATOM 2937 C C . LYS B 1 114 ? -27.031 23.422 7.324 1 97.94 114 LYS B C 1
ATOM 2939 O O . LYS B 1 114 ? -28.141 23.938 7.445 1 97.94 114 LYS B O 1
ATOM 2944 N N . TYR B 1 115 ? -26.188 23.234 8.297 1 97.56 115 TYR B N 1
ATOM 2945 C CA . TYR B 1 115 ? -26.594 23.531 9.664 1 97.56 115 TYR B CA 1
ATOM 2946 C C . TYR B 1 115 ? -26.203 24.953 10.055 1 97.56 115 TYR B C 1
ATOM 2948 O O . TYR B 1 115 ? -25.016 25.266 10.156 1 97.56 115 TYR B O 1
ATOM 2956 N N . ASP B 1 116 ? -27.156 25.719 10.477 1 94.69 116 ASP B N 1
ATOM 2957 C CA . ASP B 1 116 ? -26.938 27.109 10.852 1 94.69 116 ASP B CA 1
ATOM 2958 C C . ASP B 1 116 ? -26.156 27.203 12.156 1 94.69 116 ASP B C 1
ATOM 2960 O O . ASP B 1 116 ? -25.438 28.188 12.391 1 94.69 116 ASP B O 1
ATOM 2964 N N . ASP B 1 117 ? -26.266 26.234 12.914 1 93.94 117 ASP B N 1
ATOM 2965 C CA . ASP B 1 117 ? -25.625 26.281 14.227 1 93.94 117 ASP B CA 1
ATOM 2966 C C . ASP B 1 117 ? -24.328 25.469 14.227 1 93.94 117 ASP B C 1
ATOM 2968 O O . ASP B 1 117 ? -23.781 25.156 15.289 1 93.94 117 ASP B O 1
ATOM 2972 N N . TYR B 1 118 ? -23.875 25.062 13.055 1 95.81 118 TYR B N 1
ATOM 2973 C CA . TYR B 1 118 ? -22.688 24.234 12.977 1 95.81 118 TYR B CA 1
ATOM 2974 C C . TYR B 1 118 ? -21.516 24.875 13.711 1 95.81 118 TYR B C 1
ATOM 2976 O O . TYR B 1 118 ? -20.828 24.219 14.484 1 95.81 118 TYR B O 1
ATOM 2984 N N . LEU B 1 119 ? -21.266 26.125 13.516 1 93.94 119 LEU B N 1
ATOM 2985 C CA . LEU B 1 119 ? -20.109 26.828 14.07 1 93.94 119 LEU B CA 1
ATOM 2986 C C . LEU B 1 119 ? -20.25 27 15.578 1 93.94 119 LEU B C 1
ATOM 2988 O O . LEU B 1 119 ? -19.266 27.266 16.266 1 93.94 119 LEU B O 1
ATOM 2992 N N . GLU B 1 120 ? -21.438 26.859 16.125 1 93.88 120 GLU B N 1
ATOM 2993 C CA . GLU B 1 120 ? -21.641 26.875 17.578 1 93.88 120 GLU B CA 1
ATOM 2994 C C . GLU B 1 120 ? -21.312 25.516 18.188 1 93.88 120 GLU B C 1
ATOM 2996 O O . GLU B 1 120 ? -21.047 25.406 19.375 1 93.88 120 GLU B O 1
ATOM 3001 N N . ARG B 1 121 ? -21.359 24.547 17.328 1 93.19 121 ARG B N 1
ATOM 3002 C CA . ARG B 1 121 ? -21.203 23.172 17.797 1 93.19 121 ARG B CA 1
ATOM 3003 C C . ARG B 1 121 ? -19.75 22.719 17.734 1 93.19 121 ARG B C 1
ATOM 3005 O O . ARG B 1 121 ? -19.359 21.75 18.391 1 93.19 121 ARG B O 1
ATOM 3012 N N . VAL B 1 122 ? -19.031 23.375 16.906 1 92.38 122 VAL B N 1
ATOM 3013 C CA . VAL B 1 122 ? -17.625 23.016 16.797 1 92.38 122 VAL B CA 1
ATOM 3014 C C . VAL B 1 122 ? -16.75 24.188 17.25 1 92.38 122 VAL B C 1
ATOM 3016 O O . VAL B 1 122 ? -17.188 25.344 17.203 1 92.38 122 VAL B O 1
ATOM 3019 N N . THR B 1 123 ? -15.477 23.828 17.672 1 86 123 THR B N 1
ATOM 3020 C CA . THR B 1 123 ? -14.578 24.875 18.141 1 86 123 THR B CA 1
ATOM 3021 C C . THR B 1 123 ? -13.516 25.188 17.094 1 86 123 THR B C 1
ATOM 3023 O O . THR B 1 123 ? -12.852 26.219 17.156 1 86 123 THR B O 1
ATOM 3026 N N . ASP B 1 124 ? -13.438 24.359 16.156 1 85 124 ASP B N 1
ATOM 3027 C CA . ASP B 1 124 ? -12.367 24.547 15.18 1 85 124 ASP B CA 1
ATOM 3028 C C . ASP B 1 124 ? -12.734 25.625 14.164 1 85 124 ASP B C 1
ATOM 3030 O O . ASP B 1 124 ? -13.914 25.812 13.859 1 85 124 ASP B O 1
ATOM 3034 N N . ARG B 1 125 ? -11.672 26.344 13.766 1 82 125 ARG B N 1
ATOM 3035 C CA . ARG B 1 125 ? -11.797 27.312 12.672 1 82 125 ARG B CA 1
ATOM 3036 C C . ARG B 1 125 ? -10.766 27.047 11.586 1 82 125 ARG B C 1
ATOM 3038 O O . ARG B 1 125 ? -10.156 27.969 11.055 1 82 125 ARG B O 1
ATOM 3045 N N . TYR B 1 126 ? -10.617 25.812 11.297 1 82.31 126 TYR B N 1
ATOM 3046 C CA . TYR B 1 126 ? -9.578 25.312 10.414 1 82.31 126 TYR B CA 1
ATOM 3047 C C . TYR B 1 126 ? -9.883 25.656 8.961 1 82.31 126 TYR B C 1
ATOM 3049 O O . TYR B 1 126 ? -8.992 26.047 8.203 1 82.31 126 TYR B O 1
ATOM 3057 N N . TYR B 1 127 ? -11.18 25.469 8.578 1 92.12 127 TYR B N 1
ATOM 3058 C CA . TYR B 1 127 ? -11.625 25.75 7.219 1 92.12 127 TYR B CA 1
ATOM 3059 C C . TYR B 1 127 ? -12.703 26.828 7.211 1 92.12 127 TYR B C 1
ATOM 3061 O O . TYR B 1 127 ? -13.469 26.953 8.164 1 92.12 127 TYR B O 1
ATOM 3069 N N . GLU B 1 128 ? -12.656 27.641 6.148 1 96 128 GLU B N 1
ATOM 3070 C CA . GLU B 1 128 ? -13.812 28.5 5.898 1 96 128 GLU B CA 1
ATOM 3071 C C . GLU B 1 128 ? -15.094 27.688 5.785 1 96 128 GLU B C 1
ATOM 3073 O O . GLU B 1 128 ? -15.133 26.672 5.078 1 96 128 GLU B O 1
ATOM 3078 N N . THR B 1 129 ? -16.141 28.188 6.523 1 97.56 129 THR B N 1
ATOM 3079 C CA . THR B 1 129 ? -17.391 27.422 6.543 1 97.56 129 THR B CA 1
ATOM 3080 C C . THR B 1 129 ? -18.484 28.156 5.789 1 97.56 129 THR B C 1
ATOM 3082 O O . THR B 1 129 ? -18.797 29.297 6.113 1 97.56 129 THR B O 1
ATOM 3085 N N . VAL B 1 130 ? -19 27.516 4.805 1 97.69 130 VAL B N 1
ATOM 3086 C CA . VAL B 1 130 ? -20.141 28.031 4.059 1 97.69 130 VAL B CA 1
ATOM 3087 C C . VAL B 1 130 ? -21.422 27.344 4.535 1 97.69 130 VAL B C 1
ATOM 3089 O O . VAL B 1 130 ? -21.547 26.109 4.426 1 97.69 130 VAL B O 1
ATOM 3092 N N . VAL B 1 131 ? -22.281 28.156 5.004 1 97.5 131 VAL B N 1
ATOM 3093 C CA . VAL B 1 131 ? -23.547 27.625 5.5 1 97.5 131 VAL B CA 1
ATOM 3094 C C . VAL B 1 131 ? -24.641 27.859 4.469 1 97.5 131 VAL B C 1
ATOM 3096 O O . VAL B 1 131 ? -24.875 29 4.047 1 97.5 131 VAL B O 1
ATOM 3099 N N . ASP B 1 132 ? -25.234 26.781 4.031 1 97.44 132 ASP B N 1
ATOM 3100 C CA . ASP B 1 132 ? -26.375 26.797 3.105 1 97.44 132 ASP B CA 1
ATOM 3101 C C . ASP B 1 132 ? -27.422 25.781 3.508 1 97.44 132 ASP B C 1
ATOM 3103 O O . ASP B 1 132 ? -27.25 24.578 3.287 1 97.44 132 ASP B O 1
ATOM 3107 N N . SER B 1 133 ? -28.562 26.281 3.963 1 95 133 SER B N 1
ATOM 3108 C CA . SER B 1 133 ? -29.609 25.406 4.473 1 95 133 SER B CA 1
ATOM 3109 C C . SER B 1 133 ? -30.156 24.5 3.375 1 95 133 SER B C 1
ATOM 3111 O O . SER B 1 133 ? -30.781 23.469 3.662 1 95 133 SER B O 1
ATOM 3113 N N . ARG B 1 134 ? -30 24.812 2.17 1 96.19 134 ARG B N 1
ATOM 3114 C CA . ARG B 1 134 ? -30.5 24.016 1.05 1 96.19 134 ARG B CA 1
ATOM 3115 C C . ARG B 1 134 ? -29.422 23.078 0.532 1 96.19 134 ARG B C 1
ATOM 3117 O O . ARG B 1 134 ? -29.641 22.344 -0.441 1 96.19 134 ARG B O 1
ATOM 3124 N N . TYR B 1 135 ? -28.25 23.047 1.248 1 97.62 135 TYR B N 1
ATOM 3125 C CA . TYR B 1 135 ? -27.125 22.219 0.805 1 97.62 135 TYR B CA 1
ATOM 3126 C C . TYR B 1 135 ? -27.531 20.75 0.795 1 97.62 135 TYR B C 1
ATOM 3128 O O . TYR B 1 135 ? -28.094 20.234 1.769 1 97.62 135 TYR B O 1
ATOM 3136 N N . ASP B 1 136 ? -27.234 20.062 -0.381 1 97.75 136 ASP B N 1
ATOM 3137 C CA . ASP B 1 136 ? -27.5 18.641 -0.547 1 97.75 136 ASP B CA 1
ATOM 3138 C C . ASP B 1 136 ? -26.219 17.891 -0.908 1 97.75 136 ASP B C 1
ATOM 3140 O O . ASP B 1 136 ? -25.75 17.953 -2.047 1 97.75 136 ASP B O 1
ATOM 3144 N N . TYR B 1 137 ? -25.734 17.156 0.08 1 97.31 137 TYR B N 1
ATOM 3145 C CA . TYR B 1 137 ? -24.469 16.438 -0.108 1 97.31 137 TYR B CA 1
ATOM 3146 C C . TYR B 1 137 ? -24.609 15.406 -1.228 1 97.31 137 TYR B C 1
ATOM 3148 O O . TYR B 1 137 ? -23.594 14.977 -1.801 1 97.31 137 TYR B O 1
ATOM 3156 N N . ARG B 1 138 ? -25.797 14.938 -1.598 1 96.44 138 ARG B N 1
ATOM 3157 C CA . ARG B 1 138 ? -26.031 13.898 -2.6 1 96.44 138 ARG B CA 1
ATOM 3158 C C . ARG B 1 138 ? -25.672 14.398 -3.996 1 96.44 138 ARG B C 1
ATOM 3160 O O . ARG B 1 138 ? -25.547 13.609 -4.934 1 96.44 138 ARG B O 1
ATOM 3167 N N . ARG B 1 139 ? -25.484 15.688 -4.117 1 97.12 139 ARG B N 1
ATOM 3168 C CA . ARG B 1 139 ? -25.188 16.281 -5.414 1 97.12 139 ARG B CA 1
ATOM 3169 C C . ARG B 1 139 ? -23.672 16.328 -5.648 1 97.12 139 ARG B C 1
ATOM 3171 O O . ARG B 1 139 ? -23.234 16.641 -6.758 1 97.12 139 ARG B O 1
ATOM 3178 N N . GLU B 1 140 ? -22.969 16.078 -4.656 1 96.81 140 GLU B N 1
ATOM 3179 C CA . GLU B 1 140 ? -21.516 16.156 -4.766 1 96.81 140 GLU B CA 1
ATOM 3180 C C . GLU B 1 140 ? -20.969 15 -5.582 1 96.81 140 GLU B C 1
ATOM 3182 O O . GLU B 1 140 ? -21.422 13.859 -5.453 1 96.81 140 GLU B O 1
ATOM 3187 N N . GLU B 1 141 ? -20 15.312 -6.387 1 95.31 141 GLU B N 1
ATOM 3188 C CA . GLU B 1 141 ? -19.312 14.289 -7.164 1 95.31 141 GLU B CA 1
ATOM 3189 C C . GLU B 1 141 ? -18.047 13.812 -6.449 1 95.31 141 GLU B C 1
ATOM 3191 O O . GLU B 1 141 ? -17.453 12.805 -6.836 1 95.31 141 GLU B O 1
ATOM 3196 N N . GLN B 1 142 ? -17.703 14.586 -5.418 1 95.81 142 GLN B N 1
ATOM 3197 C CA . GLN B 1 142 ? -16.5 14.281 -4.66 1 95.81 142 GLN B CA 1
ATOM 3198 C C . GLN B 1 142 ? -16.578 14.828 -3.236 1 95.81 142 GLN B C 1
ATOM 3200 O O . GLN B 1 142 ? -17.125 15.906 -3.014 1 95.81 142 GLN B O 1
ATOM 3205 N N . ILE B 1 143 ? -16.125 14.039 -2.311 1 97.62 143 ILE B N 1
ATOM 3206 C CA . ILE B 1 143 ? -15.969 14.461 -0.923 1 97.62 143 ILE B CA 1
ATOM 3207 C C . ILE B 1 143 ? -14.578 14.078 -0.419 1 97.62 143 ILE B C 1
ATOM 3209 O O . ILE B 1 143 ? -14.211 12.906 -0.439 1 97.62 143 ILE B O 1
ATOM 3213 N N . TYR B 1 144 ? -13.836 15.055 0.025 1 97.88 144 TYR B N 1
ATOM 3214 C CA . TYR B 1 144 ? -12.492 14.789 0.534 1 97.88 144 TYR B CA 1
ATOM 3215 C C . TYR B 1 144 ? -12.523 14.508 2.031 1 97.88 144 TYR B C 1
ATOM 3217 O O . TYR B 1 144 ? -11.82 13.617 2.518 1 97.88 144 TYR B O 1
ATOM 3225 N N . LYS B 1 145 ? -13.336 15.297 2.721 1 97.88 145 LYS B N 1
ATOM 3226 C CA . LYS B 1 145 ? -13.391 15.219 4.176 1 97.88 145 LYS B CA 1
ATOM 3227 C C . LYS B 1 145 ? -14.805 15.477 4.691 1 97.88 145 LYS B C 1
ATOM 3229 O O . LYS B 1 145 ? -15.562 16.219 4.074 1 97.88 145 LYS B O 1
ATOM 3234 N N . ILE B 1 146 ? -15.125 14.812 5.785 1 98.12 146 ILE B N 1
ATOM 3235 C CA . ILE B 1 146 ? -16.359 15.086 6.527 1 98.12 146 ILE B CA 1
ATOM 3236 C C . ILE B 1 146 ? -16.016 15.492 7.957 1 98.12 146 ILE B C 1
ATOM 3238 O O . ILE B 1 146 ? -15.281 14.781 8.656 1 98.12 146 ILE B O 1
ATOM 3242 N N . PHE B 1 147 ? -16.484 16.625 8.305 1 97.94 147 PHE B N 1
ATOM 3243 C CA . PHE B 1 147 ? -16.391 17.109 9.672 1 97.94 147 PHE B CA 1
ATOM 3244 C C . PHE B 1 147 ? -17.672 16.844 10.438 1 97.94 147 PHE B C 1
ATOM 3246 O O . PHE B 1 147 ? -18.75 17.25 10.008 1 97.94 147 PHE B O 1
ATOM 3253 N N . ILE B 1 148 ? -17.547 16.203 11.578 1 97.69 148 ILE B N 1
ATOM 3254 C CA . ILE B 1 148 ? -18.734 15.891 12.367 1 97.69 148 ILE B CA 1
ATOM 3255 C C . ILE B 1 148 ? -18.578 16.453 13.773 1 97.69 148 ILE B C 1
ATOM 3257 O O . ILE B 1 148 ? -17.609 16.156 14.469 1 97.69 148 ILE B O 1
ATOM 3261 N N . ALA B 1 149 ? -19.516 17.25 14.164 1 97 149 ALA B N 1
ATOM 3262 C CA . ALA B 1 149 ? -19.547 17.719 15.547 1 97 149 ALA B CA 1
ATOM 3263 C C . ALA B 1 149 ? -19.984 16.609 16.484 1 97 149 ALA B C 1
ATOM 3265 O O . ALA B 1 149 ? -21.172 16.328 16.641 1 97 149 ALA B O 1
ATOM 3266 N N . CYS B 1 150 ? -19.062 16.047 17.031 1 95 150 CYS B N 1
ATOM 3267 C CA . CYS B 1 150 ? -19.281 14.883 17.875 1 95 150 CYS B CA 1
ATOM 3268 C C . CYS B 1 150 ? -18.172 14.75 18.922 1 95 150 CYS B C 1
ATOM 3270 O O . CYS B 1 150 ? -16.984 14.898 18.594 1 95 150 CYS B O 1
ATOM 3272 N N . ALA B 1 151 ? -18.547 14.5 20.234 1 92.62 151 ALA B N 1
ATOM 3273 C CA . ALA B 1 151 ? -17.562 14.219 21.266 1 92.62 151 ALA B CA 1
ATOM 3274 C C . ALA B 1 151 ? -17.047 12.789 21.156 1 92.62 151 ALA B C 1
ATOM 3276 O O . ALA B 1 151 ? -17.734 11.914 20.641 1 92.62 151 ALA B O 1
ATOM 3277 N N . LYS B 1 152 ? -15.867 12.547 21.641 1 91.5 152 LYS B N 1
ATOM 3278 C CA . LYS B 1 152 ? -15.234 11.234 21.578 1 91.5 152 LYS B CA 1
ATOM 3279 C C . LYS B 1 152 ? -16.125 10.164 22.219 1 91.5 152 LYS B C 1
ATOM 3281 O O . LYS B 1 152 ? -16.203 9.039 21.719 1 91.5 152 LYS B O 1
ATOM 3286 N N . ARG B 1 153 ? -16.812 10.5 23.25 1 92.12 153 ARG B N 1
ATOM 3287 C CA . ARG B 1 153 ? -17.656 9.555 23.969 1 92.12 153 ARG B CA 1
ATOM 3288 C C . ARG B 1 153 ? -18.875 9.164 23.125 1 92.12 153 ARG B C 1
ATOM 3290 O O . ARG B 1 153 ? -19.516 8.141 23.375 1 92.12 153 ARG B O 1
ATOM 3297 N N . GLU B 1 154 ? -19.141 9.969 22.094 1 93 154 GLU B N 1
ATOM 3298 C CA . GLU B 1 154 ? -20.328 9.75 21.281 1 93 154 GLU B CA 1
ATOM 3299 C C . GLU B 1 154 ? -19.984 9.055 19.969 1 93 154 GLU B C 1
ATOM 3301 O O . GLU B 1 154 ? -20.844 8.891 19.109 1 93 154 GLU B O 1
ATOM 3306 N N . VAL B 1 155 ? -18.781 8.633 19.844 1 91.75 155 VAL B N 1
ATOM 3307 C CA . VAL B 1 155 ? -18.297 8.109 18.562 1 91.75 155 VAL B CA 1
ATOM 3308 C C . VAL B 1 155 ? -19.141 6.91 18.141 1 91.75 155 VAL B C 1
ATOM 3310 O O . VAL B 1 155 ? -19.375 6.691 16.953 1 91.75 155 VAL B O 1
ATOM 3313 N N . LYS B 1 156 ? -19.703 6.145 19.094 1 91.25 156 LYS B N 1
ATOM 3314 C CA . LYS B 1 156 ? -20.484 4.949 18.812 1 91.25 156 LYS B CA 1
ATOM 3315 C C . LYS B 1 156 ? -21.797 5.305 18.125 1 91.25 156 LYS B C 1
ATOM 3317 O O . LYS B 1 156 ? -22.438 4.445 17.5 1 91.25 156 LYS B O 1
ATOM 3322 N N . GLU B 1 157 ? -22.141 6.555 18.25 1 93.5 157 GLU B N 1
ATOM 3323 C CA . GLU B 1 157 ? -23.391 7.008 17.641 1 93.5 157 GLU B CA 1
ATOM 3324 C C . GLU B 1 157 ? -23.219 7.289 16.156 1 93.5 157 GLU B C 1
ATOM 3326 O O . GLU B 1 157 ? -24.203 7.449 15.422 1 93.5 157 GLU B O 1
ATOM 3331 N N . ILE B 1 158 ? -22.031 7.387 15.719 1 95.5 158 ILE B N 1
ATOM 3332 C CA . ILE B 1 158 ? -21.734 7.699 14.32 1 95.5 158 ILE B CA 1
ATOM 33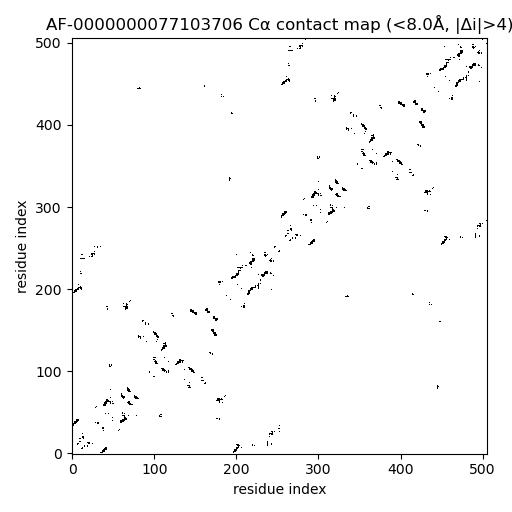33 C C . ILE B 1 158 ? -21.469 6.41 13.547 1 95.5 158 ILE B C 1
ATOM 3335 O O . ILE B 1 158 ? -20.469 5.727 13.797 1 95.5 158 ILE B O 1
ATOM 3339 N N . PRO B 1 159 ? -22.297 6.043 12.625 1 93.38 159 PRO B N 1
ATOM 3340 C CA . PRO B 1 159 ? -22.094 4.828 11.828 1 93.38 159 PRO B CA 1
ATOM 3341 C C . PRO B 1 159 ? -21.016 5 10.758 1 93.38 159 PRO B C 1
ATOM 3343 O O . PRO B 1 159 ? -21.344 5.148 9.578 1 93.38 159 PRO B O 1
ATOM 3346 N N . LEU B 1 160 ? -19.812 4.883 11.18 1 91.44 160 LEU B N 1
ATOM 3347 C CA . LEU B 1 160 ? -18.688 5.141 10.289 1 91.44 160 LEU B CA 1
ATOM 3348 C C . LEU B 1 160 ? -18.547 4.031 9.25 1 91.44 160 LEU B C 1
ATOM 3350 O O . LEU B 1 160 ? -17.906 4.223 8.219 1 91.44 160 LEU B O 1
ATOM 3354 N N . HIS B 1 161 ? -19.156 2.912 9.625 1 80.94 161 HIS B N 1
ATOM 3355 C CA . HIS B 1 161 ? -19 1.744 8.766 1 80.94 161 HIS B CA 1
ATOM 3356 C C . HIS B 1 161 ? -17.531 1.438 8.523 1 80.94 161 HIS B C 1
ATOM 3358 O O . HIS B 1 161 ? -16.797 1.1 9.461 1 80.94 161 HIS B O 1
ATOM 3364 N N . THR B 1 162 ? -16.984 1.769 7.277 1 78.88 162 THR B N 1
ATOM 3365 C CA . THR B 1 162 ? -15.609 1.437 6.957 1 78.88 162 THR B CA 1
ATOM 3366 C C . THR B 1 162 ? -14.781 2.703 6.738 1 78.88 162 THR B C 1
ATOM 3368 O O . THR B 1 162 ? -13.617 2.631 6.352 1 78.88 162 THR B O 1
ATOM 3371 N N . LEU B 1 163 ? -15.414 3.785 6.949 1 90.69 163 LEU B N 1
ATOM 3372 C CA . LEU B 1 163 ? -14.688 5.035 6.746 1 90.69 163 LEU B CA 1
ATOM 3373 C C . LEU B 1 163 ? -13.75 5.312 7.914 1 90.69 163 LEU B C 1
ATOM 3375 O O . LEU B 1 163 ? -14.133 5.16 9.078 1 90.69 163 LEU B O 1
ATOM 3379 N N . PRO B 1 164 ? -12.531 5.656 7.562 1 90.56 164 PRO B N 1
ATOM 3380 C CA . PRO B 1 164 ? -11.586 6 8.625 1 90.56 164 PRO B CA 1
ATOM 3381 C C . PRO B 1 164 ? -11.852 7.375 9.234 1 90.56 164 PRO B C 1
ATOM 3383 O O . PRO B 1 164 ? -12.477 8.227 8.594 1 90.56 164 PRO B O 1
ATOM 3386 N N . HIS B 1 165 ? -11.391 7.527 10.477 1 92 165 HIS B N 1
ATOM 3387 C CA . HIS B 1 165 ? -11.586 8.82 11.117 1 92 165 HIS B CA 1
ATOM 3388 C C . HIS B 1 165 ? -10.406 9.172 12.023 1 92 165 HIS B C 1
ATOM 3390 O O . HIS B 1 165 ? -9.641 8.289 12.414 1 92 165 HIS B O 1
ATOM 3396 N N . VAL B 1 166 ? -10.234 10.477 12.219 1 91.12 166 VAL B N 1
ATOM 3397 C CA . VAL B 1 166 ? -9.312 11.039 13.195 1 91.12 166 VAL B CA 1
ATOM 3398 C C . VAL B 1 166 ? -10.008 12.148 13.977 1 91.12 166 VAL B C 1
ATOM 3400 O O . VAL B 1 166 ? -11.102 12.586 13.617 1 91.12 166 VAL B O 1
ATOM 3403 N N . TRP B 1 167 ? -9.391 12.516 15.047 1 90.62 167 TRP B N 1
ATOM 3404 C CA . TRP B 1 167 ? -9.977 13.586 15.844 1 90.62 167 TRP B CA 1
ATOM 3405 C C . TRP B 1 167 ? -9.242 14.906 15.617 1 90.62 167 TRP B C 1
ATOM 3407 O O . TRP B 1 167 ? -8.039 15.008 15.883 1 90.62 167 TRP B O 1
ATOM 3417 N N . LEU B 1 168 ? -9.938 15.844 15.148 1 90.75 168 LEU B N 1
ATOM 3418 C CA . LEU B 1 168 ? -9.383 17.188 14.969 1 90.75 168 LEU B CA 1
ATOM 3419 C C . LEU B 1 168 ? -9.312 17.922 16.297 1 90.75 168 LEU B C 1
ATOM 3421 O O . LEU B 1 168 ? -8.305 18.578 16.594 1 90.75 168 LEU B O 1
ATOM 3425 N N . THR B 1 169 ? -10.406 17.875 16.984 1 91.38 169 THR B N 1
ATOM 3426 C CA . THR B 1 169 ? -10.523 18.391 18.359 1 91.38 169 THR B CA 1
ATOM 3427 C C . THR B 1 169 ? -11.305 17.406 19.234 1 91.38 169 THR B C 1
ATOM 3429 O O . THR B 1 169 ? -11.742 16.359 18.75 1 91.38 169 THR B O 1
ATOM 3432 N N . LYS B 1 170 ? -11.492 17.781 20.438 1 90.12 170 LYS B N 1
ATOM 3433 C CA . LYS B 1 170 ? -12.273 16.938 21.344 1 90.12 170 LYS B CA 1
ATOM 3434 C C . LYS B 1 170 ? -13.734 16.875 20.906 1 90.12 170 LYS B C 1
ATOM 3436 O O . LYS B 1 170 ? -14.43 15.898 21.203 1 90.12 170 LYS B O 1
ATOM 3441 N N . GLY B 1 171 ? -14.164 17.812 20.203 1 93 171 GLY B N 1
ATOM 3442 C CA . GLY B 1 171 ? -15.57 17.875 19.828 1 93 171 GLY B CA 1
ATOM 3443 C C . GLY B 1 171 ? -15.797 17.75 18.328 1 93 171 GLY B C 1
ATOM 3444 O O . GLY B 1 171 ? -16.922 17.906 17.859 1 93 171 GLY B O 1
ATOM 3445 N N . THR B 1 172 ? -14.742 17.484 17.578 1 95.44 172 THR B N 1
ATOM 3446 C CA . THR B 1 172 ? -14.867 17.406 16.125 1 95.44 172 THR B CA 1
ATOM 3447 C C . THR B 1 172 ? -14.156 16.172 15.578 1 95.44 172 THR B C 1
ATOM 3449 O O . THR B 1 172 ? -12.93 16.062 15.688 1 95.44 172 THR B O 1
ATOM 3452 N N . MET B 1 173 ? -14.93 15.289 15.031 1 95.69 173 MET B N 1
ATOM 3453 C CA . MET B 1 173 ? -14.391 14.117 14.344 1 95.69 173 MET B CA 1
ATOM 3454 C C . MET B 1 173 ? -14.195 14.398 12.859 1 95.69 173 MET B C 1
ATOM 3456 O O . MET B 1 173 ? -15.055 15.016 12.227 1 95.69 173 MET B O 1
ATOM 3460 N N . LEU B 1 174 ? -13.102 14.016 12.398 1 96.06 174 LEU B N 1
ATOM 3461 C CA . LEU B 1 174 ? -12.773 14.188 10.992 1 96.06 174 LEU B CA 1
ATOM 3462 C C . LEU B 1 174 ? -12.719 12.836 10.281 1 96.06 174 LEU B C 1
ATOM 3464 O O . LEU B 1 174 ? -11.961 11.953 10.68 1 96.06 174 LEU B O 1
ATOM 3468 N N . VAL B 1 175 ? -13.633 12.656 9.305 1 96.38 175 VAL B N 1
ATOM 3469 C CA . VAL B 1 175 ? -13.562 11.508 8.406 1 96.38 175 VAL B CA 1
ATOM 3470 C C . VAL B 1 175 ? -12.672 11.836 7.211 1 96.38 175 VAL B C 1
ATOM 3472 O O . VAL B 1 175 ? -12.992 12.727 6.422 1 96.38 175 VAL B O 1
ATOM 3475 N N . GLU B 1 176 ? -11.523 11.125 7.102 1 96.06 176 GLU B N 1
ATOM 3476 C CA . GLU B 1 176 ? -10.523 11.406 6.074 1 96.06 176 GLU B CA 1
ATOM 3477 C C . GLU B 1 176 ? -9.688 10.164 5.762 1 96.06 176 GLU B C 1
ATOM 3479 O O . GLU B 1 176 ? -9.672 9.211 6.543 1 96.06 176 GLU B O 1
ATOM 3484 N N . PRO B 1 177 ? -9.078 10.164 4.559 1 94.12 177 PRO B N 1
ATOM 3485 C CA . PRO B 1 177 ? -8.164 9.055 4.289 1 94.12 177 PRO B CA 1
ATOM 3486 C C . PRO B 1 177 ? -7.012 8.984 5.285 1 94.12 177 PRO B C 1
ATOM 3488 O O . PRO B 1 177 ? -6.531 10.023 5.75 1 94.12 177 PRO B O 1
ATOM 3491 N N . VAL B 1 178 ? -6.508 7.703 5.543 1 92.31 178 VAL B N 1
ATOM 3492 C CA . VAL B 1 178 ? -5.52 7.578 6.613 1 92.31 178 VAL B CA 1
ATOM 3493 C C . VAL B 1 178 ? -4.383 6.66 6.16 1 92.31 178 VAL B C 1
ATOM 3495 O O . VAL B 1 178 ? -3.625 6.148 6.984 1 92.31 178 VAL B O 1
ATOM 3498 N N . HIS B 1 179 ? -4.25 6.398 4.895 1 93.06 179 HIS B N 1
ATOM 3499 C CA . HIS B 1 179 ? -3.27 5.434 4.41 1 93.06 179 HIS B CA 1
ATOM 3500 C C . HIS B 1 179 ? -2.121 6.133 3.689 1 93.06 179 HIS B C 1
ATOM 3502 O O . HIS B 1 179 ? -1.933 5.945 2.486 1 93.06 179 HIS B O 1
ATOM 3508 N N . LYS B 1 180 ? -1.282 6.789 4.461 1 96.75 180 LYS B N 1
ATOM 3509 C CA . LYS B 1 180 ? -0.165 7.551 3.908 1 96.75 180 LYS B CA 1
ATOM 3510 C C . LYS B 1 180 ? 0.771 6.648 3.105 1 96.75 180 LYS B C 1
ATOM 3512 O O . LYS B 1 180 ? 1.362 7.082 2.117 1 96.75 180 LYS B O 1
ATOM 3517 N N . GLU B 1 181 ? 0.816 5.379 3.49 1 95.38 181 GLU B N 1
ATOM 3518 C CA . GLU B 1 181 ? 1.704 4.434 2.82 1 95.38 181 GLU B CA 1
ATOM 3519 C C . GLU B 1 181 ? 1.325 4.266 1.352 1 95.38 181 GLU B C 1
ATOM 3521 O O . GLU B 1 181 ? 2.186 4.008 0.508 1 95.38 181 GLU B O 1
ATOM 3526 N N . ARG B 1 182 ? 0.053 4.434 1.034 1 93.62 182 ARG B N 1
ATOM 3527 C CA . ARG B 1 182 ? -0.386 4.277 -0.349 1 93.62 182 ARG B CA 1
ATOM 3528 C C . ARG B 1 182 ? 0.26 5.324 -1.25 1 93.62 182 ARG B C 1
ATOM 3530 O O . ARG B 1 182 ? 0.657 5.02 -2.377 1 93.62 182 ARG B O 1
ATOM 3537 N N . GLY B 1 183 ? 0.307 6.543 -0.762 1 96.25 183 GLY B N 1
ATOM 3538 C CA . GLY B 1 183 ? 1.005 7.574 -1.512 1 96.25 183 GLY B CA 1
ATOM 3539 C C . GLY B 1 183 ? 2.49 7.305 -1.66 1 96.25 183 GLY B C 1
ATOM 3540 O O . GLY B 1 183 ? 3.07 7.562 -2.717 1 96.25 183 GLY B O 1
ATOM 3541 N N . ILE B 1 184 ? 3.117 6.738 -0.645 1 97.12 184 ILE B N 1
ATOM 3542 C CA . ILE B 1 184 ? 4.543 6.426 -0.678 1 97.12 184 ILE B CA 1
ATOM 3543 C C . ILE B 1 184 ? 4.801 5.312 -1.691 1 97.12 184 ILE B C 1
ATOM 3545 O O . ILE B 1 184 ? 5.781 5.363 -2.439 1 97.12 184 ILE B O 1
ATOM 3549 N N . PHE B 1 185 ? 3.871 4.379 -1.752 1 92.94 185 PHE B N 1
ATOM 3550 C CA . PHE B 1 185 ? 3.99 3.311 -2.736 1 92.94 185 PHE B CA 1
ATOM 3551 C C . PHE B 1 185 ? 3.975 3.875 -4.152 1 92.94 185 PHE B C 1
ATOM 3553 O O . PHE B 1 185 ? 4.695 3.389 -5.027 1 92.94 185 PHE B O 1
ATOM 3560 N N . GLU B 1 186 ? 3.166 4.867 -4.375 1 93.88 186 GLU B N 1
ATOM 3561 C CA . GLU B 1 186 ? 3.127 5.504 -5.688 1 93.88 186 GLU B CA 1
ATOM 3562 C C . GLU B 1 186 ? 4.473 6.125 -6.039 1 93.88 186 GLU B C 1
ATOM 3564 O O . GLU B 1 186 ? 4.93 6.023 -7.18 1 93.88 186 GLU B O 1
ATOM 3569 N N . ILE B 1 187 ? 5.082 6.734 -5.09 1 96 187 ILE B N 1
ATOM 3570 C CA . ILE B 1 187 ? 6.398 7.328 -5.301 1 96 187 ILE B CA 1
ATOM 3571 C C . ILE B 1 187 ? 7.426 6.23 -5.57 1 96 187 ILE B C 1
ATOM 3573 O O . ILE B 1 187 ? 8.258 6.355 -6.473 1 96 187 ILE B O 1
ATOM 3577 N N . MET B 1 188 ? 7.383 5.176 -4.805 1 92.56 188 MET B N 1
ATOM 3578 C CA . MET B 1 188 ? 8.297 4.059 -4.988 1 92.56 188 MET B CA 1
ATOM 3579 C C . MET B 1 188 ? 8.18 3.48 -6.395 1 92.56 188 MET B C 1
ATOM 3581 O O . MET B 1 188 ? 9.188 3.191 -7.043 1 92.56 188 MET B O 1
ATOM 3585 N N . LYS B 1 189 ? 6.949 3.35 -6.816 1 88.06 189 LYS B N 1
ATOM 3586 C CA . LYS B 1 189 ? 6.676 2.83 -8.156 1 88.06 189 LYS B CA 1
ATOM 3587 C C . LYS B 1 189 ? 7.246 3.752 -9.227 1 88.06 189 LYS B C 1
ATOM 3589 O O . LYS B 1 189 ? 7.914 3.293 -10.156 1 88.06 189 LYS B O 1
ATOM 3594 N N . ARG B 1 190 ? 7.035 4.98 -9.086 1 90.75 190 ARG B N 1
ATOM 3595 C CA . ARG B 1 190 ? 7.438 5.969 -10.078 1 90.75 190 ARG B CA 1
ATOM 3596 C C . ARG B 1 190 ? 8.953 6.012 -10.227 1 90.75 190 ARG B C 1
ATOM 3598 O O . ARG B 1 190 ? 9.477 6.168 -11.328 1 90.75 190 ARG B O 1
ATOM 3605 N N . TYR B 1 191 ? 9.648 5.855 -9.094 1 92.44 191 TYR B N 1
ATOM 3606 C CA . TYR B 1 191 ? 11.102 5.992 -9.125 1 92.44 191 TYR B CA 1
ATOM 3607 C C . TYR B 1 191 ? 11.781 4.629 -9.07 1 92.44 191 TYR B C 1
ATOM 3609 O O . TYR B 1 191 ? 13.016 4.539 -9.078 1 92.44 191 TYR B O 1
ATOM 3617 N N . ASN B 1 192 ? 10.969 3.594 -9.008 1 88.38 192 ASN B N 1
ATOM 3618 C CA . ASN B 1 192 ? 11.477 2.227 -8.93 1 88.38 192 ASN B CA 1
ATOM 3619 C C . ASN B 1 192 ? 12.484 2.066 -7.793 1 88.38 192 ASN B C 1
ATOM 3621 O O . ASN B 1 192 ? 13.594 1.592 -8.008 1 88.38 192 ASN B O 1
ATOM 3625 N N . VAL B 1 193 ? 12.055 2.428 -6.586 1 89.5 193 VAL B N 1
ATOM 3626 C CA . VAL B 1 193 ? 12.938 2.471 -5.426 1 89.5 193 VAL B CA 1
ATOM 3627 C C . VAL B 1 193 ? 12.617 1.31 -4.488 1 89.5 193 VAL B C 1
ATOM 3629 O O . VAL B 1 193 ? 11.453 0.952 -4.309 1 89.5 193 VAL B O 1
ATOM 3632 N N . SER B 1 194 ? 13.68 0.768 -3.92 1 87.56 194 SER B N 1
ATOM 3633 C CA . SER B 1 194 ? 13.531 -0.344 -2.988 1 87.56 194 SER B CA 1
ATOM 3634 C C . SER B 1 194 ? 13.203 0.151 -1.584 1 87.56 194 SER B C 1
ATOM 3636 O O . SER B 1 194 ? 13.422 1.322 -1.267 1 87.56 194 SER B O 1
ATOM 3638 N N . ASP B 1 195 ? 12.703 -0.788 -0.765 1 89.38 195 ASP B N 1
ATOM 3639 C CA . ASP B 1 195 ? 12.234 -0.478 0.583 1 89.38 195 ASP B CA 1
ATOM 3640 C C . ASP B 1 195 ? 13.359 0.103 1.435 1 89.38 195 ASP B C 1
ATOM 3642 O O . ASP B 1 195 ? 13.125 0.971 2.277 1 89.38 195 ASP B O 1
ATOM 3646 N N . ASP B 1 196 ? 14.555 -0.305 1.197 1 90.06 196 ASP B N 1
ATOM 3647 C CA . ASP B 1 196 ? 15.672 0.063 2.061 1 90.06 196 ASP B CA 1
ATOM 3648 C C . ASP B 1 196 ? 16.047 1.529 1.87 1 90.06 196 ASP B C 1
ATOM 3650 O O . ASP B 1 196 ? 16.812 2.086 2.664 1 90.06 196 ASP B O 1
ATOM 3654 N N . ARG B 1 197 ? 15.453 2.117 0.882 1 94.88 197 ARG B N 1
ATOM 3655 C CA . ARG B 1 197 ? 15.781 3.508 0.583 1 94.88 197 ARG B CA 1
ATOM 3656 C C . ARG B 1 197 ? 14.742 4.453 1.175 1 94.88 197 ARG B C 1
ATOM 3658 O O . ARG B 1 197 ? 14.891 5.676 1.098 1 94.88 197 ARG B O 1
ATOM 3665 N N . ILE B 1 198 ? 13.719 3.932 1.817 1 96.81 198 ILE B N 1
ATOM 3666 C CA . ILE B 1 198 ? 12.609 4.738 2.311 1 96.81 198 ILE B CA 1
ATOM 3667 C C . ILE B 1 198 ? 12.836 5.09 3.779 1 96.81 198 ILE B C 1
ATOM 3669 O O . ILE B 1 198 ? 13.156 4.215 4.59 1 96.81 198 ILE B O 1
ATOM 3673 N N . VAL B 1 199 ? 12.695 6.379 4.133 1 98.69 199 VAL B N 1
ATOM 3674 C CA . VAL B 1 199 ? 12.773 6.871 5.504 1 98.69 199 VAL B CA 1
ATOM 3675 C C . VAL B 1 199 ? 11.531 7.699 5.824 1 98.69 199 VAL B C 1
ATOM 3677 O O . VAL B 1 199 ? 11.195 8.633 5.09 1 98.69 199 VAL B O 1
ATOM 3680 N N . VAL B 1 200 ? 10.852 7.355 6.898 1 98.81 200 VAL B N 1
ATOM 3681 C CA . VAL B 1 200 ? 9.656 8.109 7.25 1 98.81 200 VAL B CA 1
ATOM 3682 C C . VAL B 1 200 ? 9.789 8.648 8.672 1 98.81 200 VAL B C 1
ATOM 3684 O O . VAL B 1 200 ? 10.336 7.98 9.555 1 98.81 200 VAL B O 1
ATOM 3687 N N . PHE B 1 201 ? 9.328 9.891 8.898 1 98.81 201 PHE B N 1
ATOM 3688 C CA . PHE B 1 201 ? 9.258 10.539 10.203 1 98.81 201 PHE B CA 1
ATOM 3689 C C . PHE B 1 201 ? 7.816 10.812 10.602 1 98.81 201 PHE B C 1
ATOM 3691 O O . PHE B 1 201 ? 7.023 11.297 9.789 1 98.81 201 PHE B O 1
ATOM 3698 N N . GLY B 1 202 ? 7.477 10.477 11.812 1 98.19 202 GLY B N 1
ATOM 3699 C CA . GLY B 1 202 ? 6.117 10.719 12.266 1 98.19 202 GLY B CA 1
ATOM 3700 C C . GLY B 1 202 ? 6 10.797 13.781 1 98.19 202 GLY B C 1
ATOM 3701 O O . GLY B 1 202 ? 6.965 10.516 14.492 1 98.19 202 GLY B O 1
ATOM 3702 N N . ASP B 1 203 ? 4.754 11.195 14.273 1 97.19 203 ASP B N 1
ATOM 3703 C CA . ASP B 1 203 ? 4.57 11.328 15.711 1 97.19 203 ASP B CA 1
ATOM 3704 C C . ASP B 1 203 ? 3.193 10.82 16.141 1 97.19 203 ASP B C 1
ATOM 3706 O O . ASP B 1 203 ? 2.945 10.602 17.328 1 97.19 203 ASP B O 1
ATOM 3710 N N . GLY B 1 204 ? 2.357 10.664 15.211 1 92.94 204 GLY B N 1
ATOM 3711 C CA . GLY B 1 204 ? 0.976 10.445 15.609 1 92.94 204 GLY B CA 1
ATOM 3712 C C . GLY B 1 204 ? 0.415 9.125 15.109 1 92.94 204 GLY B C 1
ATOM 3713 O O . GLY B 1 204 ? 1.101 8.375 14.406 1 92.94 204 GLY B O 1
ATOM 3714 N N . LEU B 1 205 ? -0.899 8.93 15.531 1 90.25 205 LEU B N 1
ATOM 3715 C CA . LEU B 1 205 ? -1.604 7.703 15.172 1 90.25 205 LEU B CA 1
ATOM 3716 C C . LEU B 1 205 ? -1.785 7.605 13.656 1 90.25 205 LEU B C 1
ATOM 3718 O O . LEU B 1 205 ? -1.729 6.512 13.094 1 90.25 205 LEU B O 1
ATOM 3722 N N . ASN B 1 206 ? -1.963 8.727 13.062 1 91 206 ASN B N 1
ATOM 3723 C CA . ASN B 1 206 ? -2.203 8.742 11.625 1 91 206 ASN B CA 1
ATOM 3724 C C . ASN B 1 206 ? -0.936 8.406 10.836 1 91 206 ASN B C 1
ATOM 3726 O O . ASN B 1 206 ? -0.98 8.242 9.617 1 91 206 ASN B O 1
ATOM 3730 N N . ASP B 1 207 ? 0.148 8.25 11.523 1 95.75 207 ASP B N 1
ATOM 3731 C CA . ASP B 1 207 ? 1.407 7.898 10.875 1 95.75 207 ASP B CA 1
ATOM 3732 C C . ASP B 1 207 ? 1.64 6.391 10.914 1 95.75 207 ASP B C 1
ATOM 3734 O O . ASP B 1 207 ? 2.52 5.875 10.219 1 95.75 207 ASP B O 1
ATOM 3738 N N . CYS B 1 208 ? 0.851 5.723 11.648 1 94.25 208 CYS B N 1
ATOM 3739 C CA . CYS B 1 208 ? 1.061 4.289 11.828 1 94.25 208 CYS B CA 1
ATOM 3740 C C . CYS B 1 208 ? 1.052 3.568 10.484 1 94.25 208 CYS B C 1
ATOM 3742 O O . CYS B 1 208 ? 1.789 2.602 10.289 1 94.25 208 CYS B O 1
ATOM 3744 N N . SER B 1 209 ? 0.293 4.035 9.586 1 93.06 209 SER B N 1
ATOM 3745 C CA . SER B 1 209 ? 0.155 3.371 8.297 1 93.06 209 SER B CA 1
ATOM 3746 C C . SER B 1 209 ? 1.462 3.408 7.512 1 93.06 209 SER B C 1
ATOM 3748 O O . SER B 1 209 ? 1.721 2.531 6.684 1 93.06 209 SER B O 1
ATOM 3750 N N . MET B 1 210 ? 2.287 4.371 7.762 1 96.31 210 MET B N 1
ATOM 3751 C CA . MET B 1 210 ? 3.529 4.461 7 1 96.31 210 MET B CA 1
ATOM 3752 C C . MET B 1 210 ? 4.715 3.975 7.828 1 96.31 210 MET B C 1
ATOM 3754 O O . MET B 1 210 ? 5.863 4.062 7.391 1 96.31 210 MET B O 1
ATOM 3758 N N . PHE B 1 211 ? 4.453 3.512 9.008 1 97.19 211 PHE B N 1
ATOM 3759 C CA . PHE B 1 211 ? 5.512 2.887 9.789 1 97.19 211 PHE B CA 1
ATOM 3760 C C . PHE B 1 211 ? 5.574 1.389 9.523 1 97.19 211 PHE B C 1
ATOM 3762 O O . PHE B 1 211 ? 5.242 0.582 10.391 1 97.19 211 PHE B O 1
ATOM 3769 N N . ARG B 1 212 ? 6.047 1.122 8.414 1 92.94 212 ARG B N 1
ATOM 3770 C CA . ARG B 1 212 ? 6.156 -0.258 7.957 1 92.94 212 ARG B CA 1
ATOM 3771 C C . ARG B 1 212 ? 7.504 -0.857 8.336 1 92.94 212 ARG B C 1
ATOM 3773 O O . ARG B 1 212 ? 8.523 -0.167 8.312 1 92.94 212 ARG B O 1
ATOM 3780 N N . PRO B 1 213 ? 7.535 -2.178 8.562 1 88.44 213 PRO B N 1
ATOM 3781 C CA . PRO B 1 213 ? 8.781 -2.818 8.992 1 88.44 213 PRO B CA 1
ATOM 3782 C C . PRO B 1 213 ? 9.844 -2.824 7.898 1 88.44 213 PRO B C 1
ATOM 3784 O O . PRO B 1 213 ? 11.039 -2.926 8.195 1 88.44 213 PRO B O 1
ATOM 3787 N N . GLU B 1 214 ? 9.453 -2.746 6.637 1 88.12 214 GLU B N 1
ATOM 3788 C CA . GLU B 1 214 ? 10.398 -2.789 5.523 1 88.12 214 GLU B CA 1
ATOM 3789 C C . GLU B 1 214 ? 11.148 -1.466 5.379 1 88.12 214 GLU B C 1
ATOM 3791 O O . GLU B 1 214 ? 12.164 -1.392 4.688 1 88.12 214 GLU B O 1
ATOM 3796 N N . TRP B 1 215 ? 10.656 -0.377 6.043 1 95.12 215 TRP B N 1
ATOM 3797 C CA . TRP B 1 215 ? 11.219 0.958 5.859 1 95.12 215 TRP B CA 1
ATOM 3798 C C . TRP B 1 215 ? 11.969 1.408 7.105 1 95.12 215 TRP B C 1
ATOM 3800 O O . TRP B 1 215 ? 11.914 0.75 8.148 1 95.12 215 TRP B O 1
ATOM 3810 N N . MET B 1 216 ? 12.883 2.418 6.926 1 97.75 216 MET B N 1
ATOM 3811 C CA . MET B 1 216 ? 13.438 3.098 8.094 1 97.75 216 MET B CA 1
ATOM 3812 C C . MET B 1 216 ? 12.414 4.059 8.695 1 97.75 216 MET B C 1
ATOM 3814 O O . MET B 1 216 ? 12.023 5.039 8.055 1 97.75 216 MET B O 1
ATOM 3818 N N . THR B 1 217 ? 11.977 3.689 9.945 1 98.62 217 THR B N 1
ATOM 3819 C CA . THR B 1 217 ? 10.922 4.457 10.609 1 98.62 217 THR B CA 1
ATOM 3820 C C . THR B 1 217 ? 11.484 5.203 11.82 1 98.62 217 THR B C 1
ATOM 3822 O O . THR B 1 217 ? 12.062 4.594 12.719 1 98.62 217 THR B O 1
ATOM 3825 N N . VAL B 1 218 ? 11.281 6.547 11.789 1 98.88 218 VAL B N 1
ATOM 3826 C CA . VAL B 1 218 ? 11.789 7.391 12.867 1 98.88 218 VAL B CA 1
ATOM 3827 C C . VAL B 1 218 ? 10.625 8.055 13.594 1 98.88 218 VAL B C 1
ATOM 3829 O O . VAL B 1 218 ? 9.969 8.945 13.047 1 98.88 218 VAL B O 1
ATOM 3832 N N . ALA B 1 219 ? 10.398 7.668 14.789 1 98.81 219 ALA B N 1
ATOM 3833 C CA . ALA B 1 219 ? 9.398 8.328 15.633 1 98.81 219 ALA B CA 1
ATOM 3834 C C . ALA B 1 219 ? 10.008 9.523 16.359 1 98.81 219 ALA B C 1
ATOM 3836 O O . ALA B 1 219 ? 11.109 9.438 16.906 1 98.81 219 ALA B O 1
ATOM 3837 N N . MET B 1 220 ? 9.258 10.57 16.344 1 98.44 220 MET B N 1
ATOM 3838 C CA . MET B 1 220 ? 9.664 11.734 17.125 1 98.44 220 MET B CA 1
ATOM 3839 C C . MET B 1 220 ? 9.641 11.414 18.609 1 98.44 220 MET B C 1
ATOM 3841 O O . MET B 1 220 ? 8.898 10.531 19.047 1 98.44 220 MET B O 1
ATOM 3845 N N . GLY B 1 221 ? 10.453 12.18 19.375 1 98.06 221 GLY B N 1
ATOM 3846 C CA . GLY B 1 221 ? 10.445 12.008 20.828 1 98.06 221 GLY B CA 1
ATOM 3847 C C . GLY B 1 221 ? 9.078 12.25 21.438 1 98.06 221 GLY B C 1
ATOM 3848 O O . GLY B 1 221 ? 8.711 11.594 22.422 1 98.06 221 GLY B O 1
ATOM 3849 N N . ASN B 1 222 ? 8.375 13.125 20.859 1 97.12 222 ASN B N 1
ATOM 3850 C CA . ASN B 1 222 ? 7.043 13.469 21.344 1 97.12 222 ASN B CA 1
ATOM 3851 C C . ASN B 1 222 ? 5.973 12.578 20.719 1 97.12 222 ASN B C 1
ATOM 3853 O O . ASN B 1 222 ? 4.777 12.844 20.859 1 97.12 222 ASN B O 1
ATOM 3857 N N . ALA B 1 223 ? 6.344 11.516 20.047 1 97.44 223 ALA B N 1
ATOM 3858 C CA . ALA B 1 223 ? 5.387 10.648 19.359 1 97.44 223 ALA B CA 1
ATOM 3859 C C . ALA B 1 223 ? 4.543 9.859 20.359 1 97.44 223 ALA B C 1
ATOM 3861 O O . ALA B 1 223 ? 4.949 9.656 21.5 1 97.44 223 ALA B O 1
ATOM 3862 N N . LYS B 1 224 ? 3.393 9.469 19.969 1 96 224 LYS B N 1
ATOM 3863 C CA . LYS B 1 224 ? 2.545 8.578 20.766 1 96 224 LYS B CA 1
ATOM 3864 C C . LYS B 1 224 ? 3.227 7.227 20.984 1 96 224 LYS B C 1
ATOM 3866 O O . LYS B 1 224 ? 3.957 6.742 20.125 1 96 224 LYS B O 1
ATOM 3871 N N . PRO B 1 225 ? 2.912 6.594 22.109 1 97.12 225 PRO B N 1
ATOM 3872 C CA . PRO B 1 225 ? 3.541 5.312 22.438 1 97.12 225 PRO B CA 1
ATOM 3873 C C . PRO B 1 225 ? 3.322 4.25 21.359 1 97.12 225 PRO B C 1
ATOM 3875 O O . PRO B 1 225 ? 4.242 3.496 21.031 1 97.12 225 PRO B O 1
ATOM 3878 N N . VAL B 1 226 ? 2.195 4.262 20.828 1 95.81 226 VAL B N 1
ATOM 3879 C CA . VAL B 1 226 ? 1.866 3.242 19.844 1 95.81 226 VAL B CA 1
ATOM 3880 C C . VAL B 1 226 ? 2.785 3.383 18.625 1 95.81 226 VAL B C 1
ATOM 3882 O O . VAL B 1 226 ? 3.203 2.385 18.031 1 95.81 226 VAL B O 1
ATOM 3885 N N . LEU B 1 227 ? 3.057 4.543 18.219 1 97.19 227 LEU B N 1
ATOM 3886 C CA . LEU B 1 227 ? 3.943 4.762 17.078 1 97.19 227 LEU B CA 1
ATOM 3887 C C . LEU B 1 227 ? 5.383 4.402 17.438 1 97.19 227 LEU B C 1
ATOM 3889 O O . LEU B 1 227 ? 6.098 3.807 16.625 1 97.19 227 LEU B O 1
ATOM 3893 N N . LYS B 1 228 ? 5.793 4.773 18.641 1 98 228 LYS B N 1
ATOM 3894 C CA . LYS B 1 228 ? 7.145 4.469 19.094 1 98 228 LYS B CA 1
ATOM 3895 C C . LYS B 1 228 ? 7.402 2.963 19.078 1 98 228 LYS B C 1
ATOM 3897 O O . LYS B 1 228 ? 8.508 2.52 18.75 1 98 228 LYS B O 1
ATOM 3902 N N . LYS B 1 229 ? 6.422 2.232 19.391 1 96.81 229 LYS B N 1
ATOM 3903 C CA . LYS B 1 229 ? 6.543 0.778 19.406 1 96.81 229 LYS B CA 1
ATOM 3904 C C . LYS B 1 229 ? 6.801 0.24 18 1 96.81 229 LYS B C 1
ATOM 3906 O O . LYS B 1 229 ? 7.422 -0.811 17.828 1 96.81 229 LYS B O 1
ATOM 3911 N N . LYS B 1 230 ? 6.387 0.935 17.047 1 95.81 230 LYS B N 1
ATOM 3912 C CA . LYS B 1 230 ? 6.531 0.51 15.656 1 95.81 230 LYS B CA 1
ATOM 3913 C C . LYS B 1 230 ? 7.824 1.038 15.047 1 95.81 230 LYS B C 1
ATOM 3915 O O . LYS B 1 230 ? 8.242 0.59 13.977 1 95.81 230 LYS B O 1
ATOM 3920 N N . ALA B 1 231 ? 8.477 1.912 15.703 1 98.31 231 ALA B N 1
ATOM 3921 C CA . ALA B 1 231 ? 9.594 2.658 15.125 1 98.31 231 ALA B CA 1
ATOM 3922 C C . ALA B 1 231 ? 10.898 1.881 15.25 1 98.31 231 ALA B C 1
ATOM 3924 O O . ALA B 1 231 ? 11.148 1.233 16.266 1 98.31 231 ALA B O 1
ATOM 3925 N N . LYS B 1 232 ? 11.703 1.955 14.234 1 98.06 232 LYS B N 1
ATOM 3926 C CA . LYS B 1 232 ? 13.055 1.396 14.305 1 98.06 232 LYS B CA 1
ATOM 3927 C C . LYS B 1 232 ? 13.984 2.305 15.094 1 98.06 232 LYS B C 1
ATOM 3929 O O . LYS B 1 232 ? 15.008 1.853 15.617 1 98.06 232 LYS B O 1
ATOM 3934 N N . TYR B 1 233 ? 13.695 3.6 15.125 1 98.69 233 TYR B N 1
ATOM 3935 C CA . TYR B 1 233 ? 14.469 4.582 15.875 1 98.69 233 TYR B CA 1
ATOM 3936 C C . TYR B 1 233 ? 13.57 5.656 16.469 1 98.69 233 TYR B C 1
ATOM 3938 O O . TYR B 1 233 ? 12.609 6.09 15.82 1 98.69 233 TYR B O 1
ATOM 3946 N N . ILE B 1 234 ? 13.844 6.008 17.656 1 98.81 234 ILE B N 1
ATOM 3947 C CA . ILE B 1 234 ? 13.164 7.121 18.312 1 98.81 234 ILE B CA 1
ATOM 3948 C C . ILE B 1 234 ? 14.141 8.289 18.484 1 98.81 234 ILE B C 1
ATOM 3950 O O . ILE B 1 234 ? 15.164 8.148 19.156 1 98.81 234 ILE B O 1
ATOM 3954 N N . THR B 1 235 ? 13.828 9.359 17.859 1 98.69 235 THR B N 1
ATOM 3955 C CA . THR B 1 235 ? 14.68 10.531 17.984 1 98.69 235 THR B CA 1
ATOM 3956 C C . THR B 1 235 ? 14.188 11.445 19.094 1 98.69 235 THR B C 1
ATOM 3958 O O . THR B 1 235 ? 13.383 11.039 19.938 1 98.69 235 THR B O 1
ATOM 3961 N N . ASP B 1 236 ? 14.789 12.68 19.172 1 98.19 236 ASP B N 1
ATOM 3962 C CA . ASP B 1 236 ? 14.383 13.664 20.172 1 98.19 236 ASP B CA 1
ATOM 3963 C C . ASP B 1 236 ? 13.062 14.312 19.781 1 98.19 236 ASP B C 1
ATOM 3965 O O . ASP B 1 236 ? 12.539 14.078 18.688 1 98.19 236 ASP B O 1
ATOM 3969 N N . ASP B 1 237 ? 12.562 15.133 20.719 1 97.06 237 ASP B N 1
ATOM 3970 C CA . ASP B 1 237 ? 11.328 15.867 20.453 1 97.06 237 ASP B CA 1
ATOM 3971 C C . ASP B 1 237 ? 11.508 16.844 19.297 1 97.06 237 ASP B C 1
ATOM 3973 O O . ASP B 1 237 ? 12.617 17.281 19 1 97.06 237 ASP B O 1
ATOM 3977 N N . ALA B 1 238 ? 10.375 17.125 18.641 1 95.81 238 ALA B N 1
ATOM 3978 C CA . ALA B 1 238 ? 10.414 18.125 17.578 1 95.81 238 ALA B CA 1
ATOM 3979 C C . ALA B 1 238 ? 10.953 19.453 18.109 1 95.81 238 ALA B C 1
ATOM 3981 O O . ALA B 1 238 ? 11.656 20.172 17.406 1 95.81 238 ALA B O 1
ATOM 3982 N N . ASP B 1 239 ? 10.703 19.719 19.344 1 93.94 239 ASP B N 1
ATOM 3983 C CA . ASP B 1 239 ? 11.156 20.953 20 1 93.94 239 ASP B CA 1
ATOM 3984 C C . ASP B 1 239 ? 12.641 20.875 20.328 1 93.94 239 ASP B C 1
ATOM 3986 O O . ASP B 1 239 ? 13.266 21.906 20.625 1 93.94 239 ASP B O 1
ATOM 3990 N N . ASP B 1 240 ? 13.18 19.75 20.328 1 96.25 240 ASP B N 1
ATOM 3991 C CA . ASP B 1 240 ? 14.586 19.531 20.688 1 96.25 240 ASP B CA 1
ATOM 3992 C C . ASP B 1 240 ? 15.391 19.047 19.484 1 96.25 240 ASP B C 1
ATOM 3994 O O . ASP B 1 240 ? 16.219 18.141 19.625 1 96.25 240 ASP B O 1
ATOM 3998 N N . ASP B 1 241 ? 15.023 19.5 18.312 1 96.75 241 ASP B N 1
ATOM 3999 C CA . ASP B 1 241 ? 15.766 19.297 17.062 1 96.75 241 ASP B CA 1
ATOM 4000 C C . ASP B 1 241 ? 15.742 17.828 16.641 1 96.75 241 ASP B C 1
ATOM 4002 O O . ASP B 1 241 ? 16.734 17.312 16.141 1 96.75 241 ASP B O 1
ATOM 4006 N N . GLY B 1 242 ? 14.68 17.172 16.844 1 97.94 242 GLY B N 1
ATOM 4007 C CA . GLY B 1 242 ? 14.57 15.734 16.641 1 97.94 242 GLY B CA 1
ATOM 4008 C C . GLY B 1 242 ? 14.945 15.305 15.242 1 97.94 242 GLY B C 1
ATOM 4009 O O . GLY B 1 242 ? 15.703 14.344 15.055 1 97.94 242 GLY B O 1
ATOM 4010 N N . ILE B 1 243 ? 14.438 15.945 14.203 1 98.38 243 ILE B N 1
ATOM 4011 C CA . ILE B 1 243 ? 14.711 15.57 12.82 1 98.38 243 ILE B CA 1
ATOM 4012 C C . ILE B 1 243 ? 16.203 15.75 12.523 1 98.38 243 ILE B C 1
ATOM 4014 O O . ILE B 1 243 ? 16.844 14.852 11.977 1 98.38 243 ILE B O 1
ATOM 4018 N N . TYR B 1 244 ? 16.719 16.891 12.852 1 98.44 244 TYR B N 1
ATOM 4019 C CA . TYR B 1 244 ? 18.125 17.188 12.625 1 98.44 244 TYR B CA 1
ATOM 4020 C C . TYR B 1 244 ? 19.016 16.172 13.305 1 98.44 244 TYR B C 1
ATOM 4022 O O . TYR B 1 244 ? 19.953 15.641 12.688 1 98.44 244 TYR B O 1
ATOM 4030 N N . ASN B 1 245 ? 18.719 15.883 14.523 1 98.69 245 ASN B N 1
ATOM 4031 C CA . ASN B 1 245 ? 19.531 14.945 15.305 1 98.69 245 ASN B CA 1
ATOM 4032 C C . ASN B 1 245 ? 19.5 13.547 14.688 1 98.69 245 ASN B C 1
ATOM 4034 O O . ASN B 1 245 ? 20.531 12.875 14.625 1 98.69 245 ASN B O 1
ATOM 4038 N N . ALA B 1 246 ? 18.328 13.141 14.297 1 98.75 246 ALA B N 1
ATOM 4039 C CA . ALA B 1 246 ? 18.234 11.828 13.648 1 98.75 246 ALA B CA 1
ATOM 4040 C C . ALA B 1 246 ? 19.047 11.789 12.359 1 98.75 246 ALA B C 1
ATOM 4042 O O . ALA B 1 246 ? 19.781 10.828 12.109 1 98.75 246 ALA B O 1
ATOM 4043 N N . CYS B 1 247 ? 18.938 12.812 11.555 1 98.62 247 CYS B N 1
ATOM 4044 C CA . CYS B 1 247 ? 19.688 12.867 10.297 1 98.62 247 CYS B CA 1
ATOM 4045 C C . CYS B 1 247 ? 21.188 12.828 10.547 1 98.62 247 CYS B C 1
ATOM 4047 O O . CYS B 1 247 ? 21.922 12.156 9.82 1 98.62 247 CYS B O 1
ATOM 4049 N N . ARG B 1 248 ? 21.641 13.5 11.531 1 98.38 248 ARG B N 1
ATOM 4050 C CA . ARG B 1 248 ? 23.047 13.469 11.898 1 98.38 248 ARG B CA 1
ATOM 4051 C C . ARG B 1 248 ? 23.453 12.086 12.398 1 98.38 248 ARG B C 1
ATOM 4053 O O . ARG B 1 248 ? 24.5 11.562 12.023 1 98.38 248 ARG B O 1
ATOM 4060 N N . HIS B 1 249 ? 22.641 11.562 13.234 1 98.38 249 HIS B N 1
ATOM 4061 C CA . HIS B 1 249 ? 22.922 10.258 13.828 1 98.38 249 HIS B CA 1
ATOM 4062 C C . HIS B 1 249 ? 23.156 9.203 12.75 1 98.38 249 HIS B C 1
ATOM 4064 O O . HIS B 1 249 ? 24.094 8.398 12.867 1 98.38 249 HIS B O 1
ATOM 4070 N N . PHE B 1 250 ? 22.375 9.258 11.703 1 98.12 250 PHE B N 1
ATOM 4071 C CA . PHE B 1 250 ? 22.453 8.219 10.68 1 98.12 250 PHE B CA 1
ATOM 4072 C C . PHE B 1 250 ? 23.359 8.648 9.539 1 98.12 250 PHE B C 1
ATOM 4074 O O . PHE B 1 250 ? 23.562 7.902 8.57 1 98.12 250 PHE B O 1
ATOM 4081 N N . GLY B 1 251 ? 23.844 9.805 9.586 1 97.69 251 GLY B N 1
ATOM 4082 C CA . GLY B 1 251 ? 24.766 10.305 8.57 1 97.69 251 GLY B CA 1
ATOM 4083 C C . GLY B 1 251 ? 24.062 10.719 7.293 1 97.69 251 GLY B C 1
ATOM 4084 O O . GLY B 1 251 ? 24.656 10.68 6.215 1 97.69 251 GLY B O 1
ATOM 4085 N N . TRP B 1 252 ? 22.812 11.039 7.406 1 97.94 252 TRP B N 1
ATOM 4086 C CA . TRP B 1 252 ? 22.078 11.445 6.215 1 97.94 252 TRP B CA 1
ATOM 4087 C C . TRP B 1 252 ? 22.406 12.883 5.836 1 97.94 252 TRP B C 1
ATOM 4089 O O . TRP B 1 252 ? 22.172 13.305 4.699 1 97.94 252 TRP B O 1
ATOM 4099 N N . ILE B 1 253 ? 22.859 13.586 6.812 1 97.25 253 ILE B N 1
ATOM 4100 C CA . ILE B 1 253 ? 23.359 14.945 6.586 1 97.25 253 ILE B CA 1
ATOM 4101 C C . ILE B 1 253 ? 24.719 15.125 7.262 1 97.25 253 ILE B C 1
ATOM 4103 O O . ILE B 1 253 ? 25.094 14.336 8.133 1 97.25 253 ILE B O 1
#